Protein 8Z6P (pdb70)

Foldseek 3Di:
DDQKFFCVVVPQFDAAAALDQFQQLLVLLQRQVQSVCCLPPVDRFAFESQLCLAPQPQFDRSQGGHVQSVLVCLLVQATQGCVVHPDPSGHDHRDRDDHDDGFNHKDKDAFQCLVVVQVVLNRTKKKFFFQQPDPQNQQAAEDARDDDGHPDGRHIWMFNMWHDDPRFTWTKIAHRRALRGYNGRIHTYTGPDPDGCGGRNGRGIMMHTHD/DDQKFFCVVVPQFDAAAALAQQQQLLVLLQRQVQSVCCQPPVDGFAFESQLCLAPQPQADRSVGGHVQSVLVCQLVQATQGCVVHPDPNGHDHRDRDDHDDGFNHKDKDAQLCLVVVQVVLNPGKKKFFFQQPDPQNFQAAEDARDDDGHPDGDAIWMFRMWHDDPPFTWTKIAHRRALRGYPRRIHTYGRDVGHRNGRGIMMHTHD

Sequence (418 aa):
LPNSVDWREKDVVFPIRNQGQCGSWTFSAVASIETLIGIKEDRMMIALSEQELLDCERTSYGCKGGYYTDAFAYVAKKGLTSRREKYPYIFQQGQCYQKEKVVKISGYRRIPKNDEKKLQSVVAQQVVSVGVKSKSRDFQHYRSGVFSGACGPRVDHAVNIVGYGSEGGVNYWIVRNSWGTNWGENGYMRIPRNSNQSGGYCGIAVQAAYPVYLPNSVDWREKDVVFPIRNQGQCGSWTFSAVASIETLIGIKEDRMMIALSEQELLDCERTSYGCKGGYYTDAFAYVAKKGLTSRREKYPYIFQQGQCYQKEKVVKISGYRRIPKNDEKKLQSVVAQQVVSVGVKSKSRDFQHYRSGVFSGACGPRVDHAVNIVGYGSEGGVNYWIVRNSWGTNWGENGYMRIPRNGGYCGIAVQAAYPVY

Nearest PDB structures (foldseek):
  8jcs-assembly1_A  TM=9.970E-01  e=2.851E-49  Calotropis
  8jcs-assembly2_B  TM=9.990E-01  e=6.222E-47  Calotropis
  4yyq-assembly2_B  TM=9.792E-01  e=7.198E-34  Ficus carica
  1iwd-assembly1_A  TM=9.812E-01  e=8.176E-33  Tabernaemontana divaricata
  1cqd-assembly1_A  TM=9.831E-01  e=7.626E-32  Zingiber officinale

Solvent-accessible surface area: 18177 Å² total

Structure (mmCIF, N/CA/C/O backbone):
data_8Z6P
#
_entry.id   8Z6P
#
_cell.length_a   31.386
_cell.length_b   91.361
_cell.length_c   64.484
_cell.angle_alpha   90.000
_cell.angle_beta   89.984
_cell.angle_gamma   90.000
#
_symmetry.space_group_name_H-M   'P 1 21 1'
#
loop_
_entity.id
_entity.type
_entity.pdbx_description
1 polymer 'Procerain B'
2 water water
#
loop_
_atom_site.group_PDB
_atom_site.id
_atom_site.type_symbol
_atom_site.label_atom_id
_atom_site.label_alt_id
_atom_site.label_comp_id
_atom_site.label_asym_id
_atom_site.label_entity_id
_atom_site.label_seq_id
_atom_site.pdbx_PDB_ins_code
_atom_site.Cartn_x
_atom_site.Cartn_y
_atom_site.Cartn_z
_atom_site.occupancy
_atom_site.B_iso_or_equiv
_atom_site.auth_seq_id
_atom_site.auth_comp_id
_atom_site.auth_asym_id
_atom_site.auth_atom_id
_atom_site.pdbx_PDB_model_num
ATOM 1 N N . LEU A 1 128 ? -15.55925 -25.04804 -18.07946 1.000 26.53907 128 LEU A N 1
ATOM 2 C CA . LEU A 1 128 ? -15.59791 -23.93306 -19.01947 1.000 22.52059 128 LEU A CA 1
ATOM 3 C C . LEU A 1 128 ? -16.90806 -23.95449 -19.80259 1.000 22.39228 128 LEU A C 1
ATOM 4 O O . LEU A 1 128 ? -17.46265 -25.02404 -20.04219 1.000 24.64786 128 LEU A O 1
ATOM 9 N N . PRO A 1 129 ? -17.41311 -22.77758 -20.17554 1.000 20.55544 129 PRO A N 1
ATOM 10 C CA . PRO A 1 129 ? -18.63899 -22.72547 -20.97495 1.000 17.66400 129 PRO A CA 1
ATOM 11 C C . PRO A 1 129 ? -18.45623 -23.44732 -22.29527 1.000 23.27506 129 PRO A C 1
ATOM 12 O O . PRO A 1 129 ? -17.36234 -23.48482 -22.85949 1.000 23.07448 129 PRO A O 1
ATOM 16 N N . ASN A 1 130 ? -19.55274 -24.01526 -22.79546 1.000 21.66835 130 ASN A N 1
ATOM 17 C CA . ASN A 1 130 ? -19.51623 -24.59761 -24.12597 1.000 22.94748 130 ASN A CA 1
ATOM 18 C C . ASN A 1 130 ? -19.26379 -23.52691 -25.16296 1.000 19.91066 130 ASN A C 1
ATOM 19 O O . ASN A 1 130 ? -18.64448 -23.79759 -26.19582 1.000 18.75220 130 ASN A O 1
ATOM 24 N N . SER A 1 131 ? -19.73137 -22.30590 -24.89968 1.000 20.52709 131 SER A N 1
ATOM 25 C CA . SER A 1 131 ? -19.70798 -21.22993 -25.87401 1.000 17.79013 131 SER A CA 1
ATOM 26 C C . SER A 1 131 ? -19.40674 -19.92940 -25.15238 1.000 16.19443 131 SER A C 1
ATOM 27 O O . SER A 1 131 ? -19.83294 -19.72651 -24.01148 1.000 20.43810 131 SER A O 1
ATOM 30 N N . VAL A 1 132 ? -18.66319 -19.05677 -25.82242 1.000 13.12389 132 VAL A N 1
ATOM 31 C CA . VAL A 1 132 ? -18.29972 -17.74471 -25.30242 1.000 13.50644 132 VAL A CA 1
ATOM 32 C C . VAL A 1 132 ? -18.33172 -16.77762 -26.47731 1.000 13.58676 132 VAL A C 1
ATOM 33 O O . VAL A 1 132 ? -17.74945 -17.05628 -27.52930 1.000 12.06696 132 VAL A O 1
ATOM 37 N N . ASP A 1 133 ? -19.01932 -15.64832 -26.31269 1.000 13.29391 133 ASP A N 1
ATOM 38 C CA . ASP A 1 133 ? -19.01546 -14.61180 -27.34765 1.000 13.15003 133 ASP A CA 1
ATOM 39 C C . ASP A 1 133 ? -19.06724 -13.25906 -26.64440 1.000 16.24954 133 ASP A C 1
ATOM 40 O O . ASP A 1 133 ? -20.14947 -12.76420 -26.30697 1.000 14.13969 133 ASP A O 1
ATOM 45 N N . TRP A 1 134 ? -17.88795 -12.66475 -26.44483 1.000 14.45684 134 TRP A N 1
ATOM 46 C CA . TRP A 1 134 ? -17.81996 -11.38414 -25.76130 1.000 13.26994 134 TRP A CA 1
ATOM 47 C C . TRP A 1 134 ? -18.51770 -10.27500 -26.53154 1.000 12.06341 134 TRP A C 1
ATOM 48 O O . TRP A 1 134 ? -18.88846 -9.26386 -25.92265 1.000 14.79106 134 TRP A O 1
ATOM 59 N N . ARG A 1 135 ? -18.71849 -10.44094 -27.84513 1.000 10.89778 135 ARG A N 1
ATOM 60 C CA . ARG A 1 135 ? -19.45342 -9.42878 -28.60014 1.000 13.52925 135 ARG A CA 1
ATOM 61 C C . ARG A 1 135 ? -20.86444 -9.24737 -28.06081 1.000 13.68266 135 ARG A C 1
ATOM 62 O O . ARG A 1 135 ? -21.41725 -8.14830 -28.13924 1.000 15.93603 135 ARG A O 1
ATOM 70 N N . GLU A 1 136 ? -21.45825 -10.30631 -27.51396 1.000 11.99977 136 GLU A N 1
ATOM 71 C CA . GLU A 1 136 ? -22.80566 -10.27800 -26.96212 1.000 12.24354 136 GLU A CA 1
ATOM 72 C C . GLU A 1 136 ? -22.82309 -9.88764 -25.49585 1.000 14.49819 136 GLU A C 1
ATOM 73 O O . GLU A 1 136 ? -23.86421 -10.01692 -24.84535 1.000 17.69867 136 GLU A O 1
ATOM 79 N N . LYS A 1 137 ? -21.68989 -9.42640 -24.96518 1.000 17.79072 137 LYS A N 1
ATOM 80 C CA . LYS A 1 137 ? -21.55863 -9.07646 -23.55564 1.000 17.52485 137 LYS A CA 1
ATOM 81 C C . LYS A 1 137 ? -21.24405 -7.60030 -23.35681 1.000 15.05266 137 LYS A C 1
ATOM 82 O O . LYS A 1 137 ? -20.82882 -7.20436 -22.26374 1.000 15.68554 137 LYS A O 1
ATOM 88 N N . ASP A 1 138 ? -21.43576 -6.78251 -24.39524 1.000 12.10824 138 ASP A N 1
ATOM 89 C CA . ASP A 1 138 ? -21.36574 -5.33288 -24.27828 1.000 11.80405 138 ASP A CA 1
ATOM 90 C C . ASP A 1 138 ? -19.95941 -4.84815 -23.94472 1.000 13.11726 138 ASP A C 1
ATOM 91 O O . ASP A 1 138 ? -19.79126 -3.83532 -23.26258 1.000 15.65195 138 ASP A O 1
ATOM 96 N N . VAL A 1 139 ? -18.93565 -5.56355 -24.41443 1.000 11.50197 139 VAL A N 1
ATOM 97 C CA . VAL A 1 139 ? -17.56243 -5.18789 -24.09058 1.000 12.95599 139 VAL A CA 1
ATOM 98 C C . VAL A 1 139 ? -16.65347 -5.18832 -25.31425 1.000 11.89115 139 VAL A C 1
ATOM 99 O O . VAL A 1 139 ? -15.43263 -5.08701 -25.17542 1.000 13.49831 139 VAL A O 1
ATOM 103 N N . VAL A 1 140 ? -17.21855 -5.25593 -26.51824 1.000 13.04019 140 VAL A N 1
ATOM 104 C CA . VAL A 1 140 ? -16.41807 -5.25304 -27.74389 1.000 10.03488 140 VAL A CA 1
ATOM 105 C C . VAL A 1 140 ? -16.93271 -4.15934 -28.67227 1.000 11.51277 140 VAL A C 1
ATOM 106 O O . VAL A 1 140 ? -18.11378 -4.15491 -29.03679 1.000 13.85260 140 VAL A O 1
ATOM 110 N N . PHE A 1 141 ? -16.03991 -3.25520 -29.07497 1.000 9.89814 141 PHE A N 1
ATOM 111 C CA . PHE A 1 141 ? -16.39459 -2.16850 -29.96949 1.000 14.22483 141 PHE A CA 1
ATOM 112 C C . PHE A 1 141 ? -16.52019 -2.66769 -31.40968 1.000 12.12015 141 PHE A C 1
ATOM 113 O O . PHE A 1 141 ? -16.06196 -3.76463 -31.73952 1.000 12.13958 141 PHE A O 1
ATOM 121 N N . PRO A 1 142 ? -17.14240 -1.87655 -32.28779 1.000 10.10179 142 PRO A N 1
ATOM 122 C CA . PRO A 1 142 ? -17.29247 -2.30003 -33.68269 1.000 10.85738 142 PRO A CA 1
ATOM 123 C C . PRO A 1 142 ? -15.95460 -2.55500 -34.35955 1.000 10.65421 142 PRO A C 1
ATOM 124 O O . PRO A 1 142 ? -14.93380 -1.96578 -34.00522 1.000 12.76730 142 PRO A O 1
ATOM 128 N N . ILE A 1 143 ? -15.98443 -3.44559 -35.35927 1.000 12.80349 143 ILE A N 1
ATOM 129 C CA . ILE A 1 143 ? -14.81934 -3.72505 -36.19063 1.000 10.63541 143 ILE A CA 1
ATOM 130 C C . ILE A 1 143 ? -14.23926 -2.42949 -36.75227 1.000 11.08657 143 ILE A C 1
ATOM 131 O O . ILE A 1 143 ? -14.97168 -1.52689 -37.17210 1.000 13.27762 143 ILE A O 1
ATOM 136 N N . ARG A 1 144 ? -12.91008 -2.34837 -36.77360 1.000 11.60304 144 ARG A N 1
ATOM 137 C CA . ARG A 1 144 ? -12.17376 -1.21087 -37.31201 1.000 13.26509 144 ARG A CA 1
ATOM 138 C C . ARG A 1 144 ? -11.37532 -1.63598 -38.54373 1.000 12.75554 144 ARG A C 1
ATOM 139 O O . ARG A 1 144 ? -11.29306 -2.81658 -38.88047 1.000 11.54718 144 ARG A O 1
ATOM 147 N N . ASN A 1 145 ? -10.77422 -0.65784 -39.21730 1.000 12.13251 145 ASN A N 1
ATOM 148 C CA . ASN A 1 145 ? -10.01694 -0.91649 -40.43538 1.000 13.11143 145 ASN A CA 1
ATOM 149 C C . ASN A 1 145 ? -8.64573 -0.26896 -40.31136 1.000 10.56610 145 ASN A C 1
ATOM 150 O O . ASN A 1 145 ? -8.54757 0.94349 -40.09819 1.000 14.08574 145 ASN A O 1
ATOM 155 N N . GLN A 1 146 ? -7.59208 -1.07918 -40.42200 1.000 10.32183 146 GLN A N 1
ATOM 156 C CA . GLN A 1 146 ? -6.23425 -0.55240 -40.36207 1.000 10.59376 146 GLN A CA 1
ATOM 157 C C . GLN A 1 146 ? -5.79142 0.07883 -41.67368 1.000 11.57870 146 GLN A C 1
ATOM 158 O O . GLN A 1 146 ? -4.83701 0.86266 -41.67665 1.000 13.59445 146 GLN A O 1
ATOM 164 N N . GLY A 1 147 ? -6.47227 -0.20974 -42.77414 1.000 11.11859 147 GLY A N 1
ATOM 165 C CA . GLY A 1 147 ? -6.03420 0.31189 -44.04613 1.000 10.79253 147 GLY A CA 1
ATOM 166 C C . GLY A 1 147 ? -4.84636 -0.46865 -44.56219 1.000 14.62556 147 GLY A C 1
ATOM 167 O O . GLY A 1 147 ? -4.83876 -1.70273 -44.49861 1.000 15.44922 147 GLY A O 1
ATOM 168 N N . GLN A 1 148 ? -3.84244 0.23001 -45.09292 1.000 13.61214 148 GLN A N 1
ATOM 169 C CA . GLN A 1 148 ? -2.63257 -0.41285 -45.60158 1.000 13.70553 148 GLN A CA 1
ATOM 170 C C . GLN A 1 148 ? -1.55108 -0.53311 -44.53730 1.000 14.08339 148 GLN A C 1
ATOM 171 O O . GLN A 1 148 ? -0.79555 -1.51370 -44.51646 1.000 16.62184 148 GLN A O 1
ATOM 177 N N . CYS A 1 149 ? -1.46234 0.46658 -43.66837 1.000 12.75705 149 CYS A N 1
ATOM 178 C CA . CYS A 1 149 ? -0.47589 0.48360 -42.60486 1.000 11.81024 149 CYS A CA 1
ATOM 179 C C . CYS A 1 149 ? -0.48758 -0.83156 -41.83363 1.000 11.70973 149 CYS A C 1
ATOM 180 O O . CYS A 1 149 ? -1.54924 -1.34712 -41.47594 1.000 11.04983 149 CYS A O 1
ATOM 183 N N . GLY A 1 150 ? 0.70634 -1.37332 -41.58847 1.000 10.71337 150 GLY A N 1
ATOM 184 C CA . GLY A 1 150 ? 0.87258 -2.59857 -40.82777 1.000 10.49366 150 GLY A CA 1
ATOM 185 C C . GLY A 1 150 ? 0.77647 -2.35395 -39.33728 1.000 11.64680 150 GLY A C 1
ATOM 186 O O . GLY A 1 150 ? 1.69893 -2.65653 -38.57389 1.000 12.40989 150 GLY A O 1
ATOM 187 N N . SER A 1 151 ? -0.35000 -1.78952 -38.92339 1.000 11.09100 151 SER A N 1
ATOM 188 C CA . SER A 1 151 ? -0.59680 -1.43226 -37.53759 1.000 10.15695 151 SER A CA 1
ATOM 189 C C . SER A 1 151 ? -1.50859 -2.43753 -36.82467 1.000 12.33650 151 SER A C 1
ATOM 190 O O . SER A 1 151 ? -2.01692 -2.14504 -35.73662 1.000 12.60583 151 SER A O 1
ATOM 202 N N . TRP A 1 153 ? -0.94544 -4.85343 -35.04425 1.000 9.47551 153 TRP A N 1
ATOM 203 C CA . TRP A 1 153 ? -0.49872 -5.07021 -33.66529 1.000 10.59305 153 TRP A CA 1
ATOM 204 C C . TRP A 1 153 ? -1.08339 -4.04291 -32.68923 1.000 9.47176 153 TRP A C 1
ATOM 205 O O . TRP A 1 153 ? -1.38637 -4.37910 -31.54338 1.000 12.15552 153 TRP A O 1
ATOM 216 N N . THR A 1 154 ? -1.22102 -2.79018 -33.13547 1.000 11.67739 154 THR A N 1
ATOM 217 C CA . THR A 1 154 ? -1.86351 -1.78299 -32.29588 1.000 11.20778 154 THR A CA 1
ATOM 218 C C . THR A 1 154 ? -3.35336 -2.06267 -32.16556 1.000 9.72848 154 THR A C 1
ATOM 219 O O . THR A 1 154 ? -3.93133 -1.87879 -31.09133 1.000 10.90028 154 THR A O 1
ATOM 223 N N . PHE A 1 155 ? -3.99420 -2.48982 -33.25573 1.000 9.20696 155 PHE A N 1
ATOM 224 C CA . PHE A 1 155 ? -5.41349 -2.82757 -33.18833 1.000 10.97146 155 PHE A CA 1
ATOM 225 C C . PHE A 1 155 ? -5.65280 -4.00641 -32.25939 1.000 9.62022 155 PHE A C 1
ATOM 226 O O . PHE A 1 155 ? -6.59420 -3.99725 -31.46038 1.000 11.19762 155 PHE A O 1
ATOM 234 N N . SER A 1 156 ? -4.79627 -5.01812 -32.33813 1.000 10.48946 156 SER A N 1
ATOM 235 C CA . SER A 1 156 ? -4.94234 -6.19303 -31.49158 1.000 10.34695 156 SER A CA 1
ATOM 236 C C . SER A 1 156 ? -4.73696 -5.84294 -30.02061 1.000 10.12594 156 SER A C 1
ATOM 237 O O . SER A 1 156 ? -5.53336 -6.24231 -29.16001 1.000 10.78282 156 SER A O 1
ATOM 240 N N . ALA A 1 157 ? -3.68020 -5.08739 -29.71036 1.000 9.23563 157 ALA A N 1
ATOM 241 C CA . ALA A 1 157 ? -3.46096 -4.67711 -28.32639 1.000 11.11825 157 ALA A CA 1
ATOM 242 C C . ALA A 1 157 ? -4.61751 -3.82324 -27.81196 1.000 10.22065 157 ALA A C 1
ATOM 243 O O . ALA A 1 157 ? -5.11759 -4.04181 -26.70349 1.000 13.30152 157 ALA A O 1
ATOM 245 N N . VAL A 1 158 ? -5.07115 -2.84993 -28.60618 1.000 10.23927 158 VAL A N 1
ATOM 246 C CA . VAL A 1 158 ? -6.17819 -2.00008 -28.16505 1.000 10.71402 158 VAL A CA 1
ATOM 247 C C . VAL A 1 158 ? -7.42954 -2.83064 -27.92043 1.000 9.70245 158 VAL A C 1
ATOM 248 O O . VAL A 1 158 ? -8.09819 -2.68407 -26.89017 1.000 14.29544 158 VAL A O 1
ATOM 252 N N . ALA A 1 159 ? -7.74840 -3.74263 -28.84539 1.000 10.83605 159 ALA A N 1
ATOM 253 C CA . ALA A 1 159 ? -8.96306 -4.54147 -28.69318 1.000 12.04744 159 ALA A CA 1
ATOM 254 C C . ALA A 1 159 ? -8.93605 -5.36331 -27.40870 1.000 11.32838 159 ALA A C 1
ATOM 255 O O . ALA A 1 159 ? -9.95749 -5.49963 -26.72857 1.000 12.17737 159 ALA A O 1
ATOM 257 N N . SER A 1 160 ? -7.78154 -5.93057 -27.06364 1.000 11.64100 160 SER A N 1
ATOM 258 C CA . SER A 1 160 ? -7.71569 -6.73270 -25.85148 1.000 10.26925 160 SER A CA 1
ATOM 259 C C . SER A 1 160 ? -7.87356 -5.86654 -24.61064 1.000 12.52574 160 SER A C 1
ATOM 260 O O . SER A 1 160 ? -8.54159 -6.26988 -23.64978 1.000 11.06569 160 SER A O 1
ATOM 263 N N . ILE A 1 161 ? -7.30204 -4.65747 -24.62593 1.000 9.94374 161 ILE A N 1
ATOM 264 C CA . ILE A 1 161 ? -7.40417 -3.77906 -23.46010 1.000 10.85398 161 ILE A CA 1
ATOM 265 C C . ILE A 1 161 ? -8.82046 -3.23309 -23.30911 1.000 10.34733 161 ILE A C 1
ATOM 266 O O . ILE A 1 161 ? -9.36481 -3.19738 -22.19861 1.000 14.76895 161 ILE A O 1
ATOM 271 N N . GLU A 1 162 ? -9.43565 -2.79232 -24.41240 1.000 12.32942 162 GLU A N 1
ATOM 272 C CA . GLU A 1 162 ? -10.79151 -2.24623 -24.34136 1.000 11.28642 162 GLU A CA 1
ATOM 273 C C . GLU A 1 162 ? -11.73587 -3.23275 -23.67260 1.000 12.25924 162 GLU A C 1
ATOM 274 O O . GLU A 1 162 ? -12.51204 -2.87476 -22.77870 1.000 11.97325 162 GLU A O 1
ATOM 280 N N . THR A 1 163 ? -11.67412 -4.49355 -24.09161 1.000 11.99591 163 THR A N 1
ATOM 281 C CA . THR A 1 163 ? -12.57001 -5.48580 -23.51820 1.000 14.65273 163 THR A CA 1
ATOM 282 C C . THR A 1 163 ? -12.21787 -5.77907 -22.07027 1.000 12.30933 163 THR A C 1
ATOM 283 O O . THR A 1 163 ? -13.11163 -5.96278 -21.23874 1.000 14.07176 163 THR A O 1
ATOM 287 N N . LEU A 1 164 ? -10.92526 -5.83207 -21.74813 1.000 10.50844 164 LEU A N 1
ATOM 288 C CA . LEU A 1 164 ? -10.52597 -6.04004 -20.36033 1.000 11.19700 164 LEU A CA 1
ATOM 289 C C . LEU A 1 164 ? -11.08636 -4.94513 -19.45408 1.000 12.48229 164 LEU A C 1
ATOM 290 O O . LEU A 1 164 ? -11.59010 -5.22935 -18.36188 1.000 14.50629 164 LEU A O 1
ATOM 295 N N . ILE A 1 165 ? -11.01591 -3.68726 -19.89459 1.000 14.53158 165 ILE A N 1
ATOM 296 C CA . ILE A 1 165 ? -11.56403 -2.59447 -19.09761 1.000 12.80805 165 ILE A CA 1
ATOM 297 C C . ILE A 1 165 ? -13.07833 -2.73070 -18.99450 1.000 12.76285 165 ILE A C 1
ATOM 298 O O . ILE A 1 165 ? -13.67086 -2.45228 -17.94641 1.000 16.18260 165 ILE A O 1
ATOM 303 N N . GLY A 1 166 ? -13.72600 -3.17050 -20.07883 1.000 15.51576 166 GLY A N 1
ATOM 304 C CA . GLY A 1 166 ? -15.15936 -3.41891 -20.03107 1.000 15.30628 166 GLY A CA 1
ATOM 305 C C . GLY A 1 166 ? -15.53868 -4.51045 -19.04669 1.000 15.23094 166 GLY A C 1
ATOM 306 O O . GLY A 1 166 ? -16.51630 -4.37933 -18.30734 1.000 17.95272 166 GLY A O 1
ATOM 307 N N . ILE A 1 167 ? -14.77409 -5.60187 -19.02662 1.000 13.83112 167 ILE A N 1
ATOM 308 C CA . ILE A 1 167 ? -15.06491 -6.70387 -18.11524 1.000 15.70641 167 ILE A CA 1
ATOM 309 C C . ILE A 1 167 ? -14.85372 -6.28577 -16.66526 1.000 15.05783 167 ILE A C 1
ATOM 310 O O . ILE A 1 167 ? -15.66658 -6.59920 -15.79161 1.000 18.96452 167 ILE A O 1
ATOM 315 N N . LYS A 1 168 ? -13.75421 -5.58562 -16.38363 1.000 18.00121 168 LYS A N 1
ATOM 316 C CA . LYS A 1 168 ? -13.36646 -5.31091 -15.00488 1.000 16.06417 168 LYS A CA 1
ATOM 317 C C . LYS A 1 168 ? -14.08450 -4.10476 -14.40722 1.000 15.05667 168 LYS A C 1
ATOM 318 O O . LYS A 1 168 ? -14.35285 -4.08802 -13.20127 1.000 17.22374 168 LYS A O 1
ATOM 324 N N . GLU A 1 169 ? -14.39494 -3.09371 -15.21311 1.000 16.00326 169 GLU A N 1
ATOM 325 C CA . GLU A 1 169 ? -14.96888 -1.85891 -14.70756 1.000 15.89717 169 GLU A CA 1
ATOM 326 C C . GLU A 1 169 ? -16.35819 -1.56908 -15.24584 1.000 20.97616 169 GLU A C 1
ATOM 327 O O . GLU A 1 169 ? -16.95821 -0.56095 -14.85499 1.000 19.46068 169 GLU A O 1
ATOM 333 N N . ASP A 1 170 ? -16.88321 -2.41482 -16.12412 1.000 21.45899 170 ASP A N 1
ATOM 334 C CA . ASP A 1 170 ? -18.15063 -2.14411 -16.78190 1.000 22.95909 170 ASP A CA 1
ATOM 335 C C . ASP A 1 170 ? -18.13671 -0.75505 -17.40989 1.000 24.18443 170 ASP A C 1
ATOM 336 O O . ASP A 1 170 ? -19.11051 -0.00479 -17.34892 1.000 24.58612 170 ASP A O 1
ATOM 341 N N . ARG A 1 171 ? -16.99656 -0.41070 -18.00546 1.000 22.75850 171 ARG A N 1
ATOM 342 C CA . ARG A 1 171 ? -16.78396 0.86301 -18.67639 1.000 21.15165 171 ARG A CA 1
ATOM 343 C C . ARG A 1 171 ? -16.28403 0.56690 -20.07979 1.000 20.10731 171 ARG A C 1
ATOM 344 O O . ARG A 1 171 ? -15.25387 -0.09706 -20.23966 1.000 22.98408 171 ARG A O 1
ATOM 352 N N A MET A 1 172 ? -17.02690 1.04431 -21.08508 0.492 19.40241 172 MET A N 1
ATOM 353 N N B MET A 1 172 ? -16.98580 1.05923 -21.09544 0.508 19.40327 172 MET A N 1
ATOM 354 C CA A MET A 1 172 ? -16.62567 0.96672 -22.48831 0.492 17.01773 172 MET A CA 1
ATOM 355 C CA B MET A 1 172 ? -16.54684 0.88263 -22.47718 0.508 17.01373 172 MET A CA 1
ATOM 356 C C A MET A 1 172 ? -15.94044 2.27782 -22.86137 0.492 19.51434 172 MET A C 1
ATOM 357 C C B MET A 1 172 ? -15.96836 2.19195 -23.00635 0.508 19.45865 172 MET A C 1
ATOM 358 O O A MET A 1 172 ? -16.57696 3.33763 -22.87383 0.492 18.83904 172 MET A O 1
ATOM 359 O O B MET A 1 172 ? -16.69989 3.15982 -23.24458 0.508 19.20938 172 MET A O 1
ATOM 368 N N . ILE A 1 173 ? -14.64989 2.21614 -23.18063 1.000 16.18296 173 ILE A N 1
ATOM 369 C CA . ILE A 1 173 ? -13.92550 3.40378 -23.60518 1.000 15.30505 173 ILE A CA 1
ATOM 370 C C . ILE A 1 173 ? -13.01152 3.03547 -24.77037 1.000 16.28386 173 ILE A C 1
ATOM 371 O O . ILE A 1 173 ? -12.15211 2.15867 -24.63679 1.000 15.78414 173 ILE A O 1
ATOM 376 N N . ALA A 1 174 ? -13.22699 3.68013 -25.91974 1.000 15.25232 174 ALA A N 1
ATOM 377 C CA . ALA A 1 174 ? -12.44378 3.41244 -27.12035 1.000 13.07518 174 ALA A CA 1
ATOM 378 C C . ALA A 1 174 ? -11.05008 4.00557 -26.98044 1.000 12.45968 174 ALA A C 1
ATOM 379 O O . ALA A 1 174 ? -10.90446 5.19622 -26.69228 1.000 14.15571 174 ALA A O 1
ATOM 381 N N . LEU A 1 175 ? -10.02862 3.17780 -27.19564 1.000 12.25727 175 LEU A N 1
ATOM 382 C CA . LEU A 1 175 ? -8.62976 3.53745 -26.97900 1.000 12.70807 175 LEU A CA 1
ATOM 383 C C . LEU A 1 175 ? -7.88337 3.77647 -28.29266 1.000 11.88158 175 LEU A C 1
ATOM 384 O O . LEU A 1 175 ? -8.32834 3.40788 -29.38663 1.000 13.73728 175 LEU A O 1
ATOM 389 N N . SER A 1 176 ? -6.70742 4.38503 -28.16796 1.000 11.94435 176 SER A N 1
ATOM 390 C CA . SER A 1 176 ? -5.99700 4.94260 -29.31473 1.000 11.84575 176 SER A CA 1
ATOM 391 C C . SER A 1 176 ? -5.00287 3.92971 -29.87974 1.000 11.16634 176 SER A C 1
ATOM 392 O O . SER A 1 176 ? -3.98784 3.63821 -29.24928 1.000 11.86130 176 SER A O 1
ATOM 395 N N . GLU A 1 177 ? -5.28965 3.39555 -31.07129 1.000 10.29064 177 GLU A N 1
ATOM 396 C CA . GLU A 1 177 ? -4.25723 2.67852 -31.81494 1.000 11.73531 177 GLU A CA 1
ATOM 397 C C . GLU A 1 177 ? -3.11478 3.61396 -32.18760 1.000 12.51593 177 GLU A C 1
ATOM 398 O O . GLU A 1 177 ? -1.94170 3.21477 -32.18264 1.000 12.99836 177 GLU A O 1
ATOM 404 N N . GLN A 1 178 ? -3.44345 4.86630 -32.51449 1.000 11.51394 178 GLN A N 1
ATOM 405 C CA . GLN A 1 178 ? -2.44465 5.78615 -33.04927 1.000 12.81455 178 GLN A CA 1
ATOM 406 C C . GLN A 1 178 ? -1.32369 6.04308 -32.04999 1.000 11.00858 178 GLN A C 1
ATOM 407 O O . GLN A 1 178 ? -0.15399 6.14826 -32.43675 1.000 14.00024 178 GLN A O 1
ATOM 413 N N . GLU A 1 179 ? -1.65356 6.15807 -30.76035 1.000 11.27564 179 GLU A N 1
ATOM 414 C CA . GLU A 1 179 ? -0.60461 6.35427 -29.76150 1.000 12.42911 179 GLU A CA 1
ATOM 415 C C . GLU A 1 179 ? 0.40870 5.21636 -29.79414 1.000 11.65220 179 GLU A C 1
ATOM 416 O O . GLU A 1 179 ? 1.62098 5.45515 -29.77782 1.000 13.28771 179 GLU A O 1
ATOM 422 N N . LEU A 1 180 ? -0.07192 3.96763 -29.82299 1.000 10.06921 180 LEU A N 1
ATOM 423 C CA . LEU A 1 180 ? 0.83259 2.82763 -29.90426 1.000 10.34318 180 LEU A CA 1
ATOM 424 C C . LEU A 1 180 ? 1.68174 2.90235 -31.15936 1.000 11.49546 180 LEU A C 1
ATOM 425 O O . LEU A 1 180 ? 2.90412 2.74204 -31.10354 1.000 12.85980 180 LEU A O 1
ATOM 430 N N . LEU A 1 181 ? 1.04398 3.15485 -32.30319 1.000 12.36567 181 LEU A N 1
ATOM 431 C CA . LEU A 1 181 ? 1.75945 3.19682 -33.57283 1.000 11.07747 181 LEU A CA 1
ATOM 432 C C . LEU A 1 181 ? 2.88562 4.21436 -33.53977 1.000 10.53300 181 LEU A C 1
ATOM 433 O O . LEU A 1 181 ? 3.98877 3.95022 -34.03359 1.000 12.49657 181 LEU A O 1
ATOM 438 N N . ASP A 1 182 ? 2.62009 5.38245 -32.95891 1.000 14.50612 182 ASP A N 1
ATOM 439 C CA . ASP A 1 182 ? 3.56279 6.49197 -32.97042 1.000 14.54694 182 ASP A CA 1
ATOM 440 C C . ASP A 1 182 ? 4.59030 6.40207 -31.85078 1.000 14.63599 182 ASP A C 1
ATOM 441 O O . ASP A 1 182 ? 5.71853 6.87982 -32.02800 1.000 14.45338 182 ASP A O 1
ATOM 446 N N . CYS A 1 183 ? 4.22560 5.79705 -30.70378 1.000 14.37824 183 CYS A N 1
ATOM 447 C CA . CYS A 1 183 ? 4.98841 5.93311 -29.46579 1.000 14.76570 183 CYS A CA 1
ATOM 448 C C . CYS A 1 183 ? 5.57253 4.64259 -28.91080 1.000 14.75986 183 CYS A C 1
ATOM 449 O O . CYS A 1 183 ? 6.41448 4.71076 -28.00826 1.000 18.75266 183 CYS A O 1
ATOM 452 N N . GLU A 1 184 ? 5.11726 3.48049 -29.35521 1.000 14.25219 184 GLU A N 1
ATOM 453 C CA . GLU A 1 184 ? 5.67851 2.22972 -28.86944 1.000 13.82157 184 GLU A CA 1
ATOM 454 C C . GLU A 1 184 ? 7.00404 1.97458 -29.58990 1.000 15.88068 184 GLU A C 1
ATOM 455 O O . GLU A 1 184 ? 7.03780 1.88584 -30.82073 1.000 18.25840 184 GLU A O 1
ATOM 461 N N . ARG A 1 185 ? 8.10214 1.91471 -28.82968 1.000 14.07632 185 ARG A N 1
ATOM 462 C CA . ARG A 1 185 ? 9.43980 2.01869 -29.40281 1.000 12.96295 185 ARG A CA 1
ATOM 463 C C . ARG A 1 185 ? 10.09109 0.69462 -29.80198 1.000 14.88977 185 ARG A C 1
ATOM 464 O O . ARG A 1 185 ? 11.18083 0.72871 -30.38914 1.000 16.69697 185 ARG A O 1
ATOM 472 N N . THR A 1 186 ? 9.49257 -0.46042 -29.49897 1.000 13.61107 186 THR A N 1
ATOM 473 C CA . THR A 1 186 ? 10.06922 -1.70868 -29.98869 1.000 12.51868 186 THR A CA 1
ATOM 474 C C . THR A 1 186 ? 9.54796 -2.10428 -31.36489 1.000 15.04667 186 THR A C 1
ATOM 475 O O . THR A 1 186 ? 10.15755 -2.95536 -32.02470 1.000 13.06609 186 THR A O 1
ATOM 479 N N . SER A 1 187 ? 8.47232 -1.47762 -31.83443 1.000 12.27907 187 SER A N 1
ATOM 480 C CA . SER A 1 187 ? 7.80256 -1.91355 -33.04637 1.000 12.08239 187 SER A CA 1
ATOM 481 C C . SER A 1 187 ? 8.30907 -1.13488 -34.26149 1.000 12.80169 187 SER A C 1
ATOM 482 O O . SER A 1 187 ? 9.18329 -0.26801 -34.16637 1.000 15.00218 187 SER A O 1
ATOM 485 N N . TYR A 1 188 ? 7.73186 -1.43947 -35.42577 1.000 11.85139 188 TYR A N 1
ATOM 486 C CA . TYR A 1 188 ? 8.20284 -0.90282 -36.69654 1.000 14.25527 188 TYR A CA 1
ATOM 487 C C . TYR A 1 188 ? 7.15236 -0.02538 -37.36337 1.000 14.17166 188 TYR A C 1
ATOM 488 O O . TYR A 1 188 ? 7.10331 0.06939 -38.59308 1.000 16.17479 188 TYR A O 1
ATOM 497 N N . GLY A 1 189 ? 6.31425 0.62341 -36.55877 1.000 12.73404 189 GLY A N 1
ATOM 498 C CA . GLY A 1 189 ? 5.32024 1.52170 -37.11991 1.000 12.99305 189 GLY A CA 1
ATOM 499 C C . GLY A 1 189 ? 4.41192 0.78902 -38.07974 1.000 11.55904 189 GLY A C 1
ATOM 500 O O . GLY A 1 189 ? 3.82771 -0.24850 -37.74717 1.000 13.18948 189 GLY A O 1
ATOM 501 N N . CYS A 1 190 ? 4.29086 1.31944 -39.29751 1.000 12.19066 190 CYS A N 1
ATOM 502 C CA . CYS A 1 190 ? 3.44675 0.69478 -40.30883 1.000 12.69992 190 CYS A CA 1
ATOM 503 C C . CYS A 1 190 ? 4.06834 -0.53329 -40.94682 1.000 12.70028 190 CYS A C 1
ATOM 504 O O . CYS A 1 190 ? 3.51005 -1.05580 -41.90961 1.000 14.75832 190 CYS A O 1
ATOM 507 N N . LYS A 1 191 ? 5.20132 -1.00575 -40.45110 1.000 12.93969 191 LYS A N 1
ATOM 508 C CA . LYS A 1 191 ? 5.79575 -2.22578 -40.97193 1.000 15.85236 191 LYS A CA 1
ATOM 509 C C . LYS A 1 191 ? 5.83595 -3.32760 -39.91911 1.000 15.22867 191 LYS A C 1
ATOM 510 O O . LYS A 1 191 ? 6.74300 -4.16258 -39.91229 1.000 21.51064 191 LYS A O 1
ATOM 516 N N . GLY A 1 192 ? 4.86535 -3.32973 -39.01959 1.000 13.77580 192 GLY A N 1
ATOM 517 C CA . GLY A 1 192 ? 4.67731 -4.41076 -38.07502 1.000 13.49001 192 GLY A CA 1
ATOM 518 C C . GLY A 1 192 ? 5.12501 -4.03478 -36.67246 1.000 11.52749 192 GLY A C 1
ATOM 519 O O . GLY A 1 192 ? 5.73337 -2.99142 -36.43191 1.000 13.12062 192 GLY A O 1
ATOM 520 N N . GLY A 1 193 ? 4.80513 -4.92216 -35.73984 1.000 12.08308 193 GLY A N 1
ATOM 521 C CA . GLY A 1 193 ? 5.11228 -4.65527 -34.35332 1.000 10.91958 193 GLY A CA 1
ATOM 522 C C . GLY A 1 193 ? 4.62501 -5.74036 -33.41928 1.000 11.09967 193 GLY A C 1
ATOM 523 O O . GLY A 1 193 ? 4.29269 -6.84826 -33.84037 1.000 12.04354 193 GLY A O 1
ATOM 524 N N . TYR A 1 194 ? 4.58244 -5.39797 -32.13221 1.000 11.81379 194 TYR A N 1
ATOM 525 C CA . TYR A 1 194 ? 4.45127 -6.37704 -31.05725 1.000 12.79004 194 TYR A CA 1
ATOM 526 C C . TYR A 1 194 ? 3.31560 -5.94860 -30.13664 1.000 13.73285 194 TYR A C 1
ATOM 527 O O . TYR A 1 194 ? 3.42615 -4.93061 -29.44504 1.000 12.35097 194 TYR A O 1
ATOM 536 N N . TYR A 1 195 ? 2.23196 -6.73013 -30.09478 1.000 12.53048 195 TYR A N 1
ATOM 537 C CA . TYR A 1 195 ? 1.18963 -6.41479 -29.12587 1.000 11.17907 195 TYR A CA 1
ATOM 538 C C . TYR A 1 195 ? 1.65321 -6.69099 -27.70240 1.000 11.10835 195 TYR A C 1
ATOM 539 O O . TYR A 1 195 ? 1.18156 -6.03798 -26.76751 1.000 12.01944 195 TYR A O 1
ATOM 548 N N . THR A 1 196 ? 2.57333 -7.64670 -27.51490 1.000 11.48770 196 THR A N 1
ATOM 549 C CA . THR A 1 196 ? 3.10642 -7.89146 -26.17594 1.000 11.80945 196 THR A CA 1
ATOM 550 C C . THR A 1 196 ? 3.79816 -6.64713 -25.64338 1.000 12.93593 196 THR A C 1
ATOM 551 O O . THR A 1 196 ? 3.51455 -6.18743 -24.53183 1.000 12.07586 196 THR A O 1
ATOM 555 N N . ASP A 1 197 ? 4.68579 -6.06361 -26.44763 1.000 14.43455 197 ASP A N 1
ATOM 556 C CA . ASP A 1 197 ? 5.38268 -4.85791 -26.02145 1.000 11.25566 197 ASP A CA 1
ATOM 557 C C . ASP A 1 197 ? 4.43310 -3.67226 -25.92902 1.000 13.25610 197 ASP A C 1
ATOM 558 O O . ASP A 1 197 ? 4.66246 -2.75509 -25.13461 1.000 12.34917 197 ASP A O 1
ATOM 563 N N . ALA A 1 198 ? 3.36513 -3.67445 -26.72762 1.000 10.33020 198 ALA A N 1
ATOM 564 C CA . ALA A 1 198 ? 2.32325 -2.66565 -26.56895 1.000 12.95292 198 ALA A CA 1
ATOM 565 C C . ALA A 1 198 ? 1.66223 -2.75933 -25.19116 1.000 11.10101 198 ALA A C 1
ATOM 566 O O . ALA A 1 198 ? 1.37090 -1.73350 -24.56253 1.000 10.27628 198 ALA A O 1
ATOM 568 N N . PHE A 1 199 ? 1.41890 -3.98160 -24.70349 1.000 10.36396 199 PHE A N 1
ATOM 569 C CA . PHE A 1 199 ? 0.89366 -4.13778 -23.34760 1.000 11.89526 199 PHE A CA 1
ATOM 570 C C . PHE A 1 199 ? 1.86340 -3.57528 -22.32101 1.000 11.64212 199 PHE A C 1
ATOM 571 O O . PHE A 1 199 ? 1.45661 -2.88044 -21.38321 1.000 11.40683 199 PHE A O 1
ATOM 579 N N . ALA A 1 200 ? 3.15403 -3.87134 -22.48170 1.000 13.02826 200 ALA A N 1
ATOM 580 C CA . ALA A 1 200 ? 4.16176 -3.34276 -21.56975 1.000 16.04606 200 ALA A CA 1
ATOM 581 C C . ALA A 1 200 ? 4.16547 -1.82141 -21.59329 1.000 14.72638 200 ALA A C 1
ATOM 582 O O . ALA A 1 200 ? 4.26441 -1.17439 -20.54217 1.000 16.69960 200 ALA A O 1
ATOM 584 N N . TYR A 1 201 ? 4.01217 -1.23542 -22.78262 1.000 12.52324 201 TYR A N 1
ATOM 585 C CA . TYR A 1 201 ? 3.94310 0.21655 -22.90775 1.000 12.52368 201 TYR A CA 1
ATOM 586 C C . TYR A 1 201 ? 2.75799 0.78309 -22.12787 1.000 11.53949 201 TYR A C 1
ATOM 587 O O . TYR A 1 201 ? 2.90090 1.76798 -21.39747 1.000 14.39088 201 TYR A O 1
ATOM 596 N N . VAL A 1 202 ? 1.57017 0.18879 -22.28895 1.000 12.89586 202 VAL A N 1
ATOM 597 C CA . VAL A 1 202 ? 0.38199 0.68328 -21.58945 1.000 11.03798 202 VAL A CA 1
ATOM 598 C C . VAL A 1 202 ? 0.53164 0.52314 -20.08060 1.000 13.07529 202 VAL A C 1
ATOM 599 O O . VAL A 1 202 ? 0.07557 1.37024 -19.30343 1.000 11.36162 202 VAL A O 1
ATOM 603 N N . ALA A 1 203 ? 1.17259 -0.56592 -19.64271 1.000 14.31493 203 ALA A N 1
ATOM 604 C CA . ALA A 1 203 ? 1.38576 -0.77645 -18.21575 1.000 11.92253 203 ALA A CA 1
ATOM 605 C C . ALA A 1 203 ? 2.30640 0.28113 -17.62699 1.000 12.98601 203 ALA A C 1
ATOM 606 O O . ALA A 1 203 ? 2.13200 0.67798 -16.46764 1.000 15.90583 203 ALA A O 1
ATOM 608 N N . LYS A 1 204 ? 3.28182 0.75100 -18.40719 1.000 14.72565 204 LYS A N 1
ATOM 609 C CA . LYS A 1 204 ? 4.26876 1.71661 -17.93301 1.000 13.17519 204 LYS A CA 1
ATOM 610 C C . LYS A 1 204 ? 3.81969 3.15984 -18.12078 1.000 13.30032 204 LYS A C 1
ATOM 611 O O . LYS A 1 204 ? 4.12198 4.01377 -17.27536 1.000 16.84717 204 LYS A O 1
ATOM 617 N N . LYS A 1 205 ? 3.10332 3.44855 -19.21452 1.000 14.81551 205 LYS A N 1
ATOM 618 C CA . LYS A 1 205 ? 2.81732 4.81739 -19.62272 1.000 14.14590 205 LYS A CA 1
ATOM 619 C C . LYS A 1 205 ? 1.34202 5.17600 -19.71551 1.000 16.38194 205 LYS A C 1
ATOM 620 O O . LYS A 1 205 ? 1.03175 6.36294 -19.87359 1.000 15.10818 205 LYS A O 1
ATOM 626 N N . GLY A 1 206 ? 0.43053 4.20713 -19.65156 1.000 14.72509 206 GLY A N 1
ATOM 627 C CA . GLY A 1 206 ? -0.96735 4.50169 -19.88918 1.000 13.28425 206 GLY A CA 1
ATOM 628 C C . GLY A 1 206 ? -1.26737 4.73773 -21.35759 1.000 12.59710 206 GLY A C 1
ATOM 629 O O . GLY A 1 206 ? -0.34841 4.82571 -22.18114 1.000 12.83786 206 GLY A O 1
ATOM 630 N N . LEU A 1 207 ? -2.55432 4.84549 -21.69343 1.000 12.18924 207 LEU A N 1
ATOM 631 C CA . LEU A 1 207 ? -2.99585 4.97520 -23.07301 1.000 11.63381 207 LEU A CA 1
ATOM 632 C C . LEU A 1 207 ? -4.13981 5.97696 -23.13877 1.000 10.97754 207 LEU A C 1
ATOM 633 O O . LEU A 1 207 ? -5.01477 5.98235 -22.27170 1.000 11.88949 207 LEU A O 1
ATOM 638 N N . THR A 1 208 ? -4.12976 6.83143 -24.15905 1.000 11.11179 208 THR A N 1
ATOM 639 C CA . THR A 1 208 ? -5.20251 7.80433 -24.31192 1.000 12.93540 208 THR A CA 1
ATOM 640 C C . THR A 1 208 ? 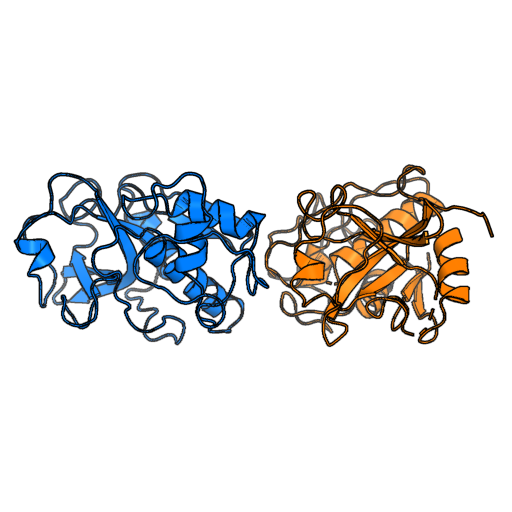-6.37467 7.24031 -25.13042 1.000 12.63756 208 THR A C 1
ATOM 641 O O . THR A 1 208 ? -6.35213 6.11088 -25.62563 1.000 13.77495 208 THR A O 1
ATOM 645 N N . SER A 1 209 ? -7.40718 8.05668 -25.29180 1.000 12.46932 209 SER A N 1
ATOM 646 C CA . SER A 1 209 ? -8.63164 7.63691 -25.94640 1.000 13.57027 209 SER A CA 1
ATOM 647 C C . SER A 1 209 ? -8.52147 7.80599 -27.45602 1.000 14.80930 209 SER A C 1
ATOM 648 O O . SER A 1 209 ? -7.73376 8.60593 -27.96231 1.000 12.29162 209 SER A O 1
ATOM 651 N N A ARG A 1 210 ? -9.34846 7.04193 -28.17675 0.555 14.73413 210 ARG A N 1
ATOM 652 N N B ARG A 1 210 ? -9.33481 7.03150 -28.17999 0.445 14.72664 210 ARG A N 1
ATOM 653 C CA A ARG A 1 210 ? -9.41604 7.19272 -29.62557 0.555 13.80796 210 ARG A CA 1
ATOM 654 C CA B ARG A 1 210 ? -9.41254 7.20782 -29.62588 0.445 13.73976 210 ARG A CA 1
ATOM 655 C C A ARG A 1 210 ? -9.91949 8.58069 -30.01148 0.555 14.53724 210 ARG A C 1
ATOM 656 C C B ARG A 1 210 ? -9.87211 8.61635 -29.97706 0.445 14.45748 210 ARG A C 1
ATOM 657 O O A ARG A 1 210 ? -9.47657 9.14621 -31.01783 0.555 14.33216 210 ARG A O 1
ATOM 658 O O B ARG A 1 210 ? -9.36665 9.22644 -30.92691 0.445 14.28602 210 ARG A O 1
ATOM 673 N N . GLU A 1 211 ? -10.82962 9.15204 -29.21696 1.000 16.22405 211 GLU A N 1
ATOM 674 C CA . GLU A 1 211 ? -11.32694 10.49426 -29.49929 1.000 16.21043 211 GLU A CA 1
ATOM 675 C C . GLU A 1 211 ? -10.20557 11.52428 -29.38558 1.000 12.97114 211 GLU A C 1
ATOM 676 O O . GLU A 1 211 ? -10.10764 12.44005 -30.20766 1.000 14.59937 211 GLU A O 1
ATOM 682 N N . LYS A 1 212 ? -9.33116 11.37493 -28.38518 1.000 16.89366 212 LYS A N 1
ATOM 683 C CA . LYS A 1 212 ? -8.25019 12.33562 -28.19115 1.000 14.32713 212 LYS A CA 1
ATOM 684 C C . LYS A 1 212 ? -7.13961 12.17208 -29.21822 1.000 12.68611 212 LYS A C 1
ATOM 685 O O . LYS A 1 212 ? -6.42248 13.13651 -29.49488 1.000 14.36018 212 LYS A O 1
ATOM 691 N N . TYR A 1 213 ? -6.98631 10.98049 -29.79083 1.000 13.92145 213 TYR A N 1
ATOM 692 C CA . TYR A 1 213 ? -5.82030 10.64873 -30.61184 1.000 11.89428 213 TYR A CA 1
ATOM 693 C C . TYR A 1 213 ? -6.26634 9.65499 -31.68887 1.000 13.24147 213 TYR A C 1
ATOM 694 O O . TYR A 1 213 ? -6.03400 8.44315 -31.58879 1.000 15.03461 213 TYR A O 1
ATOM 703 N N . PRO A 1 214 ? -6.95089 10.13714 -32.72024 1.000 14.07118 214 PRO A N 1
ATOM 704 C CA . PRO A 1 214 ? -7.57309 9.22926 -33.69123 1.000 15.38205 214 PRO A CA 1
ATOM 705 C C . PRO A 1 214 ? -6.55348 8.60703 -34.63474 1.000 15.28550 214 PRO A C 1
ATOM 706 O O . PRO A 1 214 ? -5.42850 9.08687 -34.79240 1.000 16.12613 214 PRO A O 1
ATOM 710 N N . TYR A 1 215 ? -6.97445 7.51438 -35.27445 1.000 14.46618 215 TYR A N 1
ATOM 711 C CA . TYR A 1 215 ? -6.12462 6.79742 -36.21763 1.000 15.00167 215 TYR A CA 1
ATOM 712 C C . TYR A 1 215 ? -6.08465 7.54043 -37.55016 1.000 13.91915 215 TYR A C 1
ATOM 713 O O . TYR A 1 215 ? -7.13382 7.85859 -38.12535 1.000 14.69965 215 TYR A O 1
ATOM 722 N N . ILE A 1 216 ? -4.87288 7.82719 -38.03228 1.000 13.06728 216 ILE A N 1
ATOM 723 C CA . ILE A 1 216 ? -4.66190 8.57320 -39.27352 1.000 12.04997 216 ILE A CA 1
ATOM 724 C C . ILE A 1 216 ? -4.05210 7.71633 -40.37640 1.000 15.89898 216 ILE A C 1
ATOM 725 O O . ILE A 1 216 ? -3.58950 8.25497 -41.38726 1.000 16.55054 216 ILE A O 1
ATOM 730 N N . PHE A 1 217 ? -4.02831 6.39473 -40.20674 1.000 15.53837 217 PHE A N 1
ATOM 731 C CA . PHE A 1 217 ? -3.66892 5.43763 -41.25090 1.000 15.13466 217 PHE A CA 1
ATOM 732 C C . PHE A 1 217 ? -2.19158 5.44145 -41.61427 1.000 14.63924 217 PHE A C 1
ATOM 733 O O . PHE A 1 217 ? -1.79427 4.80801 -42.60377 1.000 15.37744 217 PHE A O 1
ATOM 741 N N . GLN A 1 218 ? -1.36669 6.10760 -40.81813 1.000 15.70309 218 GLN A N 1
ATOM 742 C CA . GLN A 1 218 ? 0.07089 6.14885 -41.01409 1.000 12.85404 218 GLN A CA 1
ATOM 743 C C . GLN A 1 218 ? 0.70140 6.57250 -39.69891 1.000 15.42094 218 GLN A C 1
ATOM 744 O O . GLN A 1 218 ? 0.02861 7.11169 -38.81804 1.000 14.12524 218 GLN A O 1
ATOM 750 N N . GLN A 1 219 ? 1.99616 6.31500 -39.57035 1.000 15.52613 219 GLN A N 1
ATOM 751 C CA . GLN A 1 219 ? 2.71213 6.72691 -38.37396 1.000 15.43077 219 GLN A CA 1
ATOM 752 C C . GLN A 1 219 ? 2.94340 8.23010 -38.41146 1.000 13.82368 219 GLN A C 1
ATOM 753 O O . GLN A 1 219 ? 3.28441 8.79304 -39.45327 1.000 16.43494 219 GLN A O 1
ATOM 759 N N . GLY A 1 220 ? 2.76201 8.87473 -37.26674 1.000 15.00746 220 GLY A N 1
ATOM 760 C CA . GLY A 1 220 ? 3.02558 10.29265 -37.14999 1.000 15.92315 220 GLY A CA 1
ATOM 761 C C . GLY A 1 220 ? 3.87689 10.65266 -35.95155 1.000 16.38012 220 GLY A C 1
ATOM 762 O O . GLY A 1 220 ? 4.49364 9.78546 -35.32721 1.000 15.55703 220 GLY A O 1
ATOM 763 N N . GLN A 1 221 ? 3.90681 11.94153 -35.62304 1.000 19.20689 221 GLN A N 1
ATOM 764 C CA . GLN A 1 221 ? 4.59215 12.41081 -34.42794 1.000 16.64687 221 GLN A CA 1
ATOM 765 C C . GLN A 1 221 ? 3.98386 11.76249 -33.1880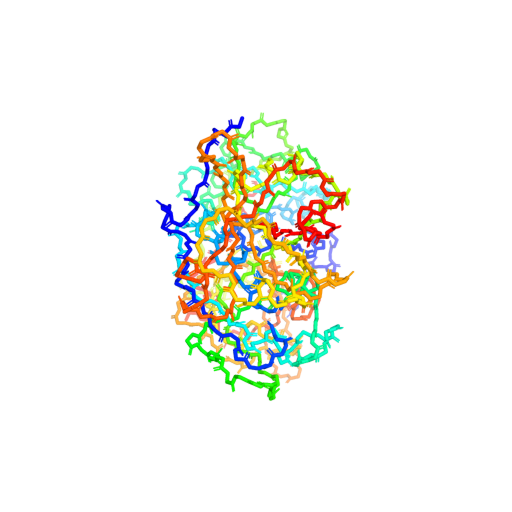7 1.000 16.02070 221 GLN A C 1
ATOM 766 O O . GLN A 1 221 ? 2.76166 11.69965 -33.04713 1.000 15.20835 221 GLN A O 1
ATOM 772 N N . CYS A 1 222 ? 4.84274 11.27189 -32.28882 1.000 16.37810 222 CYS A N 1
ATOM 773 C CA . CYS A 1 222 ? 4.36928 10.67022 -31.04670 1.000 12.56696 222 CYS A CA 1
ATOM 774 C C . CYS A 1 222 ? 3.91020 11.75949 -30.09416 1.000 11.92171 222 CYS A C 1
ATOM 775 O O . CYS A 1 222 ? 4.69538 12.63372 -29.70581 1.000 15.05375 222 CYS A O 1
ATOM 778 N N . TYR A 1 223 ? 2.64641 11.69101 -29.70273 1.000 13.63859 223 TYR A N 1
ATOM 779 C CA . TYR A 1 223 ? 2.04954 12.61398 -28.75468 1.000 13.67442 223 TYR A CA 1
ATOM 780 C C . TYR A 1 223 ? 1.71713 11.86079 -27.47723 1.000 14.31368 223 TYR A C 1
ATOM 781 O O . TYR A 1 223 ? 1.20292 10.73495 -27.52109 1.000 13.71608 223 TYR A O 1
ATOM 790 N N . GLN A 1 224 ? 2.02162 12.47895 -26.34754 1.000 13.19908 224 GLN A N 1
ATOM 791 C CA . GLN A 1 224 ? 1.66147 11.95364 -25.03801 1.000 13.65511 224 GLN A CA 1
ATOM 792 C C . GLN A 1 224 ? 0.54725 12.86321 -24.53449 1.000 12.99587 224 GLN A C 1
ATOM 793 O O . GLN A 1 224 ? 0.80228 13.94563 -24.00387 1.000 16.13818 224 GLN A O 1
ATOM 799 N N . LYS A 1 225 ? -0.68682 12.44303 -24.74202 1.000 14.44215 225 LYS A N 1
ATOM 800 C CA . LYS A 1 225 ? -1.83600 13.22448 -24.32641 1.000 16.25316 225 LYS A CA 1
ATOM 801 C C . LYS A 1 225 ? -2.32379 12.69620 -22.98532 1.000 14.44526 225 LYS A C 1
ATOM 802 O O . LYS A 1 225 ? -1.74028 11.77863 -22.40555 1.000 15.48806 225 LYS A O 1
ATOM 808 N N . GLU A 1 226 ? -3.40272 13.28299 -22.48209 1.000 14.98810 226 GLU A N 1
ATOM 809 C CA . GLU A 1 226 ? -3.99647 12.78465 -21.24951 1.000 15.84946 226 GLU A CA 1
ATOM 810 C C . GLU A 1 226 ? -4.38375 11.31930 -21.41247 1.000 15.23864 226 GLU A C 1
ATOM 811 O O . GLU A 1 226 ? -5.09348 10.95177 -22.35501 1.000 16.34729 226 GLU A O 1
ATOM 817 N N . LYS A 1 227 ? -3.89617 10.47783 -20.50356 1.000 14.23388 227 LYS A N 1
ATOM 818 C CA . LYS A 1 227 ? -4.15687 9.04685 -20.55864 1.000 13.52119 227 LYS A CA 1
ATOM 819 C C . LYS A 1 227 ? -5.48196 8.73236 -19.87277 1.000 14.35277 227 LYS A C 1
ATOM 820 O O . LYS A 1 227 ? -5.85644 9.37293 -18.88600 1.000 14.60750 227 LYS A O 1
ATOM 826 N N . VAL A 1 228 ? -6.20317 7.75974 -20.41813 1.000 14.13385 228 VAL A N 1
ATOM 827 C CA . VAL A 1 228 ? -7.49926 7.38177 -19.87447 1.000 13.97378 228 VAL A CA 1
ATOM 828 C C . VAL A 1 228 ? -7.49724 6.01461 -19.19829 1.000 14.58306 228 VAL A C 1
ATOM 829 O O . VAL A 1 228 ? -8.38113 5.75748 -18.36455 1.000 16.62219 228 VAL A O 1
ATOM 833 N N . VAL A 1 229 ? -6.52957 5.14396 -19.49991 1.000 16.05335 229 VAL A N 1
ATOM 834 C CA . VAL A 1 229 ? -6.45872 3.81830 -18.89374 1.000 16.14692 229 VAL A CA 1
ATOM 835 C C . VAL A 1 229 ? -5.00520 3.38925 -18.76036 1.000 15.24923 229 VAL A C 1
ATOM 836 O O . VAL A 1 229 ? -4.12357 3.83280 -19.50312 1.000 15.60573 229 VAL A O 1
ATOM 840 N N . LYS A 1 230 ? -4.77585 2.50397 -17.79997 1.000 14.13874 230 LYS A N 1
ATOM 841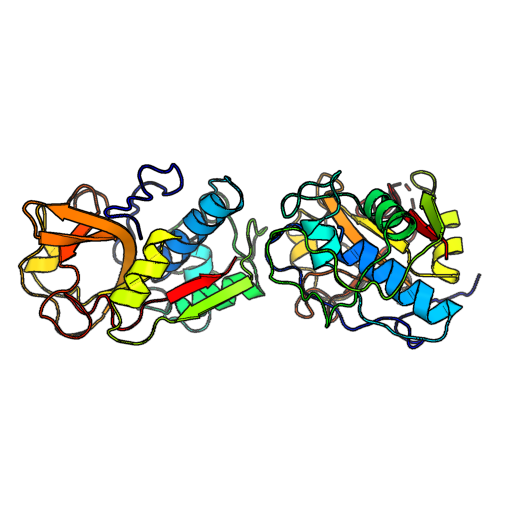 C CA . LYS A 1 230 ? -3.57650 1.70471 -17.62112 1.000 16.26858 230 LYS A CA 1
ATOM 842 C C . LYS A 1 230 ? -3.97864 0.23783 -17.66837 1.000 13.98239 230 LYS A C 1
ATOM 843 O O . LYS A 1 230 ? -5.15945 -0.10844 -17.76465 1.000 13.72088 230 LYS A O 1
ATOM 849 N N . ILE A 1 231 ? -2.96620 -0.61868 -17.61513 1.000 11.86713 231 ILE A N 1
ATOM 850 C CA . ILE A 1 231 ? -3.09209 -2.01067 -17.21282 1.000 11.98305 231 ILE A CA 1
ATOM 851 C C . ILE A 1 231 ? -1.91809 -2.27820 -16.28081 1.000 14.33430 231 ILE A C 1
ATOM 852 O O . ILE A 1 231 ? -1.02414 -1.44832 -16.13237 1.000 16.99814 231 ILE A O 1
ATOM 857 N N . SER A 1 232 ? -1.90632 -3.45252 -15.65588 1.000 13.53069 232 SER A N 1
ATOM 858 C CA . SER A 1 232 ? -0.78241 -3.77117 -14.77679 1.000 15.85105 232 SER A CA 1
ATOM 859 C C . SER A 1 232 ? 0.29487 -4.62599 -15.43975 1.000 16.27857 232 SER A C 1
ATOM 860 O O . SER A 1 232 ? 1.44992 -4.58385 -15.00495 1.000 16.65647 232 SER A O 1
ATOM 863 N N . GLY A 1 233 ? -0.04250 -5.38163 -16.47549 1.000 15.04180 233 GLY A N 1
ATOM 864 C CA . GLY A 1 233 ? 0.95355 -6.19683 -17.13596 1.000 15.33384 233 GLY A CA 1
ATOM 865 C C . GLY A 1 233 ? 0.34078 -7.03051 -18.23463 1.000 17.27461 233 GLY A C 1
ATOM 866 O O . GLY A 1 233 ? -0.70007 -6.68107 -18.79408 1.000 16.25401 233 GLY A O 1
ATOM 867 N N . TYR A 1 234 ? 1.00738 -8.14025 -18.54303 1.000 15.46740 234 TYR A N 1
ATOM 868 C CA . TYR A 1 234 ? 0.51772 -9.04977 -19.56546 1.000 14.98752 234 TYR A CA 1
ATOM 869 C C . TYR A 1 234 ? 1.09265 -10.43688 -19.33266 1.000 13.87512 234 TYR A C 1
ATOM 870 O O . TYR A 1 234 ? 2.04614 -10.62046 -18.57581 1.000 17.48571 234 TYR A O 1
ATOM 879 N N . ARG A 1 235 ? 0.51084 -11.40939 -20.03012 1.000 18.24713 235 ARG A N 1
ATOM 880 C CA . ARG A 1 235 ? 0.93599 -12.79362 -19.94795 1.000 18.16010 235 ARG A CA 1
ATOM 881 C C . ARG A 1 235 ? 0.98328 -13.36205 -21.35592 1.000 16.76783 235 ARG A C 1
ATOM 882 O O . ARG A 1 235 ? 0.23524 -12.93515 -22.23839 1.000 16.19970 235 ARG A O 1
ATOM 890 N N . ARG A 1 236 ? 1.90913 -14.29432 -21.56490 1.000 18.52169 236 ARG A N 1
ATOM 891 C CA . ARG A 1 236 ? 2.07642 -15.00094 -22.82906 1.000 20.02286 236 ARG A CA 1
ATOM 892 C C . ARG A 1 236 ? 1.63450 -16.44569 -22.63073 1.000 20.30767 236 ARG A C 1
ATOM 893 O O . ARG A 1 236 ? 2.02409 -17.08659 -21.65004 1.000 23.07619 236 ARG A O 1
ATOM 901 N N . ILE A 1 237 ? 0.80743 -16.94637 -23.54313 1.000 19.02130 237 ILE A N 1
ATOM 902 C CA . ILE A 1 237 ? 0.32227 -18.32602 -23.48919 1.000 20.07106 237 ILE A CA 1
ATOM 903 C C . ILE A 1 237 ? 1.34234 -19.26434 -24.13185 1.000 21.97125 237 ILE A C 1
ATOM 904 O O . ILE A 1 237 ? 1.91580 -18.92557 -25.17818 1.000 19.71327 237 ILE A O 1
ATOM 909 N N . PRO A 1 238 ? 1.63013 -20.42409 -23.53191 1.000 24.84464 238 PRO A N 1
ATOM 910 C CA . PRO A 1 238 ? 2.60152 -21.34478 -24.13212 1.000 21.50245 238 PRO A CA 1
ATOM 911 C C . PRO A 1 238 ? 2.24056 -21.68952 -25.57081 1.000 22.23913 238 PRO A C 1
ATOM 912 O O . PRO A 1 238 ? 1.06570 -21.80412 -25.92627 1.000 20.31655 238 PRO A O 1
ATOM 916 N N . LYS A 1 239 ? 3.27649 -21.86527 -26.39401 1.000 23.00444 239 LYS A N 1
ATOM 917 C CA . LYS A 1 239 ? 3.08975 -22.18311 -27.80345 1.000 21.90732 239 LYS A CA 1
ATOM 918 C C . LYS A 1 239 ? 2.26314 -23.45059 -27.96033 1.000 18.44999 239 LYS A C 1
ATOM 919 O O . LYS A 1 239 ? 2.51221 -24.45407 -27.28867 1.000 19.98213 239 LYS A O 1
ATOM 925 N N . ASN A 1 240 ? 1.27446 -23.39460 -28.84898 1.000 17.03881 240 ASN A N 1
ATOM 926 C CA . ASN A 1 240 ? 0.48839 -24.54150 -29.30137 1.000 17.93358 240 ASN A CA 1
ATOM 927 C C . ASN A 1 240 ? -0.53786 -25.04409 -28.28596 1.000 17.60262 240 ASN A C 1
ATOM 928 O O . ASN A 1 240 ? -1.11303 -26.11508 -28.49045 1.000 25.13168 240 ASN A O 1
ATOM 933 N N . ASP A 1 241 ? -0.78496 -24.32162 -27.19638 1.000 15.93835 241 ASP A N 1
ATOM 934 C CA . ASP A 1 241 ? -1.66954 -24.80608 -26.13048 1.000 18.37755 241 ASP A CA 1
ATOM 935 C C . ASP A 1 241 ? -3.06118 -24.18864 -26.30179 1.000 14.73242 241 ASP A C 1
ATOM 936 O O . ASP A 1 241 ? -3.40774 -23.18966 -25.67975 1.000 15.62028 241 ASP A O 1
ATOM 941 N N . GLU A 1 242 ? -3.87990 -24.81514 -27.15399 1.000 19.39919 242 GLU A N 1
ATOM 942 C CA . GLU A 1 242 ? -5.23768 -24.32063 -27.38709 1.000 15.74261 242 GLU A CA 1
ATOM 943 C C . GLU A 1 242 ? -6.14087 -24.52216 -26.18055 1.000 16.64463 242 GLU A C 1
ATOM 944 O O . GLU A 1 242 ? -7.15499 -23.82843 -26.04469 1.000 15.73618 242 GLU A O 1
ATOM 950 N N . LYS A 1 243 ? -5.78035 -25.44592 -25.29562 1.000 20.49514 243 LYS A N 1
ATOM 951 C CA . LYS A 1 243 ? -6.56508 -25.68949 -24.09468 1.000 20.53433 243 LYS A CA 1
ATOM 952 C C . LYS A 1 243 ? -6.39455 -24.55017 -23.09617 1.000 17.33070 243 LYS A C 1
ATOM 953 O O . LYS A 1 243 ? -7.38102 -24.01315 -22.57407 1.000 17.15058 243 LYS A O 1
ATOM 959 N N . LYS A 1 244 ? -5.14920 -24.14251 -22.84481 1.000 16.33502 244 LYS A N 1
ATOM 960 C CA . LYS A 1 244 ? -4.92559 -22.95635 -22.02878 1.000 17.49934 244 LYS A CA 1
ATOM 961 C C . LYS A 1 244 ? -5.50860 -21.72276 -22.70223 1.000 15.53498 244 LYS A C 1
ATOM 962 O O . LYS A 1 244 ? -6.08127 -20.85655 -22.03258 1.000 18.27480 244 LYS A O 1
ATOM 968 N N . LEU A 1 245 ? -5.41819 -21.65184 -24.03204 1.000 13.13584 245 LEU A N 1
ATOM 969 C CA . LEU A 1 245 ? -6.02389 -20.53997 -24.76266 1.000 12.46775 245 LEU A CA 1
ATOM 970 C C . LEU A 1 245 ? -7.51809 -20.45364 -24.49249 1.000 13.80446 245 LEU A C 1
ATOM 971 O O . LEU A 1 245 ? -8.05341 -19.35971 -24.26629 1.000 14.69777 245 LEU A O 1
ATOM 976 N N . GLN A 1 246 ? -8.20650 -21.59735 -24.51611 1.000 12.21415 246 GLN A N 1
ATOM 977 C CA . GLN A 1 246 ? -9.64806 -21.60237 -24.27590 1.000 14.17542 246 GLN A CA 1
ATOM 978 C C . GLN A 1 246 ? -9.98136 -21.14111 -22.86398 1.000 14.87500 246 GLN A C 1
ATOM 979 O O . GLN A 1 246 ? -10.95855 -20.41118 -22.65350 1.000 14.46201 246 GLN A O 1
ATOM 985 N N . SER A 1 247 ? -9.17999 -21.55523 -21.88377 1.000 15.38586 247 SER A N 1
ATOM 986 C CA . SER A 1 247 ? -9.38915 -21.09543 -20.51860 1.000 15.24101 247 SER A CA 1
ATOM 987 C C . SER A 1 247 ? -9.34386 -19.57671 -20.43521 1.000 15.30408 247 SER A C 1
ATOM 988 O O . SER A 1 247 ? -10.16430 -18.95960 -19.74745 1.000 16.78552 247 SER A O 1
ATOM 991 N N . VAL A 1 248 ? -8.39050 -18.95654 -21.12885 1.000 13.63186 248 VAL A N 1
ATOM 992 C CA . VAL A 1 248 ? -8.25050 -17.50814 -21.04246 1.000 13.39524 248 VAL A CA 1
ATOM 993 C C . VAL A 1 248 ? -9.35540 -16.81153 -21.82964 1.000 13.60532 248 VAL A C 1
ATOM 994 O O . VAL A 1 248 ? -9.91286 -15.80454 -21.37826 1.000 12.45619 248 VAL A O 1
ATOM 998 N N . VAL A 1 249 ? -9.71368 -17.34773 -23.00080 1.000 11.47735 249 VAL A N 1
ATOM 999 C CA . VAL A 1 249 ? -10.76294 -16.72622 -23.81223 1.000 11.16718 249 VAL A CA 1
ATOM 1000 C C . VAL A 1 249 ? -12.10033 -16.71923 -23.07348 1.000 13.45707 249 VAL A C 1
ATOM 1001 O O . VAL A 1 249 ? -12.90605 -15.79393 -23.22957 1.000 13.36844 249 VAL A O 1
ATOM 1005 N N . ALA A 1 250 ? -12.35367 -17.73318 -22.24921 1.000 13.03462 250 ALA A N 1
ATOM 1006 C CA . ALA A 1 250 ? -13.56230 -17.74003 -21.43884 1.000 13.78173 250 ALA A CA 1
ATOM 1007 C C . ALA A 1 250 ? -13.59131 -16.61655 -20.41105 1.000 13.54314 250 ALA A C 1
ATOM 1008 O O . ALA A 1 250 ? -14.64585 -16.37239 -19.82036 1.000 18.16420 250 ALA A O 1
ATOM 1010 N N . GLN A 1 251 ? -12.46707 -15.94021 -20.16690 1.000 14.91762 251 GLN A N 1
ATOM 1011 C CA . GLN A 1 251 ? -12.43829 -14.82899 -19.22516 1.000 15.23908 251 GLN A CA 1
ATOM 1012 C C . GLN A 1 251 ? -12.22977 -13.46299 -19.86578 1.000 14.08848 251 GLN A C 1
ATOM 1013 O O . GLN A 1 251 ? -12.59138 -12.45749 -19.24771 1.000 14.32185 251 GLN A O 1
ATOM 1019 N N . GLN A 1 252 ? -11.67289 -13.39050 -21.07417 1.000 14.03236 252 GLN A N 1
ATOM 1020 C CA . GLN A 1 252 ? -11.37857 -12.09603 -21.69103 1.000 15.26698 252 GLN A CA 1
ATOM 1021 C C . GLN A 1 252 ? -11.01962 -12.30486 -23.15888 1.000 12.49862 252 GLN A C 1
ATOM 1022 O O . GLN A 1 252 ? -11.03676 -13.42458 -23.67487 1.000 13.60378 252 GLN A O 1
ATOM 1028 N N . VAL A 1 253 ? -10.69885 -11.20085 -23.83067 1.000 12.80158 253 VAL A N 1
ATOM 1029 C CA . VAL A 1 253 ? -10.25089 -11.19896 -25.22092 1.000 11.01168 253 VAL A CA 1
ATOM 1030 C C . VAL A 1 253 ? -8.73262 -11.38565 -25.25292 1.000 14.49826 253 VAL A C 1
ATOM 1031 O O . VAL A 1 253 ? -8.00458 -10.87703 -24.38979 1.000 12.32387 253 VAL A O 1
ATOM 1035 N N . VAL A 1 254 ? -8.25041 -12.14205 -26.23475 1.000 12.55526 254 VAL A N 1
ATOM 1036 C CA . VAL A 1 254 ? -6.84513 -12.50860 -26.31991 1.000 10.57379 254 VAL A CA 1
ATOM 1037 C C . VAL A 1 254 ? -6.28336 -12.00627 -27.64071 1.000 13.76946 254 VAL A C 1
ATOM 1038 O O . VAL A 1 254 ? -6.96785 -12.04865 -28.66974 1.000 11.39349 254 VAL A O 1
ATOM 1042 N N . SER A 1 255 ? -5.03644 -11.52142 -27.60843 1.000 11.40152 255 SER A N 1
ATOM 1043 C CA . SER A 1 255 ? -4.31306 -11.13518 -28.81720 1.000 11.31428 255 SER A CA 1
ATOM 1044 C C . SER A 1 255 ? -3.55116 -12.33048 -29.37561 1.000 13.20095 255 SER A C 1
ATOM 1045 O O . SER A 1 255 ? -2.87153 -13.04199 -28.62960 1.000 13.68058 255 SER A O 1
ATOM 1048 N N . VAL A 1 256 ? -3.66472 -12.54811 -30.69235 1.000 12.12868 256 VAL A N 1
ATOM 1049 C CA . VAL A 1 256 ? -3.02128 -13.67876 -31.35016 1.000 10.10247 256 VAL A CA 1
ATOM 1050 C C . VAL A 1 256 ? -2.47061 -13.24676 -32.70418 1.000 12.34950 256 VAL A C 1
ATOM 1051 O O . VAL A 1 256 ? -2.84081 -12.21000 -33.25785 1.000 12.57373 256 VAL A O 1
ATOM 1055 N N . GLY A 1 257 ? -1.57279 -14.06344 -33.23689 1.000 11.57729 257 GLY A N 1
ATOM 1056 C CA . GLY A 1 257 ? -1.03420 -13.87211 -34.57528 1.000 12.08315 257 GLY A CA 1
ATOM 1057 C C . GLY A 1 257 ? -1.47318 -15.01984 -35.46458 1.000 14.99881 257 GLY A C 1
ATOM 1058 O O . GLY A 1 257 ? -1.59574 -16.15968 -35.00231 1.000 17.88492 257 GLY A O 1
ATOM 1059 N N . VAL A 1 258 ? -1.73208 -14.71241 -36.73742 1.000 12.52058 258 VAL A N 1
ATOM 1060 C CA . VAL A 1 258 ? -2.15711 -15.71648 -37.70091 1.000 11.71064 258 VAL A CA 1
ATOM 1061 C C . VAL A 1 258 ? -1.35879 -15.58316 -38.99259 1.000 12.32599 258 VAL A C 1
ATOM 1062 O O . VAL A 1 258 ? -0.74663 -14.55011 -39.27439 1.000 12.67051 258 VAL A O 1
ATOM 1066 N N . LYS A 1 259 ? -1.37113 -16.66573 -39.77187 1.000 11.53452 259 LYS A N 1
ATOM 1067 C CA . LYS A 1 259 ? -0.69810 -16.74346 -41.06449 1.000 12.73531 259 LYS A CA 1
ATOM 1068 C C . LYS A 1 259 ? -1.69443 -16.24779 -42.10485 1.000 13.06676 259 LYS A C 1
ATOM 1069 O O . LYS A 1 259 ? -2.48372 -17.01693 -42.65083 1.000 14.15782 259 LYS A O 1
ATOM 1075 N N . SER A 1 260 ? -1.63015 -14.95390 -42.42427 1.000 13.76831 260 SER A N 1
ATOM 1076 C CA . SER A 1 260 ? -2.68361 -14.29404 -43.18767 1.000 13.85951 260 SER A CA 1
ATOM 1077 C C . SER A 1 260 ? -2.42453 -14.22781 -44.68504 1.000 13.89086 260 SER A C 1
ATOM 1078 O O . SER A 1 260 ? -3.35537 -13.93331 -45.43796 1.000 17.71033 260 SER A O 1
ATOM 1081 N N . LYS A 1 261 ? -1.20090 -14.47819 -45.13950 1.000 12.95175 261 LYS A N 1
ATOM 1082 C CA . LYS A 1 261 ? -0.81778 -14.12615 -46.50705 1.000 17.19012 261 LYS A CA 1
ATOM 1083 C C . LYS A 1 261 ? -1.16565 -15.26335 -47.46886 1.000 14.72061 261 LYS A C 1
ATOM 1084 O O . LYS A 1 261 ? -0.31349 -16.00469 -47.95788 1.000 18.08192 261 LYS A O 1
ATOM 1090 N N . SER A 1 262 ? -2.46414 -15.39193 -47.73320 1.000 12.94148 262 SER A N 1
ATOM 1091 C CA . SER A 1 262 ? -2.94567 -16.35500 -48.71257 1.000 15.04707 262 SER A CA 1
ATOM 1092 C C . SER A 1 262 ? -4.23633 -15.82142 -49.30580 1.000 15.24822 262 SER A C 1
ATOM 1093 O O . SER A 1 262 ? -4.96645 -15.07093 -48.65312 1.000 15.12303 262 SER A O 1
ATOM 1096 N N . ARG A 1 263 ? -4.49795 -16.20679 -50.55915 1.000 15.89595 263 ARG A N 1
ATOM 1097 C CA . ARG A 1 263 ? -5.73854 -15.81642 -51.22165 1.000 13.18877 263 ARG A CA 1
ATOM 1098 C C . ARG A 1 263 ? -6.95318 -16.30660 -50.44529 1.000 14.69470 263 ARG A C 1
ATOM 1099 O O . ARG A 1 263 ? -7.93204 -15.57061 -50.28622 1.000 16.02317 263 ARG A O 1
ATOM 1107 N N . ASP A 1 264 ? -6.89205 -17.53299 -49.91507 1.000 14.70539 264 ASP A N 1
ATOM 1108 C CA . ASP A 1 264 ? -8.02309 -18.07603 -49.16820 1.000 14.16552 264 ASP A CA 1
ATOM 1109 C C . ASP A 1 264 ? -8.34689 -17.21829 -47.95166 1.000 14.64593 264 ASP A C 1
ATOM 1110 O O . ASP A 1 264 ? -9.51650 -16.94502 -47.66996 1.000 15.23075 264 ASP A O 1
ATOM 1115 N N . PHE A 1 265 ? -7.32656 -16.79327 -47.21058 1.000 12.92637 265 PHE A N 1
ATOM 1116 C CA . PHE A 1 265 ? -7.57854 -16.03476 -45.99007 1.000 14.03837 265 PHE A CA 1
ATOM 1117 C C . PHE A 1 265 ? -8.09646 -14.63367 -46.30152 1.000 13.07189 265 PHE A C 1
ATOM 1118 O O . PHE A 1 265 ? -8.99794 -14.13196 -45.61482 1.000 15.12426 265 PHE A O 1
ATOM 1126 N N . GLN A 1 266 ? -7.51929 -13.97533 -47.31414 1.000 11.74641 266 GLN A N 1
ATOM 1127 C CA . GLN A 1 266 ? -7.93704 -12.61806 -47.65903 1.000 15.47194 266 GLN A CA 1
ATOM 1128 C C . GLN A 1 266 ? -9.34124 -12.58664 -48.23926 1.000 16.93350 266 GLN A C 1
ATOM 1129 O O . GLN A 1 266 ? -10.06227 -11.59732 -48.05853 1.000 15.64826 266 GLN A O 1
ATOM 1135 N N . HIS A 1 267 ? -9.73397 -13.64227 -48.95280 1.000 15.56247 267 HIS A N 1
ATOM 1136 C CA . HIS A 1 267 ? -11.00449 -13.69642 -49.66166 1.000 17.76537 267 HIS A CA 1
ATOM 1137 C C . HIS A 1 267 ? -12.11285 -14.37225 -48.85699 1.000 18.77276 267 HIS A C 1
ATOM 1138 O O . HIS A 1 267 ? -13.24029 -14.49406 -49.35496 1.000 20.59031 267 HIS A O 1
ATOM 1145 N N . TYR A 1 268 ? -11.81641 -14.80250 -47.63019 1.000 17.28987 268 TYR A N 1
ATOM 1146 C CA . TYR A 1 268 ? -12.80680 -15.43720 -46.76723 1.000 16.90675 268 TYR A CA 1
ATOM 1147 C C . TYR A 1 268 ? -14.04283 -14.55469 -46.58152 1.000 20.00889 268 TYR A C 1
ATOM 1148 O O . TYR A 1 268 ? -13.94290 -13.33329 -46.40085 1.000 14.99002 268 TYR A O 1
ATOM 1157 N N . ARG A 1 269 ? -15.22438 -15.19011 -46.62845 1.000 18.53418 269 ARG A N 1
ATOM 1158 C CA . ARG A 1 269 ? -16.48476 -14.47663 -46.44930 1.000 17.10392 269 ARG A CA 1
ATOM 1159 C C . ARG A 1 269 ? -17.35787 -15.05471 -45.34930 1.000 18.86127 269 ARG A C 1
ATOM 1160 O O . ARG A 1 269 ? -17.91531 -14.29305 -44.55821 1.000 15.84109 269 ARG A O 1
ATOM 1168 N N . SER A 1 270 ? -17.51462 -16.37541 -45.28961 1.000 16.62673 270 SER A N 1
ATOM 1169 C CA . SER A 1 270 ? -18.44747 -16.95517 -44.33240 1.000 19.29265 270 SER A CA 1
ATOM 1170 C C . SER A 1 270 ? -18.06616 -18.40099 -44.05799 1.000 17.80241 270 SER A C 1
ATOM 1171 O O . SER A 1 270 ? -17.35185 -19.03671 -44.83983 1.000 20.21728 270 SER A O 1
ATOM 1174 N N . GLY A 1 271 ? -18.57348 -18.90978 -42.93622 1.000 16.31613 271 GLY A N 1
ATOM 1175 C CA . GLY A 1 271 ? -18.39771 -20.29502 -42.55092 1.000 16.67775 271 GLY A CA 1
ATOM 1176 C C . GLY A 1 271 ? -17.21332 -20.48466 -41.63504 1.000 18.30339 271 GLY A C 1
ATOM 1177 O O . GLY A 1 271 ? -16.46910 -19.55408 -41.32063 1.000 15.82869 271 GLY A O 1
ATOM 1178 N N . VAL A 1 272 ? -17.03692 -21.72485 -41.18624 1.000 16.65725 272 VAL A N 1
ATOM 1179 C CA . VAL A 1 272 ? -15.82616 -22.09167 -40.45987 1.000 19.40649 272 VAL A CA 1
ATOM 1180 C C . VAL A 1 272 ? -14.70985 -22.28635 -41.47571 1.000 14.85537 272 VAL A C 1
ATOM 1181 O O . VAL A 1 272 ? -14.78491 -23.16996 -42.33408 1.000 16.64096 272 VAL A O 1
ATOM 1185 N N . PHE A 1 273 ? -13.67547 -21.45739 -41.37605 1.000 14.52909 273 PHE A N 1
ATOM 1186 C CA . PHE A 1 273 ? -12.63909 -21.40359 -42.39872 1.000 15.48166 273 PHE A CA 1
ATOM 1187 C C . PHE A 1 273 ? -12.01348 -22.77703 -42.59972 1.000 15.45731 273 PHE A C 1
ATOM 1188 O O . PHE A 1 273 ? -11.65610 -23.45781 -41.63717 1.000 18.29535 273 PHE A O 1
ATOM 1196 N N . SER A 1 274 ? -11.92026 -23.20130 -43.85900 1.000 15.23720 274 SER A N 1
ATOM 1197 C CA . SER A 1 274 ? -11.28502 -24.46697 -44.19154 1.000 17.73327 274 SER A CA 1
ATOM 1198 C C . SER A 1 274 ? -10.22577 -24.30054 -45.27156 1.000 16.84091 274 SER A C 1
ATOM 1199 O O . SER A 1 274 ? -9.76509 -25.30070 -45.82973 1.000 18.18354 274 SER A O 1
ATOM 1202 N N . GLY A 1 275 ? -9.81630 -23.06944 -45.56621 1.000 17.47515 275 GLY A N 1
ATOM 1203 C CA . GLY A 1 275 ? -8.88671 -22.80636 -46.64170 1.000 16.59773 275 GLY A CA 1
ATOM 1204 C C . GLY A 1 275 ? -7.44236 -22.78780 -46.18798 1.000 16.56110 275 GLY A C 1
ATOM 1205 O O . GLY A 1 275 ? -7.10621 -23.08004 -45.03978 1.000 16.67106 275 GLY A O 1
ATOM 1206 N N . ALA A 1 276 ? -6.57590 -22.42918 -47.12706 1.000 15.94018 276 ALA A N 1
ATOM 1207 C CA . ALA A 1 276 ? -5.14234 -22.41253 -46.88805 1.000 16.90308 276 ALA A CA 1
ATOM 1208 C C . ALA A 1 276 ? -4.71227 -21.14350 -46.16135 1.000 14.01620 276 ALA A C 1
ATOM 1209 O O . ALA A 1 276 ? -5.26173 -20.05914 -46.37887 1.000 16.66270 276 ALA A O 1
ATOM 1211 N N . CYS A 1 277 ? -3.73010 -21.29036 -45.28149 1.000 15.67253 277 CYS A N 1
ATOM 1212 C CA . CYS A 1 277 ? -3.15961 -20.17480 -44.54548 1.000 16.89156 277 CYS A CA 1
ATOM 1213 C C . CYS A 1 277 ? -1.92437 -19.64388 -45.26705 1.000 15.00844 277 CYS A C 1
ATOM 1214 O O . CYS A 1 277 ? -1.43198 -20.23222 -46.23011 1.000 17.93976 277 CYS A O 1
ATOM 1217 N N . GLY A 1 278 ? -1.41991 -18.51702 -44.78238 1.000 14.05328 278 GLY A N 1
ATOM 1218 C CA . GLY A 1 278 ? -0.14310 -18.01469 -45.22534 1.000 16.16738 278 GLY A CA 1
ATOM 1219 C C . GLY A 1 278 ? 1.01193 -18.88725 -44.76613 1.000 17.08325 278 GLY A C 1
ATOM 1220 O O . GLY A 1 278 ? 0.84432 -19.81918 -43.97389 1.000 17.64746 278 GLY A O 1
ATOM 1221 N N . PRO A 1 279 ? 2.21874 -18.59540 -45.25807 1.000 17.79363 279 PRO A N 1
ATOM 1222 C CA . PRO A 1 279 ? 3.37580 -19.42774 -44.88597 1.000 20.65384 279 PRO A CA 1
ATOM 1223 C C . PRO A 1 279 ? 3.87637 -19.19168 -43.47822 1.000 20.24151 279 PRO A C 1
ATOM 1224 O O . PRO A 1 279 ? 4.42894 -20.11508 -42.87050 1.000 24.48959 279 PRO A O 1
ATOM 1228 N N . ARG A 1 280 ? 3.69157 -17.99566 -42.93199 1.000 20.00331 280 ARG A N 1
ATOM 1229 C CA . ARG A 1 280 ? 4.24411 -17.65508 -41.63057 1.000 18.45914 280 ARG A CA 1
ATOM 1230 C C . ARG A 1 280 ? 3.27323 -16.75398 -40.88514 1.000 17.48102 280 ARG A C 1
ATOM 1231 O O . ARG A 1 280 ? 2.46948 -16.04073 -41.49195 1.000 17.48537 280 ARG A O 1
ATOM 1239 N N . VAL A 1 281 ? 3.36344 -16.79368 -39.55832 1.000 15.95257 281 VAL A N 1
ATOM 1240 C CA . VAL A 1 281 ? 2.56417 -15.90786 -38.72052 1.000 14.68860 281 VAL A CA 1
ATOM 1241 C C . VAL A 1 281 ? 2.98434 -14.47336 -39.00834 1.000 15.35496 281 VAL A C 1
ATOM 1242 O O . VAL A 1 281 ? 4.14998 -14.10811 -38.82279 1.000 17.57299 281 VAL A O 1
ATOM 1246 N N . ASP A 1 282 ? 2.04350 -13.65394 -39.49525 1.000 14.18986 282 ASP A N 1
ATOM 1247 C CA . ASP A 1 282 ? 2.41032 -12.31170 -39.92601 1.000 15.61534 282 ASP A CA 1
ATOM 1248 C C . ASP A 1 282 ? 1.35063 -11.25653 -39.64826 1.000 14.04744 282 ASP A C 1
ATOM 1249 O O . ASP A 1 282 ? 1.53758 -10.10329 -40.05137 1.000 14.93859 282 ASP A O 1
ATOM 1254 N N . HIS A 1 283 ? 0.27683 -11.58854 -38.94091 1.000 13.31329 283 HIS A N 1
ATOM 1255 C CA . HIS A 1 283 ? -0.85506 -10.67694 -38.83883 1.000 11.34343 283 HIS A CA 1
ATOM 1256 C C . HIS A 1 283 ? -1.47256 -10.79113 -37.45269 1.000 12.33781 283 HIS A C 1
ATOM 1257 O O . HIS A 1 283 ? -1.89822 -11.87804 -37.04996 1.000 14.10481 283 HIS A O 1
ATOM 1264 N N . ALA A 1 284 ? -1.51630 -9.67746 -36.72688 1.000 9.80781 284 ALA A N 1
ATOM 1265 C CA . ALA A 1 284 ? -2.03245 -9.65440 -35.36491 1.000 11.86815 284 ALA A CA 1
ATOM 1266 C C . ALA A 1 284 ? -3.54142 -9.43670 -35.37401 1.000 11.91262 284 ALA A C 1
ATOM 1267 O O . ALA A 1 284 ? -4.03695 -8.49609 -36.00594 1.000 12.82593 284 ALA A O 1
ATOM 1269 N N . VAL A 1 285 ? -4.26175 -10.29962 -34.65899 1.000 12.04047 285 VAL A N 1
ATOM 1270 C CA . VAL A 1 285 ? -5.71729 -10.23548 -34.57155 1.000 8.97769 285 VAL A CA 1
ATOM 1271 C C . VAL A 1 285 ? -6.11747 -10.53399 -33.13311 1.000 10.80997 285 VAL A C 1
ATOM 1272 O O . VAL A 1 285 ? -5.27296 -10.50675 -32.23706 1.000 11.34977 285 VAL A O 1
ATOM 1276 N N . ASN A 1 286 ? -7.40013 -10.81566 -32.89147 1.000 11.64184 286 ASN A N 1
ATOM 1277 C CA . ASN A 1 286 ? -7.86740 -11.14344 -31.55237 1.000 11.11340 286 ASN A CA 1
ATOM 1278 C C . ASN A 1 286 ? -8.80981 -12.33325 -31.61305 1.000 11.97729 286 ASN A C 1
ATOM 1279 O O . ASN A 1 286 ? -9.44928 -12.57937 -32.63104 1.000 11.84399 286 ASN A O 1
ATOM 1284 N N . ILE A 1 287 ? -8.90371 -13.05987 -30.50550 1.000 10.39855 287 ILE A N 1
ATOM 1285 C CA . ILE A 1 287 ? -9.95790 -14.05085 -30.29719 1.000 13.28136 287 ILE A CA 1
ATOM 1286 C C . ILE A 1 287 ? -10.93621 -13.47859 -29.28311 1.000 12.21143 287 ILE A C 1
ATOM 1287 O O . ILE A 1 287 ? -10.55021 -13.17499 -28.14437 1.000 13.50321 287 ILE A O 1
ATOM 1292 N N . VAL A 1 288 ? -12.20490 -13.35777 -29.68823 1.000 11.80161 288 VAL A N 1
ATOM 1293 C CA . VAL A 1 288 ? -13.26652 -12.78560 -28.86135 1.000 12.56343 288 VAL A CA 1
ATOM 1294 C C . VAL A 1 288 ? -14.27257 -13.82343 -28.38461 1.000 14.38721 288 VAL A C 1
ATOM 1295 O O . VAL A 1 288 ? -15.27599 -13.45500 -27.75140 1.000 12.43649 288 VAL A O 1
ATOM 1299 N N . GLY A 1 289 ? -14.05579 -15.10020 -28.67473 1.000 11.77896 289 GLY A N 1
ATOM 1300 C CA . GLY A 1 289 ? -14.95465 -16.12284 -28.18822 1.000 11.72211 289 GLY A CA 1
ATOM 1301 C C . GLY A 1 289 ? -14.68244 -17.44442 -28.87635 1.000 13.37194 289 GLY A C 1
ATOM 1302 O O . GLY A 1 289 ? -13.69912 -17.59958 -29.60948 1.000 11.66266 289 GLY A O 1
ATOM 1303 N N . TYR A 1 290 ? -15.58348 -18.39139 -28.62609 1.000 11.66535 290 TYR A N 1
ATOM 1304 C CA . TYR A 1 290 ? -15.48161 -19.70585 -29.24151 1.000 12.18672 290 TYR A CA 1
ATOM 1305 C C . TYR A 1 290 ? -16.85897 -20.34861 -29.24867 1.000 13.08754 290 TYR A C 1
ATOM 1306 O O . TYR A 1 290 ? -17.74228 -19.97950 -28.47135 1.000 14.46301 290 TYR A O 1
ATOM 1315 N N . GLY A 1 291 ? -17.03596 -21.29360 -30.15521 1.000 16.00412 291 GLY A N 1
ATOM 1316 C CA . GLY A 1 291 ? -18.30146 -21.98097 -30.25990 1.000 15.86294 291 GLY A CA 1
ATOM 1317 C C . GLY A 1 291 ? -18.18960 -23.17143 -31.17854 1.000 14.17689 291 GLY A C 1
ATOM 1318 O O . GLY A 1 291 ? -17.09269 -23.62422 -31.50226 1.000 14.26247 291 GLY A O 1
ATOM 1319 N N . SER A 1 292 ? -19.34388 -23.67281 -31.60051 1.000 15.97397 292 SER A N 1
ATOM 1320 C CA . SER A 1 292 ? -19.39549 -24.87412 -32.41711 1.000 18.35944 292 SER A CA 1
ATOM 1321 C C . SER A 1 292 ? -20.55976 -24.75905 -33.38357 1.000 18.32246 292 SER A C 1
ATOM 1322 O O . SER A 1 292 ? -21.61805 -24.24244 -33.02304 1.000 20.61356 292 SER A O 1
ATOM 1325 N N . GLU A 1 293 ? -20.35924 -25.21944 -34.61472 1.000 19.43535 293 GLU A N 1
ATOM 1326 C CA . GLU A 1 293 ? -21.44806 -25.32296 -35.57631 1.000 19.07101 293 GLU A CA 1
ATOM 1327 C C . GLU A 1 293 ? -21.35644 -26.69015 -36.22575 1.000 19.63877 293 GLU A C 1
ATOM 1328 O O . GLU A 1 293 ? -20.33232 -27.02768 -36.83084 1.000 21.45441 293 GLU A O 1
ATOM 1334 N N . GLY A 1 294 ? -22.43415 -27.45789 -36.11376 1.000 23.95283 294 GLY A N 1
ATOM 1335 C CA . GLY A 1 294 ? -22.45753 -28.80476 -36.65058 1.000 24.08307 294 GLY A CA 1
ATOM 1336 C C . GLY A 1 294 ? -21.33688 -29.63993 -36.08018 1.000 18.37865 294 GLY A C 1
ATOM 1337 O O . GLY A 1 294 ? -20.75414 -30.46855 -36.78796 1.000 19.64660 294 GLY A O 1
ATOM 1338 N N . GLY A 1 295 ? -21.02410 -29.43667 -34.80446 1.000 17.70575 295 GLY A N 1
ATOM 1339 C CA . GLY A 1 295 ? -19.95583 -30.16797 -34.15741 1.000 22.20283 295 GLY A CA 1
ATOM 1340 C C . GLY A 1 295 ? -18.55465 -29.80699 -34.60606 1.000 22.05339 295 GLY A C 1
ATOM 1341 O O . GLY A 1 295 ? -17.61292 -30.53967 -34.29870 1.000 22.41482 295 GLY A O 1
ATOM 1342 N N . VAL A 1 296 ? -18.36769 -28.65713 -35.24511 1.000 19.57689 296 VAL A N 1
ATOM 1343 C CA . VAL A 1 296 ? -17.04352 -28.20118 -35.63194 1.000 14.94324 296 VAL A CA 1
ATOM 1344 C C . VAL A 1 296 ? -16.73953 -27.04847 -34.70271 1.000 15.39100 296 VAL A C 1
ATOM 1345 O O . VAL A 1 296 ? -17.40450 -26.00776 -34.74487 1.000 18.34575 296 VAL A O 1
ATOM 1349 N N . ASN A 1 297 ? -15.73022 -27.23278 -33.86383 1.000 16.61683 297 ASN A N 1
ATOM 1350 C CA . ASN A 1 297 ? -15.34533 -26.20150 -32.92425 1.000 15.85285 297 ASN A CA 1
ATOM 1351 C C . ASN A 1 297 ? -14.57441 -25.11761 -33.65019 1.000 15.25864 297 ASN A C 1
ATOM 1352 O O . ASN A 1 297 ? -13.83267 -25.38080 -34.60117 1.000 12.92509 297 ASN A O 1
ATOM 1357 N N . TYR A 1 298 ? -14.77637 -23.88306 -33.20069 1.000 16.72476 298 TYR A N 1
ATOM 1358 C CA . TYR A 1 298 ? -14.13320 -22.74293 -33.82515 1.000 14.08257 298 TYR A CA 1
ATOM 1359 C C . TYR A 1 298 ? -13.80316 -21.70501 -32.76769 1.000 12.99893 298 TYR A C 1
ATOM 1360 O O . TYR A 1 298 ? -14.37422 -21.69322 -31.67097 1.000 13.61778 298 TYR A O 1
ATOM 1369 N N . TRP A 1 299 ? -12.84773 -20.84949 -33.11474 1.000 11.25270 299 TRP A N 1
ATOM 1370 C CA . TRP A 1 299 ? -12.57802 -19.60583 -32.41826 1.000 9.99594 299 TRP A CA 1
ATOM 1371 C C . TRP A 1 299 ? -13.23154 -18.48128 -33.20607 1.000 11.38536 299 TRP A C 1
ATOM 1372 O O . TRP A 1 299 ? -13.29879 -18.53171 -34.43541 1.000 10.56526 299 TRP A O 1
ATOM 1383 N N . ILE A 1 300 ? -13.68138 -17.44800 -32.50320 1.000 12.50247 300 ILE A N 1
ATOM 1384 C CA . ILE A 1 300 ? -14.18910 -16.24291 -33.15329 1.000 10.34181 300 ILE A CA 1
ATOM 1385 C C . ILE A 1 300 ? -13.06214 -15.21907 -33.17697 1.000 11.75206 300 ILE A C 1
ATOM 1386 O O . ILE A 1 300 ? -12.61430 -14.74853 -32.12581 1.000 10.51831 300 ILE A O 1
ATOM 1391 N N . VAL A 1 301 ? -12.62940 -14.84854 -34.37745 1.000 10.51763 301 VAL A N 1
ATOM 1392 C CA . VAL A 1 301 ? -11.44191 -14.03149 -34.58189 1.000 10.34230 301 VAL A CA 1
ATOM 1393 C C . VAL A 1 301 ? -11.87471 -12.64846 -35.04950 1.000 11.27546 301 VAL A C 1
ATOM 1394 O O . VAL A 1 301 ? -12.63339 -12.52431 -36.01922 1.000 13.18560 301 VAL A O 1
ATOM 1398 N N . ARG A 1 302 ? -11.40446 -11.61660 -34.35048 1.000 9.74439 302 ARG A N 1
ATOM 1399 C CA . ARG A 1 302 ? -11.61140 -10.22916 -34.73186 1.000 10.77262 302 ARG A CA 1
ATOM 1400 C C . ARG A 1 302 ? -10.42209 -9.77035 -35.56049 1.000 10.83918 302 ARG A C 1
ATOM 1401 O O . ARG A 1 302 ? -9.27758 -9.89294 -35.12620 1.000 10.66063 302 ARG A O 1
ATOM 1409 N N . ASN A 1 303 ? -10.69218 -9.25520 -36.75361 1.000 12.52317 303 ASN A N 1
ATOM 1410 C CA . ASN A 1 303 ? -9.67197 -8.69057 -37.62155 1.000 10.18051 303 ASN A CA 1
ATOM 1411 C C . ASN A 1 303 ? -9.87432 -7.18220 -37.69730 1.000 12.20578 303 ASN A C 1
ATOM 1412 O O . ASN A 1 303 ? -10.86767 -6.63794 -37.20135 1.000 14.18784 303 ASN A O 1
ATOM 1417 N N . SER A 1 304 ? -8.90928 -6.50303 -38.31054 1.000 13.03654 304 SER A N 1
ATOM 1418 C CA . SER A 1 304 ? -8.94331 -5.05518 -38.51586 1.000 12.78354 304 SER A CA 1
ATOM 1419 C C . SER A 1 304 ? -8.88934 -4.69606 -39.99781 1.000 10.60768 304 SER A C 1
ATOM 1420 O O . SER A 1 304 ? -8.16272 -3.79337 -40.41055 1.000 10.86035 304 SER A O 1
ATOM 1423 N N . TRP A 1 305 ? -9.65182 -5.42563 -40.81379 1.000 10.76294 305 TRP A N 1
ATOM 1424 C CA . TRP A 1 305 ? -9.76131 -5.19008 -42.24956 1.000 10.05933 305 TRP A CA 1
ATOM 1425 C C . TRP A 1 305 ? -11.13151 -4.63229 -42.63794 1.000 13.84166 305 TRP A C 1
ATOM 1426 O O . TRP A 1 305 ? -11.51582 -4.68729 -43.81096 1.000 13.64342 305 TRP A O 1
ATOM 1437 N N . GLY A 1 306 ? -11.87152 -4.09053 -41.67155 1.000 12.43463 306 GLY A N 1
ATOM 1438 C CA . GLY A 1 306 ? -13.18709 -3.55588 -41.93948 1.000 12.17256 306 GLY A CA 1
ATOM 1439 C C . GLY A 1 306 ? -14.21809 -4.66465 -42.02490 1.000 13.63296 306 GLY A C 1
ATOM 1440 O O . GLY A 1 306 ? -13.91609 -5.85884 -41.96794 1.000 11.52535 306 GLY A O 1
ATOM 1441 N N . THR A 1 307 ? -15.47166 -4.24652 -42.18939 1.000 16.53009 307 THR A N 1
ATOM 1442 C CA . THR A 1 307 ? -16.59634 -5.16801 -42.11580 1.000 13.36487 307 THR A CA 1
ATOM 1443 C C . THR A 1 307 ? -16.87114 -5.89799 -43.42035 1.000 14.10094 307 THR A C 1
ATOM 1444 O O . THR A 1 307 ? -17.69808 -6.81631 -43.42144 1.000 16.42902 307 THR A O 1
ATOM 1448 N N . ASN A 1 308 ? -16.22720 -5.51756 -44.52421 1.000 13.42526 308 ASN A N 1
ATOM 1449 C CA . ASN A 1 308 ? -16.44883 -6.23286 -45.77566 1.000 17.11080 308 ASN A CA 1
ATOM 1450 C C . ASN A 1 308 ? -15.63618 -7.51344 -45.88150 1.000 18.34821 308 ASN A C 1
ATOM 1451 O O . ASN A 1 308 ? -15.79520 -8.25267 -46.86093 1.000 20.88211 308 ASN A O 1
ATOM 1456 N N . TRP A 1 309 ? -14.78516 -7.79692 -44.90569 1.000 15.52491 309 TRP A N 1
ATOM 1457 C CA . TRP A 1 309 ? -14.02010 -9.03198 -44.87177 1.000 15.89609 309 TRP A CA 1
ATOM 1458 C C . TRP A 1 309 ? -14.71703 -10.01161 -43.94712 1.000 14.46550 309 TRP A C 1
ATOM 1459 O O . TRP A 1 309 ? -15.14722 -9.64094 -42.85561 1.000 14.36717 309 TRP A O 1
ATOM 1470 N N . GLY A 1 310 ? -14.83770 -11.25548 -44.39766 1.000 13.68479 310 GLY A N 1
ATOM 1471 C CA . GLY A 1 310 ? -15.36504 -12.28706 -43.54238 1.000 13.74379 310 GLY A CA 1
ATOM 1472 C C . GLY A 1 310 ? -16.79339 -12.02202 -43.11363 1.000 12.28437 310 GLY A C 1
ATOM 1473 O O . GLY A 1 310 ? -17.61102 -11.45860 -43.85109 1.000 15.46886 310 GLY A O 1
ATOM 1474 N N . GLU A 1 311 ? -17.09406 -12.43636 -41.87977 1.000 11.72436 311 GLU A N 1
ATOM 1475 C CA . GLU A 1 311 ? -18.43804 -12.32525 -41.31598 1.000 11.99589 311 GLU A CA 1
ATOM 1476 C C . GLU A 1 311 ? -18.52780 -11.00621 -40.55005 1.000 12.77697 311 GLU A C 1
ATOM 1477 O O . GLU A 1 311 ? -18.32387 -10.92358 -39.33448 1.000 14.50283 311 GLU A O 1
ATOM 1483 N N . ASN A 1 312 ? -18.82672 -9.94741 -41.30533 1.000 11.45850 312 ASN A N 1
ATOM 1484 C CA . ASN A 1 312 ? -18.86871 -8.57833 -40.78984 1.000 12.90041 312 ASN A CA 1
ATOM 1485 C C . ASN A 1 312 ? -17.56656 -8.18930 -40.09592 1.000 12.20087 312 ASN A C 1
ATOM 1486 O O . ASN A 1 312 ? -17.56682 -7.51159 -39.06680 1.000 14.36946 312 ASN A O 1
ATOM 1491 N N . GLY A 1 313 ? -16.4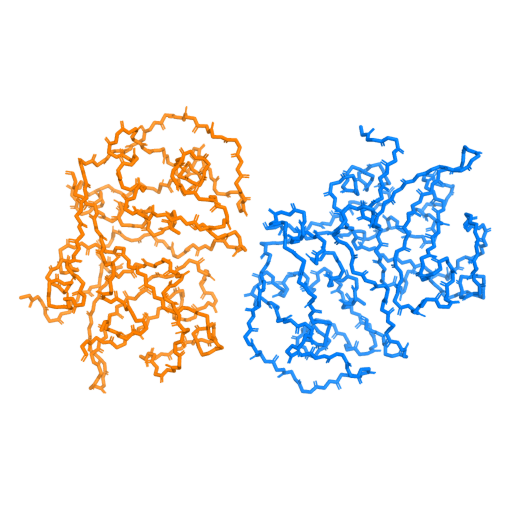4019 -8.63594 -40.65477 1.000 13.40783 313 GLY A N 1
ATOM 1492 C CA . GLY A 1 313 ? -15.13198 -8.30669 -40.12469 1.000 11.10572 313 GLY A CA 1
ATOM 1493 C C . GLY A 1 313 ? -14.48071 -9.38987 -39.28871 1.000 12.19879 313 GLY A C 1
ATOM 1494 O O . GLY A 1 313 ? -13.29347 -9.25950 -38.95105 1.000 11.59059 313 GLY A O 1
ATOM 1495 N N . TYR A 1 314 ? -15.21335 -10.45268 -38.95859 1.000 13.84150 314 TYR A N 1
ATOM 1496 C CA . TYR A 1 314 ? -14.73220 -11.53736 -38.12025 1.000 11.46941 314 TYR A CA 1
ATOM 1497 C C . TYR A 1 314 ? -14.57106 -12.81750 -38.93801 1.000 11.95861 314 TYR A C 1
ATOM 1498 O O . TYR A 1 314 ? -15.13993 -12.96439 -40.02158 1.000 12.76405 314 TYR A O 1
ATOM 1507 N N . MET A 1 315 ? -13.81569 -13.76940 -38.38296 1.000 11.78603 315 MET A N 1
ATOM 1508 C CA . MET A 1 315 ? -13.65132 -15.09101 -38.98011 1.000 10.60202 315 MET A CA 1
ATOM 1509 C C . MET A 1 315 ? -13.86202 -16.16609 -37.92670 1.000 12.28516 315 MET A C 1
ATOM 1510 O O . MET A 1 315 ? -13.39401 -16.04011 -36.78887 1.000 13.01063 315 MET A O 1
ATOM 1515 N N . ARG A 1 316 ? -14.59689 -17.21043 -38.29661 1.000 11.51730 316 ARG A N 1
ATOM 1516 C CA . ARG A 1 316 ? -14.64463 -18.41955 -37.49177 1.000 10.41165 316 ARG A CA 1
ATOM 1517 C C . ARG A 1 316 ? -13.58350 -19.37888 -38.02101 1.000 14.68540 316 ARG A C 1
ATOM 1518 O O . ARG A 1 316 ? -13.65511 -19.83009 -39.17199 1.000 14.51356 316 ARG A O 1
ATOM 1526 N N . ILE A 1 317 ? -12.59410 -19.66397 -37.18291 1.000 13.41415 317 ILE A N 1
ATOM 1527 C CA . ILE A 1 317 ? -11.42526 -20.46085 -37.54555 1.000 13.07843 317 ILE A CA 1
ATOM 1528 C C . ILE A 1 317 ? -11.42899 -21.73554 -36.70139 1.000 12.64312 317 ILE A C 1
ATOM 1529 O O . ILE A 1 317 ? -11.76179 -21.68139 -35.51181 1.000 11.39212 317 ILE A O 1
ATOM 1534 N N . PRO A 1 318 ? -11.10223 -22.89528 -37.26825 1.000 10.97484 318 PRO A N 1
ATOM 1535 C CA . PRO A 1 318 ? -11.18580 -24.14600 -36.50582 1.000 14.07796 318 PRO A CA 1
ATOM 1536 C C . PRO A 1 318 ? -10.44329 -24.10086 -35.17897 1.000 12.58541 318 PRO A C 1
ATOM 1537 O O . PRO A 1 318 ? -9.35664 -23.52868 -35.06667 1.000 12.98302 318 PRO A O 1
ATOM 1541 N N . ARG A 1 319 ? -11.05156 -24.72855 -34.17373 1.000 12.67167 319 ARG A N 1
ATOM 1542 C CA . ARG A 1 319 ? -10.52126 -24.81724 -32.82217 1.000 12.74401 319 ARG A CA 1
ATOM 1543 C C . ARG A 1 319 ? -10.17836 -26.27092 -32.53811 1.000 14.54610 319 ARG A C 1
ATOM 1544 O O . ARG A 1 319 ? -10.87400 -27.17752 -33.00771 1.000 18.30053 319 ARG A O 1
ATOM 1552 N N . ASN A 1 320 ? -9.07182 -26.49139 -31.81693 1.000 13.83271 320 ASN A N 1
ATOM 1553 C CA . ASN A 1 320 ? -8.54016 -27.83727 -31.57236 1.000 18.66489 320 ASN A CA 1
ATOM 1554 C C . ASN A 1 320 ? -8.26756 -28.56331 -32.88466 1.000 19.00736 320 ASN A C 1
ATOM 1555 O O . ASN A 1 320 ? -8.53932 -29.75580 -33.01439 1.000 23.97584 320 ASN A O 1
ATOM 1560 N N . SER A 1 321 ? -7.74788 -27.83884 -33.86870 1.000 16.11378 321 SER A N 1
ATOM 1561 C CA . SER A 1 321 ? -7.68630 -28.34630 -35.22740 1.000 16.01523 321 SER A CA 1
ATOM 1562 C C . SER A 1 321 ? -6.48150 -29.26715 -35.39219 1.000 17.79407 321 SER A C 1
ATOM 1563 O O . SER A 1 321 ? -5.71214 -29.51039 -34.45969 1.000 19.47879 321 SER A O 1
ATOM 1566 N N . ASN A 1 322 ? -6.30792 -29.78597 -36.60086 1.000 16.65637 322 ASN A N 1
ATOM 1567 C CA . ASN A 1 322 ? -5.18671 -30.67025 -36.88462 1.000 15.34158 322 ASN A CA 1
ATOM 1568 C C . ASN A 1 322 ? -3.93764 -29.92666 -37.35054 1.000 14.47661 322 ASN A C 1
ATOM 1569 O O . ASN A 1 322 ? -2.97715 -30.56543 -37.79018 1.000 16.42273 322 ASN A O 1
ATOM 1574 N N . GLN A 1 323 ? -3.91602 -28.60331 -37.25399 1.000 17.09586 323 GLN A N 1
ATOM 1575 C CA . GLN A 1 323 ? -2.72771 -27.83553 -37.58333 1.000 15.56183 323 GLN A CA 1
ATOM 1576 C C . GLN A 1 323 ? -1.96677 -27.55161 -36.29827 1.000 15.16064 323 GLN A C 1
ATOM 1577 O O . GLN A 1 323 ? -2.54115 -27.02824 -35.33987 1.000 16.43855 323 GLN A O 1
ATOM 1583 N N . SER A 1 324 ? -0.68535 -27.90232 -36.26992 1.000 15.85218 324 SER A N 1
ATOM 1584 C CA . SER A 1 324 ? 0.09775 -27.62447 -35.07232 1.000 20.46015 324 SER A CA 1
ATOM 1585 C C . SER A 1 324 ? 0.36623 -26.13111 -34.96558 1.000 14.83621 324 SER A C 1
ATOM 1586 O O . SER A 1 324 ? 0.68210 -25.47060 -35.95660 1.000 24.20885 324 SER A O 1
ATOM 1589 N N . GLY A 1 325 ? 0.24785 -25.60590 -33.75254 1.000 19.50533 325 GLY A N 1
ATOM 1590 C CA . GLY A 1 325 ? 0.15608 -24.17580 -33.53780 1.000 16.55497 325 GLY A CA 1
ATOM 1591 C C . GLY A 1 325 ? -1.23811 -23.60820 -33.69166 1.000 14.84840 325 GLY A C 1
ATOM 1592 O O . GLY A 1 325 ? -1.41567 -22.38621 -33.61453 1.000 16.41265 325 GLY A O 1
ATOM 1593 N N . GLY A 1 326 ? -2.23628 -24.45404 -33.88327 1.000 15.74001 326 GLY A N 1
ATOM 1594 C CA . GLY A 1 326 ? -3.57135 -23.98628 -34.17205 1.000 16.04583 326 GLY A CA 1
ATOM 1595 C C . GLY A 1 326 ? -3.74081 -23.68907 -35.65179 1.000 17.62524 326 GLY A C 1
ATOM 1596 O O . GLY A 1 326 ? -2.77940 -23.52664 -36.40108 1.000 14.83629 326 GLY A O 1
ATOM 1597 N N . TYR A 1 327 ? -4.99688 -23.60634 -36.07518 1.000 16.78493 327 TYR A N 1
ATOM 1598 C CA . TYR A 1 327 ? -5.27626 -23.28955 -37.46746 1.000 16.10090 327 TYR A CA 1
ATOM 1599 C C . TYR A 1 327 ? -4.70423 -21.91376 -37.79791 1.000 15.40507 327 TYR A C 1
ATOM 1600 O O . TYR A 1 327 ? -4.90165 -20.94603 -37.05307 1.000 15.67213 327 TYR A O 1
ATOM 1609 N N . CYS A 1 328 ? -3.95699 -21.84275 -38.90412 1.000 14.19335 328 CYS A N 1
ATOM 1610 C CA . CYS A 1 328 ? -3.23649 -20.62560 -39.30200 1.000 16.18464 328 CYS A CA 1
ATOM 1611 C C . CYS A 1 328 ? -2.33136 -20.09643 -38.18499 1.000 14.60213 328 CYS A C 1
ATOM 1612 O O . CYS A 1 328 ? -2.10346 -18.89020 -38.06977 1.000 14.04046 328 CYS A O 1
ATOM 1615 N N . GLY A 1 329 ? -1.81728 -20.99529 -37.34691 1.000 12.81376 329 GLY A N 1
ATOM 1616 C CA . GLY A 1 329 ? -0.88046 -20.60139 -36.30933 1.000 13.87074 329 GLY A CA 1
ATOM 1617 C C . GLY A 1 329 ? -1.47954 -19.82396 -35.16353 1.000 15.55154 329 GLY A C 1
ATOM 1618 O O . GLY A 1 329 ? -0.75189 -19.14851 -34.43961 1.000 14.71319 329 GLY A O 1
ATOM 1619 N N . ILE A 1 330 ? -2.79445 -19.91512 -34.95927 1.000 14.76508 330 ILE A N 1
ATOM 1620 C CA . ILE A 1 330 ? -3.46008 -19.00486 -34.03471 1.000 13.19214 330 ILE A CA 1
ATOM 1621 C C . ILE A 1 330 ? -3.00238 -19.20521 -32.59023 1.000 13.24104 330 ILE A C 1
ATOM 1622 O O . ILE A 1 330 ? -3.11650 -18.28231 -31.77719 1.000 12.44850 330 ILE A O 1
ATOM 1627 N N . ALA A 1 331 ? -2.49074 -20.38468 -32.23941 1.000 12.03452 331 ALA A N 1
ATOM 1628 C CA . ALA A 1 331 ? -2.05388 -20.65589 -30.87521 1.000 12.07293 331 ALA A CA 1
ATOM 1629 C C . ALA A 1 331 ? -0.54323 -20.54174 -30.69430 1.000 12.26107 331 ALA A C 1
ATOM 1630 O O . ALA A 1 331 ? -0.02304 -20.97070 -29.66116 1.000 13.76787 331 ALA A O 1
ATOM 1632 N N . VAL A 1 332 ? 0.17033 -19.97751 -31.67589 1.000 13.16463 332 VAL A N 1
ATOM 1633 C CA . VAL A 1 332 ? 1.63249 -19.94016 -31.62110 1.000 13.18724 332 VAL A CA 1
ATOM 1634 C C . VAL A 1 332 ? 2.13502 -18.90643 -30.61710 1.000 13.93690 332 VAL A C 1
ATOM 1635 O O . VAL A 1 332 ? 3.10582 -19.15201 -29.89388 1.000 16.19712 332 VAL A O 1
ATOM 1639 N N . GLN A 1 333 ? 1.50057 -17.73809 -30.55884 1.000 17.07605 333 GLN A N 1
ATOM 1640 C CA . GLN A 1 333 ? 2.06516 -16.62250 -29.80775 1.000 13.97889 333 GLN A CA 1
ATOM 1641 C C . GLN A 1 333 ? 0.96071 -15.77762 -29.17720 1.000 15.57008 333 GLN A C 1
ATOM 1642 O O . GLN A 1 333 ? 0.94431 -14.54924 -29.29042 1.000 15.32536 333 GLN A O 1
ATOM 1648 N N . ALA A 1 334 ? 0.03582 -16.42740 -28.47413 1.000 14.41509 334 ALA A N 1
ATOM 1649 C CA . ALA A 1 334 ? -1.08254 -15.72483 -27.85958 1.000 15.90727 334 ALA A CA 1
ATOM 1650 C C . ALA A 1 334 ? -0.63156 -14.97404 -26.61018 1.000 14.65915 334 ALA A C 1
ATOM 1651 O O . ALA A 1 334 ? 0.20427 -15.46257 -25.84258 1.000 17.42885 334 ALA A O 1
ATOM 1653 N N . ALA A 1 335 ? -1.19650 -13.78142 -26.40248 1.000 11.70551 335 ALA A N 1
ATOM 1654 C CA . ALA A 1 335 ? -0.89829 -12.99836 -25.21027 1.000 11.24713 335 ALA A CA 1
ATOM 1655 C C . ALA A 1 335 ? -2.11967 -12.17278 -24.82119 1.000 12.16912 335 ALA A C 1
ATOM 1656 O O . ALA A 1 335 ? -2.99053 -11.88802 -25.64637 1.000 11.80736 335 ALA A O 1
ATOM 1658 N N . TYR A 1 336 ? -2.18263 -11.78631 -23.54859 1.000 13.18658 336 TYR A N 1
ATOM 1659 C CA . TYR A 1 336 ? -3.35701 -11.05722 -23.08982 1.000 13.07509 336 TYR A CA 1
ATOM 1660 C C . TYR A 1 336 ? -2.97828 -10.11620 -21.95952 1.000 12.90418 336 TYR A C 1
ATOM 1661 O O . TYR A 1 336 ? -2.07158 -10.42230 -21.17590 1.000 15.76115 336 TYR A O 1
ATOM 1670 N N . PRO A 1 337 ? -3.65192 -8.97229 -21.84619 1.000 14.03754 337 PRO A N 1
ATOM 1671 C CA . PRO A 1 337 ? -3.33385 -8.01962 -20.77908 1.000 14.07775 337 PRO A CA 1
ATOM 1672 C C . PRO A 1 337 ? -3.85452 -8.46657 -19.42313 1.000 16.41359 337 PRO A C 1
ATOM 1673 O O . PRO A 1 337 ? -4.86863 -9.16070 -19.31108 1.000 15.25856 337 PRO A O 1
ATOM 1677 N N . VAL A 1 338 ? -3.12435 -8.06134 -18.38440 1.000 14.42129 338 VAL A N 1
ATOM 1678 C CA . VAL A 1 338 ? -3.51907 -8.24908 -16.98988 1.000 14.63668 338 VAL A CA 1
ATOM 1679 C C . VAL A 1 338 ? -3.95228 -6.90007 -16.43347 1.000 14.41721 338 VAL A C 1
ATOM 1680 O O . VAL A 1 338 ? -3.21739 -5.91359 -16.53803 1.000 13.81281 338 VAL A O 1
ATOM 1684 N N . TYR A 1 339 ? -5.14746 -6.85516 -15.86285 1.000 15.03999 339 TYR A N 1
ATOM 1685 C CA . TYR A 1 339 ? -5.72126 -5.61563 -15.36960 1.000 15.74208 339 TYR A CA 1
ATOM 1686 C C . TYR A 1 339 ? -4.84499 -5.00944 -14.27982 1.000 18.18257 339 TYR A C 1
ATOM 1687 O O . TYR A 1 339 ? -4.40355 -5.72493 -13.37148 1.000 16.65853 339 TYR A O 1
ATOM 1697 N N . LEU B 1 128 ? 7.85039 25.11988 14.02141 1.000 33.62913 128 LEU B N 1
ATOM 1698 C CA . LEU B 1 128 ? 7.96708 23.99120 13.10263 1.000 37.75426 128 LEU B CA 1
ATOM 1699 C C . LEU B 1 128 ? 9.32394 24.01709 12.40950 1.000 34.88172 128 LEU B C 1
ATOM 1700 O O . LEU B 1 128 ? 9.86454 25.09163 12.16166 1.000 36.38019 128 LEU B O 1
ATOM 1705 N N . PRO B 1 129 ? 9.87085 22.83900 12.09970 1.000 31.66225 129 PRO B N 1
ATOM 1706 C CA . PRO B 1 129 ? 11.14779 22.79215 11.38326 1.000 25.20848 129 PRO B CA 1
ATOM 1707 C C . PRO B 1 129 ? 11.01411 23.50934 10.05301 1.000 25.85198 129 PRO B C 1
ATOM 1708 O O . PRO B 1 129 ? 9.92947 23.58971 9.47699 1.000 31.18267 129 PRO B O 1
ATOM 1712 N N . ASN B 1 130 ? 12.12548 24.06719 9.57552 1.000 26.56099 130 ASN B N 1
ATOM 1713 C CA . ASN B 1 130 ? 12.09041 24.68399 8.25486 1.000 28.78905 130 ASN B CA 1
ATOM 1714 C C . ASN B 1 130 ? 11.80917 23.65644 7.16942 1.000 27.86555 130 ASN B C 1
ATOM 1715 O O . ASN B 1 130 ? 11.20382 23.98658 6.14111 1.000 26.45361 130 ASN B O 1
ATOM 1720 N N . SER B 1 131 ? 12.24236 22.41504 7.37724 1.000 21.34970 131 SER B N 1
ATOM 1721 C CA . SER B 1 131 ? 12.15090 21.36809 6.37052 1.000 22.93270 131 SER B CA 1
ATOM 1722 C C . SER B 1 131 ? 11.82033 20.05108 7.05085 1.000 22.38921 131 SER B C 1
ATOM 1723 O O . SER B 1 131 ? 12.24040 19.79607 8.18270 1.000 21.99144 131 SER B O 1
ATOM 1726 N N . VAL B 1 132 ? 11.04891 19.22383 6.34560 1.000 19.62903 132 VAL B N 1
ATOM 1727 C CA . VAL B 1 132 ? 10.62929 17.90691 6.81378 1.000 21.87182 132 VAL B CA 1
ATOM 1728 C C . VAL B 1 132 ? 10.65553 16.95250 5.62589 1.000 18.05384 132 VAL B C 1
ATOM 1729 O O . VAL B 1 132 ? 10.11723 17.26511 4.55706 1.000 16.54701 132 VAL B O 1
ATOM 1733 N N . ASP B 1 133 ? 11.31298 15.80570 5.79538 1.000 16.74420 133 ASP B N 1
ATOM 1734 C CA . ASP B 1 133 ? 11.28404 14.75982 4.77216 1.000 16.64497 133 ASP B CA 1
ATOM 1735 C C . ASP B 1 133 ? 11.35826 13.41944 5.49884 1.000 16.98391 133 ASP B C 1
ATOM 1736 O O . ASP B 1 133 ? 12.45305 12.94361 5.81818 1.000 17.68454 133 ASP B O 1
ATOM 1741 N N . TRP B 1 134 ? 10.19135 12.81524 5.73978 1.000 16.33275 134 TRP B N 1
ATOM 1742 C CA . TRP B 1 134 ? 10.14058 11.54754 6.45776 1.000 15.21147 134 TRP B CA 1
ATOM 1743 C C . TRP B 1 134 ? 10.83529 10.42507 5.70150 1.000 17.30390 134 TRP B C 1
ATOM 1744 O O . TRP B 1 134 ? 11.21754 9.42504 6.32076 1.000 16.22345 134 TRP B O 1
ATOM 1755 N N . ARG B 1 135 ? 11.02463 10.57562 4.38370 1.000 18.66870 135 ARG B N 1
ATOM 1756 C CA . ARG B 1 135 ? 11.74510 9.56380 3.61473 1.000 16.70107 135 ARG B CA 1
ATOM 1757 C C . ARG B 1 135 ? 13.17214 9.38380 4.11423 1.000 18.18076 135 ARG B C 1
ATOM 1758 O O . ARG B 1 135 ? 13.73869 8.29211 3.99042 1.000 19.34686 135 ARG B O 1
ATOM 1766 N N . GLU B 1 136 ? 13.77259 10.44591 4.64929 1.000 19.15056 136 GLU B N 1
ATOM 1767 C CA . GLU B 1 136 ? 15.12961 10.43609 5.17776 1.000 19.52011 136 GLU B CA 1
ATOM 1768 C C . GLU B 1 136 ? 15.16911 10.05589 6.65426 1.000 19.78786 136 GLU B C 1
ATOM 1769 O O . GLU B 1 136 ? 16.21844 10.18388 7.28758 1.000 21.50438 136 GLU B O 1
ATOM 1775 N N . LYS B 1 137 ? 14.04362 9.58976 7.20695 1.000 15.67912 137 LYS B N 1
ATOM 1776 C CA . LYS B 1 137 ? 13.90057 9.27219 8.62423 1.000 18.56274 137 LYS B CA 1
ATOM 1777 C C . LYS B 1 137 ? 13.58846 7.79615 8.84915 1.000 17.92476 137 LYS B C 1
ATOM 1778 O O . LYS B 1 137 ? 13.12175 7.42635 9.93136 1.000 15.36167 137 LYS B O 1
ATOM 1784 N N . ASP B 1 138 ? 13.77927 6.95611 7.82958 1.000 17.07292 138 ASP B N 1
ATOM 1785 C CA . ASP B 1 138 ? 13.70663 5.50213 7.97056 1.000 16.87239 138 ASP B CA 1
ATOM 1786 C C . ASP B 1 138 ? 12.29546 5.01937 8.31992 1.000 20.80662 138 ASP B C 1
ATOM 1787 O O . ASP B 1 138 ? 12.12762 4.01099 9.01751 1.000 19.72279 138 ASP B O 1
ATOM 1792 N N . VAL B 1 139 ? 11.27085 5.73574 7.84818 1.000 16.58259 139 VAL B N 1
ATOM 1793 C CA . VAL B 1 139 ? 9.88640 5.40728 8.17988 1.000 14.92915 139 VAL B CA 1
ATOM 1794 C C . VAL B 1 139 ? 8.97528 5.41731 6.96097 1.000 18.22003 139 VAL B C 1
ATOM 1795 O O . VAL B 1 139 ? 7.75174 5.46427 7.11052 1.000 16.14763 139 VAL B O 1
ATOM 1799 N N . VAL B 1 140 ? 9.53991 5.42164 5.75186 1.000 16.72916 140 VAL B N 1
ATOM 1800 C CA . VAL B 1 140 ? 8.74829 5.42515 4.51963 1.000 13.52520 140 VAL B CA 1
ATOM 1801 C C . VAL B 1 140 ? 9.27009 4.31463 3.62128 1.000 14.47928 140 VAL B C 1
ATOM 1802 O O . VAL B 1 140 ? 10.46839 4.27375 3.32727 1.000 15.29181 140 VAL B O 1
ATOM 1806 N N . PHE B 1 141 ? 8.37911 3.41540 3.19754 1.000 13.25588 141 PHE B N 1
ATOM 1807 C CA . PHE B 1 141 ? 8.74348 2.32363 2.30835 1.000 14.20664 141 PHE B CA 1
ATOM 1808 C C . PHE B 1 141 ? 8.86606 2.81961 0.86703 1.000 13.86248 141 PHE B C 1
ATOM 1809 O O . PHE B 1 141 ? 8.38065 3.90402 0.52914 1.000 14.39777 141 PHE B O 1
ATOM 1817 N N . PRO B 1 142 ? 9.50550 2.03662 -0.00739 1.000 15.59185 142 PRO B N 1
ATOM 1818 C CA . PRO B 1 142 ? 9.64699 2.46092 -1.40345 1.000 15.56915 142 PRO B CA 1
ATOM 1819 C C . PRO B 1 142 ? 8.29974 2.68685 -2.07368 1.000 14.89313 142 PRO B C 1
ATOM 1820 O O . PRO B 1 142 ? 7.28883 2.07655 -1.71388 1.000 15.45456 142 PRO B O 1
ATOM 1824 N N . ILE B 1 143 ? 8.31271 3.57472 -3.07387 1.000 14.97181 143 ILE B N 1
ATOM 1825 C CA . ILE B 1 143 ? 7.14346 3.83466 -3.90551 1.000 15.07471 143 ILE B CA 1
ATOM 1826 C C . ILE B 1 143 ? 6.56416 2.53251 -4.45795 1.000 14.26009 143 ILE B C 1
ATOM 1827 O O . ILE B 1 143 ? 7.29741 1.61373 -4.84498 1.000 15.84549 143 ILE B O 1
ATOM 1832 N N . ARG B 1 144 ? 5.23386 2.45939 -4.49453 1.000 12.31953 144 ARG B N 1
ATOM 1833 C CA . ARG B 1 144 ? 4.47564 1.33409 -5.03215 1.000 13.92573 144 ARG B CA 1
ATOM 1834 C C . ARG B 1 144 ? 3.69208 1.75272 -6.27632 1.000 15.29775 144 ARG B C 1
ATOM 1835 O O . ARG B 1 144 ? 3.64596 2.92707 -6.65120 1.000 15.58625 144 ARG B O 1
ATOM 1843 N N . ASN B 1 145 ? 3.08004 0.77019 -6.93534 1.000 16.12840 145 ASN B N 1
ATOM 1844 C CA . ASN B 1 145 ? 2.31345 1.01343 -8.15128 1.000 15.08904 145 ASN B CA 1
ATOM 1845 C C . ASN B 1 145 ? 0.94499 0.35850 -8.02267 1.000 15.44939 145 ASN B C 1
ATOM 1846 O O . ASN B 1 145 ? 0.84927 -0.86636 -7.89092 1.000 15.08235 145 ASN B O 1
ATOM 1851 N N . GLN B 1 146 ? -0.11214 1.16777 -8.10358 1.000 14.75893 146 GLN B N 1
ATOM 1852 C CA . GLN B 1 146 ? -1.47853 0.65685 -8.04686 1.000 15.70289 146 GLN B CA 1
ATOM 1853 C C . GLN B 1 146 ? -1.93205 0.00878 -9.34766 1.000 15.71603 146 GLN B C 1
ATOM 1854 O O . GLN B 1 146 ? -2.96470 -0.67104 -9.35375 1.000 14.97975 146 GLN B O 1
ATOM 1860 N N . GLY B 1 147 ? -1.21362 0.22386 -10.44483 1.000 17.16915 147 GLY B N 1
ATOM 1861 C CA . GLY B 1 147 ? -1.66397 -0.30993 -11.71643 1.000 16.30484 147 GLY B CA 1
ATOM 1862 C C . GLY B 1 147 ? -2.82560 0.50416 -12.24680 1.000 17.28240 147 GLY B C 1
ATOM 1863 O O . GLY B 1 147 ? -2.85373 1.73317 -12.14315 1.000 17.45349 147 GLY B O 1
ATOM 1864 N N . GLN B 1 148 ? -3.81560 -0.19098 -12.79760 1.000 16.03128 148 GLN B N 1
ATOM 1865 C CA . GLN B 1 148 ? -5.01063 0.46235 -13.31716 1.000 15.17776 148 GLN B CA 1
ATOM 1866 C C . GLN B 1 148 ? -6.08774 0.59821 -12.24814 1.000 18.63173 148 GLN B C 1
ATOM 1867 O O . GLN B 1 148 ? -6.80834 1.60655 -12.20912 1.000 15.68629 148 GLN B O 1
ATOM 1873 N N . CYS B 1 149 ? -6.18770 -0.40337 -11.37645 1.000 16.58758 149 CYS B N 1
ATOM 1874 C CA . CYS B 1 149 ? -7.17334 -0.40898 -10.30913 1.000 17.07721 149 CYS B CA 1
ATOM 1875 C C . CYS B 1 149 ? -7.15538 0.91345 -9.55204 1.000 16.24677 149 CYS B C 1
ATOM 1876 O O . CYS B 1 149 ? -6.08921 1.42394 -9.19442 1.000 15.75497 149 CYS B O 1
ATOM 1879 N N . GLY B 1 150 ? -8.34576 1.47420 -9.32701 1.000 13.84675 150 GLY B N 1
ATOM 1880 C CA . GLY B 1 150 ? -8.48616 2.72032 -8.59459 1.000 15.31111 150 GLY B CA 1
ATOM 1881 C C . GLY B 1 150 ? -8.41165 2.53571 -7.09374 1.000 15.18612 150 GLY B C 1
ATOM 1882 O O . GLY B 1 150 ? -9.31080 2.94636 -6.35330 1.000 17.27296 150 GLY B O 1
ATOM 1883 N N . SER B 1 151 ? -7.31954 1.93815 -6.63625 1.000 15.31037 151 SER B N 1
ATOM 1884 C CA . SER B 1 151 ? -7.12091 1.61885 -5.22585 1.000 16.81697 151 SER B CA 1
ATOM 1885 C C . SER B 1 151 ? -6.18422 2.59635 -4.51094 1.000 14.38989 151 SER B C 1
ATOM 1886 O O . SER B 1 151 ? -5.67449 2.28286 -3.43218 1.000 14.91418 151 SER B O 1
ATOM 1898 N N . TRP B 1 153 ? -6.71739 5.05561 -2.75510 1.000 14.15530 153 TRP B N 1
ATOM 1899 C CA . TRP B 1 153 ? -7.17375 5.29177 -1.38715 1.000 14.55716 153 TRP B CA 1
ATOM 1900 C C . TRP B 1 153 ? -6.57417 4.28267 -0.39629 1.000 13.08655 153 TRP B C 1
ATOM 1901 O O . TRP B 1 153 ? -6.23238 4.64721 0.72120 1.000 14.64228 153 TRP B O 1
ATOM 1912 N N . THR B 1 154 ? -6.43286 3.02121 -0.82288 1.000 15.36409 154 THR B N 1
ATOM 1913 C CA . THR B 1 154 ? -5.77382 2.02051 0.01186 1.000 13.80135 154 THR B CA 1
ATOM 1914 C C . THR B 1 154 ? -4.27875 2.29413 0.13306 1.000 12.98883 154 THR B C 1
ATOM 1915 O O . THR B 1 154 ? -3.70391 2.14525 1.21554 1.000 13.81984 154 THR B O 1
ATOM 1919 N N . PHE B 1 155 ? -3.63154 2.69691 -0.96179 1.000 13.60898 155 PHE B N 1
ATOM 1920 C CA . PHE B 1 155 ? -2.20941 3.02087 -0.89604 1.000 12.78420 155 PHE B CA 1
ATOM 1921 C C . PHE B 1 155 ? -1.96466 4.21223 0.01200 1.000 14.68645 155 PHE B C 1
ATOM 1922 O O . PHE B 1 155 ? -1.01716 4.21238 0.80395 1.000 15.48145 155 PHE B O 1
ATOM 1930 N N . SER B 1 156 ? -2.82597 5.22826 -0.07736 1.000 16.13963 156 SER B N 1
ATOM 1931 C CA . SER B 1 156 ? -2.67890 6.41418 0.76058 1.000 15.90869 156 SER B CA 1
ATOM 1932 C C . SER B 1 156 ? -2.86861 6.06821 2.23211 1.000 15.81613 156 SER B C 1
ATOM 1933 O O . SER B 1 156 ? -2.06285 6.46430 3.08238 1.000 15.88939 156 SER B O 1
ATOM 1936 N N . ALA B 1 157 ? -3.93093 5.32048 2.55163 1.000 14.62928 157 ALA B N 1
ATOM 1937 C CA . ALA B 1 157 ? -4.15564 4.91279 3.93624 1.000 12.57378 157 ALA B CA 1
ATOM 1938 C C . ALA B 1 157 ? -3.01172 4.04051 4.44759 1.000 12.58256 157 ALA B C 1
ATOM 1939 O O . ALA B 1 157 ? -2.52913 4.23149 5.56990 1.000 14.14471 157 ALA B O 1
ATOM 1941 N N . VAL B 1 158 ? -2.55882 3.08189 3.63510 1.000 13.78893 158 VAL B N 1
ATOM 1942 C CA . VAL B 1 158 ? -1.46696 2.20063 4.05341 1.000 14.37069 158 VAL B CA 1
ATOM 1943 C C . VAL B 1 158 ? -0.19972 3.00354 4.33431 1.000 15.45223 158 VAL B C 1
ATOM 1944 O O . VAL B 1 158 ? 0.45686 2.81837 5.36728 1.000 13.91179 158 VAL B O 1
ATOM 1948 N N . ALA B 1 159 ? 0.14971 3.92597 3.43145 1.000 13.88646 159 ALA B N 1
ATOM 1949 C CA . ALA B 1 159 ? 1.36096 4.72641 3.61425 1.000 12.79908 159 ALA B CA 1
ATOM 1950 C C . ALA B 1 159 ? 1.30169 5.57709 4.88340 1.000 14.15908 159 ALA B C 1
ATOM 1951 O O . ALA B 1 159 ? 2.30909 5.71614 5.58761 1.000 14.76937 159 ALA B O 1
ATOM 1953 N N . SER B 1 160 ? 0.13688 6.16345 5.19356 1.000 12.30262 160 SER B N 1
ATOM 1954 C CA . SER B 1 160 ? 0.04909 7.01110 6.38064 1.000 13.34131 160 SER B CA 1
ATOM 1955 C C . SER B 1 160 ? 0.21579 6.19948 7.65740 1.000 14.16454 160 SER B C 1
ATOM 1956 O O . SER B 1 160 ? 0.84355 6.66575 8.61770 1.000 14.95342 160 SER B O 1
ATOM 1959 N N . ILE B 1 161 ? -0.33096 4.98155 7.67941 1.000 13.30191 161 ILE B N 1
ATOM 1960 C CA . ILE B 1 161 ? -0.22731 4.11901 8.85382 1.000 12.45893 161 ILE B CA 1
ATOM 1961 C C . ILE B 1 161 ? 1.18167 3.54135 8.99501 1.000 13.24664 161 ILE B C 1
ATOM 1962 O O . ILE B 1 161 ? 1.71286 3.44967 10.10588 1.000 13.33088 161 ILE B O 1
ATOM 1967 N N . GLU B 1 162 ? 1.79198 3.11116 7.88214 1.000 15.05657 162 GLU B N 1
ATOM 1968 C CA . GLU B 1 162 ? 3.14243 2.54910 7.92912 1.000 14.74085 162 GLU B CA 1
ATOM 1969 C C . GLU B 1 162 ? 4.11577 3.51023 8.60320 1.000 19.73388 162 GLU B C 1
ATOM 1970 O O . GLU B 1 162 ? 4.87860 3.12579 9.50106 1.000 19.45545 162 GLU B O 1
ATOM 1976 N N . THR B 1 163 ? 4.09123 4.77613 8.19038 1.000 18.41116 163 THR B N 1
ATOM 1977 C CA . THR B 1 163 ? 5.01723 5.74655 8.76164 1.000 14.41219 163 THR B CA 1
ATOM 1978 C C . THR B 1 163 ? 4.66347 6.05944 10.20899 1.000 16.06353 163 THR B C 1
ATOM 1979 O O . THR B 1 163 ? 5.55395 6.21749 11.04857 1.000 16.21773 163 THR B O 1
ATOM 1983 N N . LEU B 1 164 ? 3.37015 6.16088 10.51816 1.000 15.25648 164 LEU B N 1
ATOM 1984 C CA . LEU B 1 164 ? 2.96349 6.38603 11.90037 1.000 12.96596 164 LEU B CA 1
ATOM 1985 C C . LEU B 1 164 ? 3.48466 5.27888 12.81073 1.000 15.09945 164 LEU B C 1
ATOM 1986 O O . LEU B 1 164 ? 3.95435 5.55032 13.92095 1.000 13.51292 164 LEU B O 1
ATOM 1991 N N . ILE B 1 165 ? 3.39903 4.02205 12.35923 1.000 17.83710 165 ILE B N 1
ATOM 1992 C CA . ILE B 1 165 ? 3.92190 2.89965 13.14033 1.000 19.22981 165 ILE B CA 1
ATOM 1993 C C . ILE B 1 165 ? 5.44228 2.96403 13.22810 1.000 18.30930 165 ILE B C 1
ATOM 1994 O O . ILE B 1 165 ? 6.03425 2.63829 14.26473 1.000 17.80212 165 ILE B O 1
ATOM 1999 N N . GLY B 1 166 ? 6.09924 3.38352 12.14477 1.000 14.95452 166 GLY B N 1
ATOM 2000 C CA . GLY B 1 166 ? 7.54154 3.57049 12.20237 1.000 15.26344 166 GLY B CA 1
ATOM 2001 C C . GLY B 1 166 ? 7.95151 4.63894 13.19976 1.000 14.98281 166 GLY B C 1
ATOM 2002 O O . GLY B 1 166 ? 8.88842 4.44573 13.97748 1.000 16.77068 166 GLY B O 1
ATOM 2003 N N . ILE B 1 167 ? 7.23697 5.77080 13.20699 1.000 15.55890 167 ILE B N 1
ATOM 2004 C CA . ILE B 1 167 ? 7.55617 6.86408 14.12042 1.000 14.97458 167 ILE B CA 1
ATOM 2005 C C . ILE B 1 167 ? 7.29209 6.45037 15.56121 1.000 18.47686 167 ILE B C 1
ATOM 2006 O O . ILE B 1 167 ? 8.10747 6.69781 16.45603 1.000 17.24214 167 ILE B O 1
ATOM 2011 N N . LYS B 1 168 ? 6.14232 5.81707 15.80896 1.000 17.08069 168 LYS B N 1
ATOM 2012 C CA . LYS B 1 168 ? 5.71801 5.54622 17.17819 1.000 19.18204 168 LYS B CA 1
ATOM 2013 C C . LYS B 1 168 ? 6.37315 4.30443 17.76910 1.000 17.22146 168 LYS B C 1
ATOM 2014 O O . LYS B 1 168 ? 6.62099 4.26592 18.97935 1.000 23.43995 168 LYS B O 1
ATOM 2020 N N . GLU B 1 169 ? 6.66821 3.29136 16.95834 1.000 14.65639 169 GLU B N 1
ATOM 2021 C CA . GLU B 1 169 ? 7.19252 2.04382 17.49474 1.000 19.04208 169 GLU B CA 1
ATOM 2022 C C . GLU B 1 169 ? 8.58860 1.68957 17.01907 1.000 21.95364 169 GLU B C 1
ATOM 2023 O O . GLU B 1 169 ? 9.13977 0.67963 17.47542 1.000 24.88127 169 GLU B O 1
ATOM 2029 N N . ASP B 1 170 ? 9.18771 2.49262 16.14740 1.000 25.89811 170 ASP B N 1
ATOM 2030 C CA . ASP B 1 170 ? 10.46104 2.13682 15.53259 1.000 27.42691 170 ASP B CA 1
ATOM 2031 C C . ASP B 1 170 ? 10.40966 0.74543 14.90940 1.000 25.44008 170 ASP B C 1
ATOM 2032 O O . ASP B 1 170 ? 11.36350 -0.03265 14.98403 1.000 26.52783 170 ASP B O 1
ATOM 2037 N N . ARG B 1 171 ? 9.26545 0.41713 14.31624 1.000 23.77335 171 ARG B N 1
ATOM 2038 C CA . ARG B 1 171 ? 9.12229 -0.81724 13.56360 1.000 23.27317 171 ARG B CA 1
ATOM 2039 C C . ARG B 1 171 ? 8.54504 -0.47448 12.20060 1.000 23.53554 171 ARG B C 1
ATOM 2040 O O . ARG B 1 171 ? 7.57379 0.27872 12.10389 1.000 22.95704 171 ARG B O 1
ATOM 2048 N N A MET B 1 172 ? 9.18421 -0.98412 11.15236 0.443 21.76849 172 MET B N 1
ATOM 2049 N N B MET B 1 172 ? 9.14183 -1.01124 11.14969 0.557 21.75072 172 MET B N 1
ATOM 2050 C CA A MET B 1 172 ? 8.70664 -0.83698 9.78538 0.443 22.43588 172 MET B CA 1
ATOM 2051 C CA B MET B 1 172 ? 8.65911 -0.77836 9.79546 0.557 22.42908 172 MET B CA 1
ATOM 2052 C C A MET B 1 172 ? 8.05116 -2.14700 9.37423 0.443 24.87661 172 MET B C 1
ATOM 2053 C C B MET B 1 172 ? 8.07233 -2.08415 9.26937 0.557 24.89493 172 MET B C 1
ATOM 2054 O O A MET B 1 172 ? 8.71629 -3.18949 9.31647 0.443 22.60126 172 MET B O 1
ATOM 2055 O O B MET B 1 172 ? 8.79844 -3.06266 9.04987 0.557 22.75587 172 MET B O 1
ATOM 2064 N N . ILE B 1 173 ? 6.75417 -2.09509 9.09301 1.000 21.83412 173 ILE B N 1
ATOM 2065 C CA . ILE B 1 173 ? 5.99786 -3.27476 8.70951 1.000 20.12588 173 ILE B CA 1
ATOM 2066 C C . ILE B 1 173 ? 5.18549 -2.92104 7.47129 1.000 18.49059 173 ILE B C 1
ATOM 2067 O O . ILE B 1 173 ? 4.36102 -1.99846 7.50412 1.000 20.30784 173 ILE B O 1
ATOM 2072 N N . ALA B 1 174 ? 5.43758 -3.62917 6.37335 1.000 19.94989 174 ALA B N 1
ATOM 2073 C CA . ALA B 1 174 ? 4.72082 -3.36253 5.13301 1.000 17.16043 174 ALA B CA 1
ATOM 2074 C C . ALA B 1 174 ? 3.29946 -3.88072 5.27052 1.000 18.84689 174 ALA B C 1
ATOM 2075 O O . ALA B 1 174 ? 3.09676 -5.06155 5.56852 1.000 19.90031 174 ALA B O 1
ATOM 2077 N N . LEU B 1 175 ? 2.31952 -3.01260 5.03645 1.000 14.45858 175 LEU B N 1
ATOM 2078 C CA . LEU B 1 175 ? 0.91857 -3.34663 5.25278 1.000 16.96501 175 LEU B CA 1
ATOM 2079 C C . LEU B 1 175 ? 0.20046 -3.58028 3.92688 1.000 20.58017 175 LEU B C 1
ATOM 2080 O O . LEU B 1 175 ? 0.67059 -3.17987 2.85704 1.000 18.46357 175 LEU B O 1
ATOM 2085 N N . SER B 1 176 ? -0.97542 -4.20917 4.01898 1.000 15.11077 176 SER B N 1
ATOM 2086 C CA . SER B 1 176 ? -1.68205 -4.74557 2.85796 1.000 14.50174 176 SER B CA 1
ATOM 2087 C C . SER B 1 176 ? -2.71896 -3.74792 2.34716 1.000 15.40761 176 SER B C 1
ATOM 2088 O O . SER B 1 176 ? -3.76213 -3.54779 2.97687 1.000 14.11683 176 SER B O 1
ATOM 2091 N N . GLU B 1 177 ? -2.45569 -3.16045 1.17765 1.000 16.51241 177 GLU B N 1
ATOM 2092 C CA . GLU B 1 177 ? -3.50671 -2.43273 0.47595 1.000 12.04665 177 GLU B CA 1
ATOM 2093 C C . GLU B 1 177 ? -4.64683 -3.36754 0.11897 1.000 13.09861 177 GLU B C 1
ATOM 2094 O O . GLU B 1 177 ? -5.81881 -2.97182 0.15243 1.000 14.04155 177 GLU B O 1
ATOM 2100 N N . GLN B 1 178 ? -4.31636 -4.62163 -0.21664 1.000 13.75100 178 GLN B N 1
ATOM 2101 C CA . GLN B 1 178 ? -5.31485 -5.54867 -0.74354 1.000 16.74581 178 GLN B CA 1
ATOM 2102 C C . GLN B 1 178 ? -6.43667 -5.80487 0.25710 1.000 13.04984 178 GLN B C 1
ATOM 2103 O O . GLN B 1 178 ? -7.60906 -5.89273 -0.12891 1.000 12.25267 178 GLN B O 1
ATOM 2109 N N . GLU B 1 179 ? -6.10306 -5.92329 1.54562 1.000 13.22650 179 GLU B N 1
ATOM 2110 C CA . GLU B 1 179 ? -7.14611 -6.12703 2.55022 1.000 15.88893 179 GLU B CA 1
ATOM 2111 C C . GLU B 1 179 ? -8.14871 -4.98278 2.53240 1.000 14.92256 179 GLU B C 1
ATOM 2112 O O . GLU B 1 179 ? -9.36408 -5.20664 2.54965 1.000 15.11910 179 GLU B O 1
ATOM 2118 N N . LEU B 1 180 ? -7.65524 -3.74392 2.52087 1.000 14.38657 180 LEU B N 1
ATOM 2119 C CA . LEU B 1 180 ? -8.55041 -2.59729 2.42872 1.000 14.70536 180 LEU B CA 1
ATOM 2120 C C . LEU B 1 180 ? -9.37067 -2.66030 1.14944 1.000 14.45155 180 LEU B C 1
ATOM 2121 O O . LEU B 1 180 ? -10.59621 -2.47966 1.17233 1.000 14.16238 180 LEU B O 1
ATOM 2126 N N . LEU B 1 181 ? -8.70640 -2.93768 0.02302 1.000 12.00218 181 LEU B N 1
ATOM 2127 C CA . LEU B 1 181 ? -9.39664 -2.97455 -1.26215 1.000 14.85369 181 LEU B CA 1
ATOM 2128 C C . LEU B 1 181 ? -10.56022 -3.95435 -1.23468 1.000 16.28980 181 LEU B C 1
ATOM 2129 O O . LEU B 1 181 ? -11.65611 -3.64747 -1.72511 1.000 13.85138 181 LEU B O 1
ATOM 2134 N N . ASP B 1 182 ? -10.34314 -5.12837 -0.64403 1.000 14.10557 182 ASP B N 1
ATOM 2135 C CA . ASP B 1 182 ? -11.31421 -6.21441 -0.65027 1.000 14.69822 182 ASP B CA 1
ATOM 2136 C C . ASP B 1 182 ? -12.34480 -6.11746 0.46450 1.000 16.39442 182 ASP B C 1
ATOM 2137 O O . ASP B 1 182 ? -13.47625 -6.58343 0.28683 1.000 16.84621 182 ASP B O 1
ATOM 2142 N N . CYS B 1 183 ? -11.98596 -5.52758 1.60844 1.000 17.22097 183 CYS B N 1
ATOM 2143 C CA . CYS B 1 183 ? -12.75917 -5.67668 2.83396 1.000 16.61490 183 CYS B CA 1
ATOM 2144 C C . CYS B 1 183 ? -13.36316 -4.39780 3.38238 1.000 14.20381 183 CYS B C 1
ATOM 2145 O O . CYS B 1 183 ? -14.24117 -4.48439 4.24525 1.000 17.49855 183 CYS B O 1
ATOM 2148 N N . GLU B 1 184 ? -12.89760 -3.22548 2.96433 1.000 17.75016 184 GLU B N 1
ATOM 2149 C CA . GLU B 1 184 ? -13.46585 -1.98269 3.47195 1.000 16.62502 184 GLU B CA 1
ATOM 2150 C C . GLU B 1 184 ? -14.76640 -1.73259 2.71534 1.000 18.20715 184 GLU B C 1
ATOM 2151 O O . GLU B 1 184 ? -14.74987 -1.42487 1.51829 1.000 20.23561 184 GLU B O 1
ATOM 2157 N N . ARG B 1 185 ? -15.88872 -1.80622 3.42547 1.000 19.25694 185 ARG B N 1
ATOM 2158 C CA . ARG B 1 185 ? -17.19324 -1.94547 2.79448 1.000 18.34061 185 ARG B CA 1
ATOM 2159 C C . ARG B 1 185 ? -17.86498 -0.62671 2.42895 1.000 18.61147 185 ARG B C 1
ATOM 2160 O O . ARG B 1 185 ? -18.93905 -0.66189 1.82676 1.000 21.65284 185 ARG B O 1
ATOM 2168 N N . THR B 1 186 ? -17.30152 0.52452 2.79062 1.000 18.57383 186 THR B N 1
ATOM 2169 C CA . THR B 1 186 ? -17.87417 1.78530 2.33181 1.000 19.24620 186 THR B CA 1
ATOM 2170 C C . THR B 1 186 ? -17.30635 2.22914 0.99178 1.000 16.88336 186 THR B C 1
ATOM 2171 O O . THR B 1 186 ? -17.83479 3.16655 0.38317 1.000 15.49452 186 THR B O 1
ATOM 2175 N N . SER B 1 187 ? -16.24072 1.59408 0.52802 1.000 17.57201 187 SER B N 1
ATOM 2176 C CA . SER B 1 187 ? -15.55277 2.02428 -0.67295 1.000 15.74582 187 SER B CA 1
ATOM 2177 C C . SER B 1 187 ? -16.04860 1.22539 -1.87743 1.000 19.03249 187 SER B C 1
ATOM 2178 O O . SER B 1 187 ? -16.94738 0.38562 -1.78044 1.000 18.74185 187 SER B O 1
ATOM 2181 N N . TYR B 1 188 ? -15.46004 1.50878 -3.03735 1.000 14.88241 188 TYR B N 1
ATOM 2182 C CA . TYR B 1 188 ? -15.90742 0.94213 -4.30404 1.000 14.24033 188 TYR B CA 1
ATOM 2183 C C . TYR B 1 188 ? -14.81345 0.11393 -4.97986 1.000 17.06798 188 TYR B C 1
ATOM 2184 O O . TYR B 1 188 ? -14.77143 0.01289 -6.21084 1.000 17.78115 188 TYR B O 1
ATOM 2193 N N . GLY B 1 189 ? -13.92481 -0.47882 -4.18471 1.000 18.41065 189 GLY B N 1
ATOM 2194 C CA . GLY B 1 189 ? -12.87499 -1.31545 -4.74197 1.000 17.22864 189 GLY B CA 1
ATOM 2195 C C . GLY B 1 189 ? -11.99801 -0.54479 -5.70837 1.000 16.47573 189 GLY B C 1
ATOM 2196 O O . GLY B 1 189 ? -11.47352 0.52973 -5.39245 1.000 14.75573 189 GLY B O 1
ATOM 2197 N N . CYS B 1 190 ? -11.84406 -1.08965 -6.91655 1.000 18.26428 190 CYS B N 1
ATOM 2198 C CA . CYS B 1 190 ? -11.03435 -0.46736 -7.95929 1.000 19.13670 190 CYS B CA 1
ATOM 2199 C C . CYS B 1 190 ? -11.71397 0.71340 -8.61324 1.000 17.70878 190 CYS B C 1
ATOM 2200 O O . CYS B 1 190 ? -11.22006 1.21276 -9.62521 1.000 19.22512 190 CYS B O 1
ATOM 2203 N N . LYS B 1 191 ? -12.84165 1.15889 -8.08720 1.000 19.18360 191 LYS B N 1
ATOM 2204 C CA . LYS B 1 191 ? -13.51949 2.32276 -8.63277 1.000 20.70994 191 LYS B CA 1
ATOM 2205 C C . LYS B 1 191 ? -13.56395 3.45099 -7.60573 1.000 20.71008 191 LYS B C 1
ATOM 2206 O O . LYS B 1 191 ? -14.49157 4.26422 -7.59442 1.000 23.06381 191 LYS B O 1
ATOM 2212 N N . GLY B 1 192 ? -12.56262 3.49826 -6.73087 1.000 17.02344 192 GLY B N 1
ATOM 2213 C CA . GLY B 1 192 ? -12.37543 4.58702 -5.79327 1.000 14.31618 192 GLY B CA 1
ATOM 2214 C C . GLY B 1 192 ? -12.78120 4.21635 -4.37582 1.000 13.99149 192 GLY B C 1
ATOM 2215 O O . GLY B 1 192 ? -13.37988 3.17135 -4.11003 1.000 16.96209 192 GLY B O 1
ATOM 2216 N N . GLY B 1 193 ? -12.46037 5.10866 -3.44777 1.000 14.27252 193 GLY B N 1
ATOM 2217 C CA . GLY B 1 193 ? -12.76133 4.83685 -2.05807 1.000 12.96799 193 GLY B CA 1
ATOM 2218 C C . GLY B 1 193 ? -12.27086 5.92575 -1.13207 1.000 15.13926 193 GLY B C 1
ATOM 2219 O O . GLY B 1 193 ? -11.92473 7.02654 -1.56770 1.000 19.24793 193 GLY B O 1
ATOM 2220 N N . TYR B 1 194 ? -12.22693 5.59407 0.15959 1.000 12.96552 194 TYR B N 1
ATOM 2221 C CA . TYR B 1 194 ? -12.10145 6.57643 1.23256 1.000 14.77809 194 TYR B CA 1
ATOM 2222 C C . TYR B 1 194 ? -10.96163 6.17256 2.15845 1.000 17.04985 194 TYR B C 1
ATOM 2223 O O . TYR B 1 194 ? -11.04581 5.14308 2.83744 1.000 18.36860 194 TYR B O 1
ATOM 2232 N N . TYR B 1 195 ? -9.90337 6.98650 2.20997 1.000 17.89933 195 TYR B N 1
ATOM 2233 C CA . TYR B 1 195 ? -8.85577 6.70756 3.18480 1.000 15.04885 195 TYR B CA 1
ATOM 2234 C C . TYR B 1 195 ? -9.30556 6.98155 4.61803 1.000 15.89184 195 TYR B C 1
ATOM 2235 O O . TYR B 1 195 ? -8.83223 6.31410 5.53625 1.000 13.00569 195 TYR B O 1
ATOM 2244 N N . THR B 1 196 ? -10.22620 7.92999 4.83371 1.000 15.70516 196 THR B N 1
ATOM 2245 C CA . THR B 1 196 ? -10.72766 8.16304 6.18838 1.000 15.02040 196 THR B CA 1
ATOM 2246 C C . THR B 1 196 ? -11.42137 6.91919 6.72341 1.000 14.91733 196 THR B C 1
ATOM 2247 O O . THR B 1 196 ? -11.20509 6.51159 7.87049 1.000 15.68427 196 THR B O 1
ATOM 2251 N N . ASP B 1 197 ? -12.29635 6.32376 5.90861 1.000 16.04448 197 ASP B N 1
ATOM 2252 C CA . ASP B 1 197 ? -12.99227 5.11237 6.32669 1.000 12.70686 197 ASP B CA 1
ATOM 2253 C C . ASP B 1 197 ? -12.03754 3.92833 6.40808 1.000 16.35005 197 ASP B C 1
ATOM 2254 O O . ASP B 1 197 ? -12.24295 3.01619 7.22213 1.000 16.57934 197 ASP B O 1
ATOM 2259 N N . ALA B 1 198 ? -10.98279 3.93478 5.58957 1.000 14.22853 198 ALA B N 1
ATOM 2260 C CA . ALA B 1 198 ? -9.93347 2.93145 5.74071 1.000 14.88605 198 ALA B CA 1
ATOM 2261 C C . ALA B 1 198 ? -9.27855 3.04135 7.11089 1.000 15.14899 198 ALA B C 1
ATOM 2262 O O . ALA B 1 198 ? -9.02514 2.02601 7.76700 1.000 15.68186 198 ALA B O 1
ATOM 2264 N N . PHE B 1 199 ? -9.02794 4.27078 7.57488 1.000 13.50356 199 PHE B N 1
ATOM 2265 C CA . PHE B 1 199 ? -8.50111 4.45014 8.92537 1.000 15.49288 199 PHE B CA 1
ATOM 2266 C C . PHE B 1 199 ? -9.46520 3.89607 9.96331 1.000 16.94907 199 PHE B C 1
ATOM 2267 O O . PHE B 1 199 ? -9.04475 3.25789 10.93826 1.000 14.62015 199 PHE B O 1
ATOM 2275 N N . ALA B 1 200 ? -10.76168 4.16967 9.78669 1.000 12.93548 200 ALA B N 1
ATOM 2276 C CA . ALA B 1 200 ? -11.77020 3.65338 10.70222 1.000 14.49485 200 ALA B CA 1
ATOM 2277 C C . ALA B 1 200 ? -11.78617 2.13319 10.69715 1.000 15.04739 200 ALA B C 1
ATOM 2278 O O . ALA B 1 200 ? -11.92655 1.50334 11.75042 1.000 15.26116 200 ALA B O 1
ATOM 2280 N N . TYR B 1 201 ? -11.64542 1.53214 9.51406 1.000 14.68622 201 TYR B N 1
ATOM 2281 C CA . TYR B 1 201 ? -11.61319 0.07689 9.38891 1.000 16.04211 201 TYR B CA 1
ATOM 2282 C C . TYR B 1 201 ? -10.43698 -0.52058 10.15220 1.000 16.70934 201 TYR B C 1
ATOM 2283 O O . TYR B 1 201 ? -10.58807 -1.51602 10.86755 1.000 16.87171 201 TYR B O 1
ATOM 2292 N N . VAL B 1 202 ? -9.24479 0.05090 9.98453 1.000 16.69063 202 VAL B N 1
ATOM 2293 C CA . VAL B 1 202 ? -8.07810 -0.49014 10.67413 1.000 14.28184 202 VAL B CA 1
ATOM 2294 C C . VAL B 1 202 ? -8.23740 -0.36633 12.18340 1.000 12.65054 202 VAL B C 1
ATOM 2295 O O . VAL B 1 202 ? -7.83822 -1.26010 12.94010 1.000 15.99721 202 VAL B O 1
ATOM 2299 N N . ALA B 1 203 ? -8.83333 0.73658 12.64755 1.000 14.59137 203 ALA B N 1
ATOM 2300 C CA . ALA B 1 203 ? -9.01781 0.91729 14.07955 1.000 14.55086 203 ALA B CA 1
ATOM 2301 C C . ALA B 1 203 ? -9.97914 -0.11758 14.64005 1.000 16.53774 203 ALA B C 1
ATOM 2302 O O . ALA B 1 203 ? -9.81079 -0.57610 15.77662 1.000 18.08098 203 ALA B O 1
ATOM 2304 N N . LYS B 1 204 ? -10.96595 -0.52652 13.84180 1.000 17.13545 204 LYS B N 1
ATOM 2305 C CA . LYS B 1 204 ? -12.00133 -1.43917 14.30065 1.000 16.92306 204 LYS B CA 1
ATOM 2306 C C . LYS B 1 204 ? -11.60795 -2.88888 14.12411 1.000 16.49584 204 LYS B C 1
ATOM 2307 O O . LYS B 1 204 ? -11.98185 -3.73132 14.95661 1.000 17.73212 204 LYS B O 1
ATOM 2313 N N . LYS B 1 205 ? -10.86815 -3.19074 13.04931 1.000 17.10817 205 LYS B N 1
ATOM 2314 C CA . LYS B 1 205 ? -10.62016 -4.55719 12.62290 1.000 18.75714 205 LYS B CA 1
ATOM 2315 C C . LYS B 1 205 ? -9.15254 -4.94659 12.56193 1.000 16.06642 205 LYS B C 1
ATOM 2316 O O . LYS B 1 205 ? -8.86245 -6.13992 12.42978 1.000 17.30556 205 LYS B O 1
ATOM 2322 N N . GLY B 1 206 ? -8.22430 -3.99538 12.64854 1.000 16.39609 206 GLY B N 1
ATOM 2323 C CA . GLY B 1 206 ? -6.82396 -4.30017 12.42443 1.000 14.22051 206 GLY B CA 1
ATOM 2324 C C . GLY B 1 206 ? -6.51711 -4.52614 10.95505 1.000 15.60097 206 GLY B C 1
ATOM 2325 O O . GLY B 1 206 ? -7.43729 -4.58869 10.13056 1.000 16.13776 206 GLY B O 1
ATOM 2326 N N . LEU B 1 207 ? -5.23111 -4.63957 10.61019 1.000 13.97900 207 LEU B N 1
ATOM 2327 C CA . LEU B 1 207 ? -4.79496 -4.78497 9.22449 1.000 13.56570 207 LEU B CA 1
ATOM 2328 C C . LEU B 1 207 ? -3.65862 -5.79520 9.17109 1.000 14.04097 207 LEU B C 1
ATOM 2329 O O . LEU B 1 207 ? -2.80623 -5.81282 10.05896 1.000 15.09389 207 LEU B O 1
ATOM 2334 N N . THR B 1 208 ? -3.66281 -6.65649 8.15475 1.000 13.83782 208 THR B N 1
ATOM 2335 C CA . THR B 1 208 ? -2.57704 -7.61420 8.00342 1.000 13.66898 208 THR B CA 1
ATOM 2336 C C . THR B 1 208 ? -1.42250 -7.02919 7.19343 1.000 13.96606 208 THR B C 1
ATOM 2337 O O . THR B 1 208 ? -1.46978 -5.89722 6.71189 1.000 15.82576 208 THR B O 1
ATOM 2341 N N . SER B 1 209 ? -0.37252 -7.82264 7.03893 1.000 15.29248 209 SER B N 1
ATOM 2342 C CA . SER B 1 209 ? 0.85036 -7.37637 6.39363 1.000 17.99582 209 SER B CA 1
ATOM 2343 C C . SER B 1 209 ? 0.78748 -7.56995 4.88028 1.000 18.72467 209 SER B C 1
ATOM 2344 O O . SER B 1 209 ? 0.03998 -8.40594 4.36429 1.000 19.12331 209 SER B O 1
ATOM 2347 N N . ARG B 1 210 ? 1.60925 -6.78494 4.16898 1.000 17.89520 210 ARG B N 1
ATOM 2348 C CA A ARG B 1 210 ? 1.71788 -6.93843 2.72022 0.523 19.00142 210 ARG B CA 1
ATOM 2349 C CA B ARG B 1 210 ? 1.70049 -6.94367 2.72161 0.477 18.99714 210 ARG B CA 1
ATOM 2350 C C . ARG B 1 210 ? 2.15578 -8.35095 2.35167 1.000 20.90779 210 ARG B C 1
ATOM 2351 O O . ARG B 1 210 ? 1.64840 -8.94139 1.39053 1.000 20.68017 210 ARG B O 1
ATOM 2366 N N . GLU B 1 211 ? 3.10045 -8.91245 3.10902 1.000 19.95697 211 GLU B N 1
ATOM 2367 C CA . GLU B 1 211 ? 3.56841 -10.26057 2.81012 1.000 19.71636 211 GLU B CA 1
ATOM 2368 C C . GLU B 1 211 ? 2.43399 -11.28125 2.90395 1.000 21.45383 211 GLU B C 1
ATOM 2369 O O . GLU B 1 211 ? 2.31954 -12.16876 2.05240 1.000 22.36794 211 GLU B O 1
ATOM 2375 N N . LYS B 1 212 ? 1.56925 -11.15924 3.91712 1.000 19.29333 212 LYS B N 1
ATOM 2376 C CA . LYS B 1 212 ? 0.48442 -12.12575 4.10419 1.000 20.32377 212 LYS B CA 1
ATOM 2377 C C . LYS B 1 212 ? -0.65156 -11.96478 3.10197 1.000 21.00956 212 LYS B C 1
ATOM 2378 O O . LYS B 1 212 ? -1.38617 -12.92505 2.85901 1.000 20.79013 212 LYS B O 1
ATOM 2384 N N . TYR B 1 213 ? -0.82986 -10.77581 2.53461 1.000 18.42137 213 TYR B N 1
ATOM 2385 C CA . TYR B 1 213 ? -1.99741 -10.47084 1.71027 1.000 17.50767 213 TYR B CA 1
ATOM 2386 C C . TYR B 1 213 ? -1.55050 -9.47692 0.64311 1.000 17.71979 213 TYR B C 1
ATOM 2387 O O . TYR B 1 213 ? -1.86445 -8.28240 0.70083 1.000 16.62707 213 TYR B O 1
ATOM 2396 N N . PRO B 1 214 ? -0.79794 -9.94297 -0.34895 1.000 15.96540 214 PRO B N 1
ATOM 2397 C CA . PRO B 1 214 ? -0.18156 -9.01693 -1.30013 1.000 19.79830 214 PRO B CA 1
ATOM 2398 C C . PRO B 1 214 ? -1.19570 -8.45089 -2.28006 1.000 17.87395 214 PRO B C 1
ATOM 2399 O O . PRO B 1 214 ? -2.29022 -8.98290 -2.47149 1.000 19.53299 214 PRO B O 1
ATOM 2403 N N . TYR B 1 215 ? -0.79650 -7.34591 -2.90844 1.000 18.83271 215 TYR B N 1
ATOM 2404 C CA . TYR B 1 215 ? -1.64574 -6.63112 -3.84929 1.000 16.93744 215 TYR B CA 1
ATOM 2405 C C . TYR B 1 215 ? -1.68212 -7.38538 -5.17116 1.000 22.17042 215 TYR B C 1
ATOM 2406 O O . TYR B 1 215 ? -0.63206 -7.70495 -5.74177 1.000 21.41407 215 TYR B O 1
ATOM 2415 N N . ILE B 1 216 ? -2.89221 -7.66301 -5.66056 1.000 18.89551 216 ILE B N 1
ATOM 2416 C CA . ILE B 1 216 ? -3.08880 -8.43966 -6.88099 1.000 16.28690 216 ILE B CA 1
ATOM 2417 C C . ILE B 1 216 ? -3.65142 -7.60138 -8.02170 1.000 15.14947 216 ILE B C 1
ATOM 2418 O O . ILE B 1 216 ? -4.06802 -8.15517 -9.04268 1.000 17.88508 216 ILE B O 1
ATOM 2423 N N . PHE B 1 217 ? -3.66045 -6.27587 -7.88260 1.000 18.17832 217 PHE B N 1
ATOM 2424 C CA . PHE B 1 217 ? -3.99392 -5.31774 -8.93762 1.000 16.32012 217 PHE B CA 1
ATOM 2425 C C . PHE B 1 217 ? -5.47161 -5.26242 -9.30944 1.000 17.63099 217 PHE B C 1
ATOM 2426 O O . PHE B 1 217 ? -5.83469 -4.59296 -10.28925 1.000 15.29188 217 PHE B O 1
ATOM 2434 N N . GLN B 1 218 ? -6.33381 -5.91879 -8.54023 1.000 15.43036 218 GLN B N 1
ATOM 2435 C CA . GLN B 1 218 ? -7.77902 -5.85376 -8.70908 1.000 16.49661 218 GLN B CA 1
ATOM 2436 C C . GLN B 1 218 ? -8.42620 -6.33354 -7.42061 1.000 17.23707 218 GLN B C 1
ATOM 2437 O O . GLN B 1 218 ? -7.78979 -6.97790 -6.58511 1.000 17.62570 218 GLN B O 1
ATOM 2443 N N . GLN B 1 219 ? -9.69918 -6.01113 -7.26807 1.000 16.37595 219 GLN B N 1
ATOM 2444 C CA . GLN B 1 219 ? -10.39581 -6.40231 -6.05726 1.000 17.45435 219 GLN B CA 1
ATOM 2445 C C . GLN B 1 219 ? -10.68002 -7.89649 -6.10229 1.000 18.17394 219 GLN B C 1
ATOM 2446 O O . GLN B 1 219 ? -10.97356 -8.45500 -7.16313 1.000 19.99152 219 GLN B O 1
ATOM 2452 N N . GLY B 1 220 ? -10.54115 -8.55120 -4.95203 1.000 16.48718 220 GLY B N 1
ATOM 2453 C CA . GLY B 1 220 ? -10.90026 -9.95090 -4.83570 1.000 20.38531 220 GLY B CA 1
ATOM 2454 C C . GLY B 1 220 ? -11.78790 -10.22406 -3.63820 1.000 18.66229 220 GLY B C 1
ATOM 2455 O O . GLY B 1 220 ? -12.29765 -9.28564 -3.01502 1.000 22.53611 220 GLY B O 1
ATOM 2456 N N . GLN B 1 221 ? -11.98148 -11.49913 -3.30260 1.000 16.60204 221 GLN B N 1
ATOM 2457 C CA . GLN B 1 221 ? -12.74882 -11.84872 -2.11195 1.000 18.71534 221 GLN B CA 1
ATOM 2458 C C . GLN B 1 221 ? -12.05027 -11.32546 -0.85600 1.000 18.14572 221 GLN B C 1
ATOM 2459 O O . GLN B 1 221 ? -10.82010 -11.35757 -0.74834 1.000 21.08972 221 GLN B O 1
ATOM 2465 N N . CYS B 1 222 ? -12.83860 -10.81572 0.09118 1.000 19.10144 222 CYS B N 1
ATOM 2466 C CA . CYS B 1 222 ? -12.27350 -10.27732 1.32640 1.000 18.83775 222 CYS B CA 1
ATOM 2467 C C . CYS B 1 222 ? -11.77185 -11.39950 2.22388 1.000 18.01406 222 CYS B C 1
ATOM 2468 O O . CYS B 1 222 ? -12.54209 -12.27967 2.61951 1.000 19.13959 222 CYS B O 1
ATOM 2471 N N . TYR B 1 223 ? -10.48680 -11.35649 2.56218 1.000 18.03488 223 TYR B N 1
ATOM 2472 C CA . TYR B 1 223 ? -9.87888 -12.33467 3.44951 1.000 19.45434 223 TYR B CA 1
ATOM 2473 C C . TYR B 1 223 ? -9.49141 -11.65776 4.75373 1.000 16.83316 223 TYR B C 1
ATOM 2474 O O . TYR B 1 223 ? -8.95812 -10.54379 4.75194 1.000 18.36030 223 TYR B O 1
ATOM 2483 N N . GLN B 1 224 ? -9.77034 -12.33019 5.86281 1.000 20.21842 224 GLN B N 1
ATOM 2484 C CA . GLN B 1 224 ? -9.41864 -11.84681 7.19243 1.000 17.50905 224 GLN B CA 1
ATOM 2485 C C . GLN B 1 224 ? -8.29332 -12.73467 7.70596 1.000 21.04130 224 GLN B C 1
ATOM 2486 O O . GLN B 1 224 ? -8.53694 -13.81526 8.25021 1.000 23.38668 224 GLN B O 1
ATOM 2492 N N . LYS B 1 225 ? -7.06231 -12.27555 7.51773 1.000 20.23073 225 LYS B N 1
ATOM 2493 C CA . LYS B 1 225 ? -5.87532 -13.00525 7.92598 1.000 22.39628 225 LYS B CA 1
ATOM 2494 C C . LYS B 1 225 ? -5.40702 -12.48571 9.27590 1.000 20.19506 225 LYS B C 1
ATOM 2495 O O . LYS B 1 225 ? -6.02310 -11.60161 9.87656 1.000 21.21649 225 LYS B O 1
ATOM 2501 N N . GLU B 1 226 ? -4.30615 -13.04954 9.76375 1.000 21.06480 226 GLU B N 1
ATOM 2502 C CA . GLU B 1 226 ? -3.72422 -12.55894 11.00337 1.000 20.23621 226 GLU B CA 1
ATOM 2503 C C . GLU B 1 226 ? -3.33772 -11.09385 10.83263 1.000 20.64601 226 GLU B C 1
ATOM 2504 O O . GLU B 1 226 ? -2.59006 -10.74305 9.91410 1.000 21.27100 226 GLU B O 1
ATOM 2510 N N . LYS B 1 227 ? -3.85952 -10.23999 11.71190 1.000 18.71965 227 LYS B N 1
ATOM 2511 C CA . LYS B 1 227 ? -3.61169 -8.80908 11.64400 1.000 16.67524 227 LYS B CA 1
ATOM 2512 C C . LYS B 1 227 ? -2.30788 -8.49515 12.36605 1.000 15.44292 227 LYS B C 1
ATOM 2513 O O . LYS B 1 227 ? -1.98269 -9.11408 13.38107 1.000 18.92751 227 LYS B O 1
ATOM 2519 N N . VAL B 1 228 ? -1.55881 -7.53686 11.83278 1.000 16.54519 228 VAL B N 1
ATOM 2520 C CA . VAL B 1 228 ? -0.27364 -7.16815 12.40853 1.000 15.54124 228 VAL B CA 1
ATOM 2521 C C . VAL B 1 228 ? -0.28839 -5.79233 13.06003 1.000 19.54758 228 VAL B C 1
ATOM 2522 O O . VAL B 1 228 ? 0.60657 -5.50478 13.87098 1.000 17.63510 228 VAL B O 1
ATOM 2526 N N . VAL B 1 229 ? -1.25554 -4.93314 12.73279 1.000 17.78670 229 VAL B N 1
ATOM 2527 C CA . VAL B 1 229 ? -1.29545 -3.58502 13.28330 1.000 17.52791 229 VAL B CA 1
ATOM 2528 C C . VAL B 1 229 ? -2.73998 -3.12823 13.42929 1.000 15.21265 229 VAL B C 1
ATOM 2529 O O . VAL B 1 229 ? -3.63240 -3.56713 12.69785 1.000 16.67432 229 VAL B O 1
ATOM 2533 N N . LYS B 1 230 ? -2.95824 -2.24806 14.39622 1.000 13.18197 230 LYS B N 1
ATOM 2534 C CA . LYS B 1 230 ? -4.15288 -1.43168 14.52077 1.000 16.31699 230 LY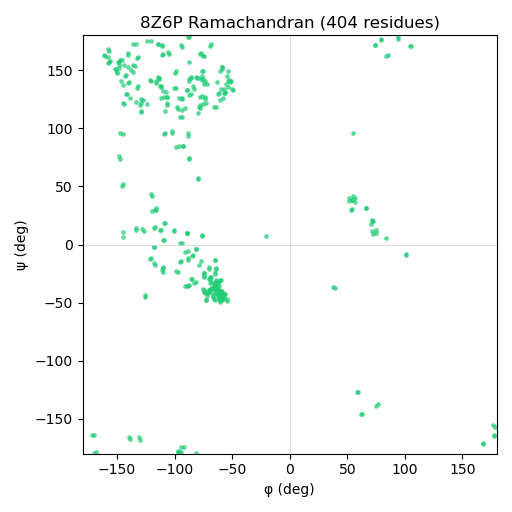S B CA 1
ATOM 2535 C C . LYS B 1 230 ? -3.74315 0.03642 14.57766 1.000 14.65847 230 LYS B C 1
ATOM 2536 O O . LYS B 1 230 ? -2.55647 0.38139 14.61665 1.000 15.74142 230 LYS B O 1
ATOM 2542 N N . ILE B 1 231 ? -4.75621 0.89929 14.59023 1.000 15.43154 231 ILE B N 1
ATOM 2543 C CA . ILE B 1 231 ? -4.64915 2.27492 15.04983 1.000 14.87124 231 ILE B CA 1
ATOM 2544 C C . ILE B 1 231 ? -5.84262 2.52916 15.96029 1.000 15.12207 231 ILE B C 1
ATOM 2545 O O . ILE B 1 231 ? -6.73595 1.69534 16.09648 1.000 16.06954 231 ILE B O 1
ATOM 2550 N N . SER B 1 232 ? -5.84980 3.68833 16.60130 1.000 13.14177 232 SER B N 1
ATOM 2551 C CA . SER B 1 232 ? -6.95855 3.99514 17.49665 1.000 19.27843 232 SER B CA 1
ATOM 2552 C C . SER B 1 232 ? -8.02734 4.88165 16.87035 1.000 17.82514 232 SER B C 1
ATOM 2553 O O . SER B 1 232 ? -9.16939 4.85751 17.33325 1.000 17.68402 232 SER B O 1
ATOM 2556 N N . GLY B 1 233 ? -7.69016 5.65179 15.84492 1.000 16.18064 233 GLY B N 1
ATOM 2557 C CA . GLY B 1 233 ? -8.67596 6.47975 15.18670 1.000 16.13730 233 GLY B CA 1
ATOM 2558 C C . GLY B 1 233 ? -8.02847 7.28544 14.08630 1.000 18.60807 233 GLY B C 1
ATOM 2559 O O . GLY B 1 233 ? -6.97421 6.91278 13.56951 1.000 16.64132 233 GLY B O 1
ATOM 2560 N N . TYR B 1 234 ? -8.66732 8.39773 13.72545 1.000 17.68798 234 TYR B N 1
ATOM 2561 C CA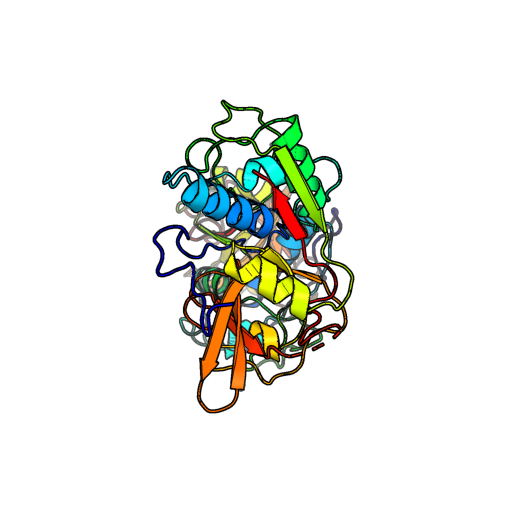 . TYR B 1 234 ? -8.11997 9.27223 12.69762 1.000 17.67121 234 TYR B CA 1
ATOM 2562 C C . TYR B 1 234 ? -8.71342 10.66233 12.87400 1.000 19.16301 234 TYR B C 1
ATOM 2563 O O . TYR B 1 234 ? -9.67874 10.85762 13.61348 1.000 17.88563 234 TYR B O 1
ATOM 2572 N N . ARG B 1 235 ? -8.13021 11.63006 12.16747 1.000 20.25948 235 ARG B N 1
ATOM 2573 C CA . ARG B 1 235 ? -8.58856 13.00903 12.23442 1.000 20.29517 235 ARG B CA 1
ATOM 2574 C C . ARG B 1 235 ? -8.61868 13.64423 10.85203 1.000 17.08271 235 ARG B C 1
ATOM 2575 O O . ARG B 1 235 ? -7.84244 13.28170 9.96942 1.000 18.12855 235 ARG B O 1
ATOM 2583 N N . ARG B 1 236 ? -9.54509 14.58820 10.67643 1.000 25.41615 236 ARG B N 1
ATOM 2584 C CA . ARG B 1 236 ? -9.70234 15.34709 9.44162 1.000 26.05375 236 ARG B CA 1
ATOM 2585 C C . ARG B 1 236 ? -9.21764 16.76798 9.67382 1.000 29.50263 236 ARG B C 1
ATOM 2586 O O . ARG B 1 236 ? -9.59106 17.39959 10.66817 1.000 29.89967 236 ARG B O 1
ATOM 2594 N N . ILE B 1 237 ? -8.37921 17.25882 8.77114 1.000 20.59426 237 ILE B N 1
ATOM 2595 C CA . ILE B 1 237 ? -7.91311 18.64434 8.85635 1.000 22.35754 237 ILE B CA 1
ATOM 2596 C C . ILE B 1 237 ? -8.96639 19.54003 8.21650 1.000 29.21166 237 ILE B C 1
ATOM 2597 O O . ILE B 1 237 ? -9.47450 19.20515 7.13229 1.000 26.47290 237 ILE B O 1
ATOM 2602 N N . PRO B 1 238 ? -9.33897 20.65633 8.84504 1.000 28.61160 238 PRO B N 1
ATOM 2603 C CA . PRO B 1 238 ? -10.35945 21.53180 8.25975 1.000 27.90590 238 PRO B CA 1
ATOM 2604 C C . PRO B 1 238 ? -10.00620 21.92298 6.83106 1.000 30.24360 238 PRO B C 1
ATOM 2605 O O . PRO B 1 238 ? -8.83144 22.01310 6.46267 1.000 26.91034 238 PRO B O 1
ATOM 2609 N N . LYS B 1 239 ? -11.04887 22.12864 6.02399 1.000 29.23877 239 LYS B N 1
ATOM 2610 C CA . LYS B 1 239 ? -10.87538 22.42372 4.60521 1.000 31.07555 239 LYS B CA 1
ATOM 2611 C C . LYS B 1 239 ? -9.98075 23.64502 4.40253 1.000 30.11894 239 LYS B C 1
ATOM 2612 O O . LYS B 1 239 ? -10.16973 24.68362 5.04879 1.000 27.14062 239 LYS B O 1
ATOM 2618 N N . ASN B 1 240 ? -8.99044 23.50352 3.51133 1.000 25.59475 240 ASN B N 1
ATOM 2619 C CA . ASN B 1 240 ? -8.14027 24.58033 3.00586 1.000 22.25836 240 ASN B CA 1
ATOM 2620 C C . ASN B 1 240 ? -7.08206 25.07649 3.98723 1.000 27.11313 240 ASN B C 1
ATOM 2621 O O . ASN B 1 240 ? -6.47070 26.11504 3.73419 1.000 34.15483 240 ASN B O 1
ATOM 2626 N N . ASP B 1 241 ? -6.82947 24.36731 5.08696 1.000 25.56186 241 ASP B N 1
ATOM 2627 C CA . ASP B 1 241 ? -5.93453 24.85477 6.14376 1.000 25.33520 241 ASP B CA 1
ATOM 2628 C C . ASP B 1 241 ? -4.52617 24.28323 5.95417 1.000 25.23383 241 ASP B C 1
ATOM 2629 O O . ASP B 1 241 ? -4.14205 23.28399 6.56201 1.000 23.63688 241 ASP B O 1
ATOM 2634 N N . GLU B 1 242 ? -3.73586 24.95479 5.10180 1.000 28.04835 242 GLU B N 1
ATOM 2635 C CA . GLU B 1 242 ? -2.35175 24.54011 4.87804 1.000 24.64820 242 GLU B CA 1
ATOM 2636 C C . GLU B 1 242 ? -1.46682 24.79546 6.08472 1.000 23.71722 242 GLU B C 1
ATOM 2637 O O . GLU B 1 242 ? -0.39082 24.19965 6.18221 1.000 22.79752 242 GLU B O 1
ATOM 2643 N N . LYS B 1 243 ? -1.87817 25.67760 6.99298 1.000 23.90120 243 LYS B N 1
ATOM 2644 C CA . LYS B 1 243 ? -1.08395 25.90408 8.19349 1.000 26.73371 243 LYS B CA 1
ATOM 2645 C C . LYS B 1 243 ? -1.20500 24.71969 9.14106 1.000 22.07971 243 LYS B C 1
ATOM 2646 O O . LYS B 1 243 ? -0.19688 24.20255 9.64054 1.000 23.57416 243 LYS B O 1
ATOM 2652 N N . LYS B 1 244 ? -2.43662 24.26738 9.39192 1.000 24.11016 244 LYS B N 1
ATOM 2653 C CA . LYS B 1 244 ? -2.62580 23.05962 10.18754 1.000 23.62341 244 LYS B CA 1
ATOM 2654 C C . LYS B 1 244 ? -2.08002 21.83473 9.46618 1.000 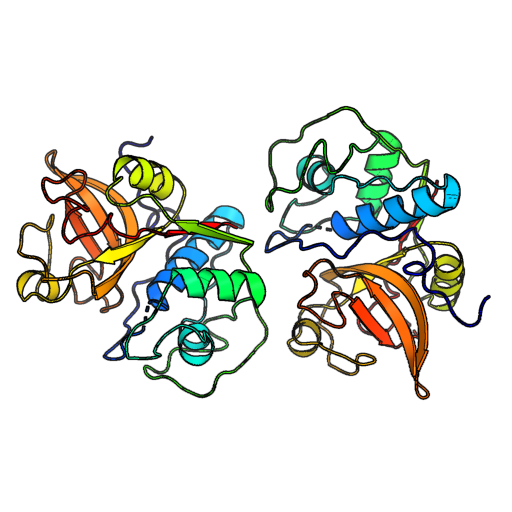22.54179 244 LYS B C 1
ATOM 2655 O O . LYS B 1 244 ? -1.55358 20.92124 10.10969 1.000 22.22989 244 LYS B O 1
ATOM 2661 N N . LEU B 1 245 ? -2.19327 21.79887 8.13659 1.000 23.96755 245 LEU B N 1
ATOM 2662 C CA . LEU B 1 245 ? -1.59038 20.71273 7.37000 1.000 19.35276 245 LEU B CA 1
ATOM 2663 C C . LEU B 1 245 ? -0.09389 20.63163 7.63359 1.000 21.80341 245 LEU B C 1
ATOM 2664 O O . LEU B 1 245 ? 0.45026 19.54481 7.86124 1.000 21.79497 245 LEU B O 1
ATOM 2669 N N . GLN B 1 246 ? 0.58652 21.78108 7.60894 1.000 17.48615 246 GLN B N 1
ATOM 2670 C CA . GLN B 1 246 ? 2.02555 21.80625 7.84510 1.000 19.00342 246 GLN B CA 1
ATOM 2671 C C . GLN B 1 246 ? 2.36329 21.39060 9.27156 1.000 20.81008 246 GLN B C 1
ATOM 2672 O O . GLN B 1 246 ? 3.37046 20.71062 9.50791 1.000 19.99141 246 GLN B O 1
ATOM 2678 N N . SER B 1 247 ? 1.54938 21.81433 10.23723 1.000 19.27255 247 SER B N 1
ATOM 2679 C CA . SER B 1 247 ? 1.75515 21.38144 11.61164 1.000 22.94535 247 SER B CA 1
ATOM 2680 C C . SER B 1 247 ? 1.72528 19.86480 11.72083 1.000 18.10490 247 SER B C 1
ATOM 2681 O O . SER B 1 247 ? 2.56019 19.26551 12.40848 1.000 21.84630 247 SER B O 1
ATOM 2684 N N . VAL B 1 248 ? 0.77859 19.22373 11.04596 1.000 15.33681 248 VAL B N 1
ATOM 2685 C CA . VAL B 1 248 ? 0.65911 17.77591 11.17440 1.000 17.33934 248 VAL B CA 1
ATOM 2686 C C . VAL B 1 248 ? 1.76275 17.06489 10.40107 1.000 18.84949 248 VAL B C 1
ATOM 2687 O O . VAL B 1 248 ? 2.30168 16.05277 10.86452 1.000 18.90483 248 VAL B O 1
ATOM 2691 N N . VAL B 1 249 ? 2.12348 17.58524 9.22064 1.000 19.78721 249 VAL B N 1
ATOM 2692 C CA . VAL B 1 249 ? 3.19039 16.98778 8.41163 1.000 18.18093 249 VAL B CA 1
ATOM 2693 C C . VAL B 1 249 ? 4.53047 17.02597 9.14298 1.000 18.68459 249 VAL B C 1
ATOM 2694 O O . VAL B 1 249 ? 5.36745 16.12568 8.98563 1.000 19.54013 249 VAL B O 1
ATOM 2698 N N . ALA B 1 250 ? 4.76498 18.05823 9.94628 1.000 19.21115 250 ALA B N 1
ATOM 2699 C CA . ALA B 1 250 ? 5.97936 18.07569 10.74379 1.000 16.80661 250 ALA B CA 1
ATOM 2700 C C . ALA B 1 250 ? 6.00124 16.96606 11.77962 1.000 18.21432 250 ALA B C 1
ATOM 2701 O O . ALA B 1 250 ? 7.06366 16.70072 12.35112 1.000 19.87383 250 ALA B O 1
ATOM 2703 N N . GLN B 1 251 ? 4.86164 16.30840 12.02514 1.000 20.06320 251 GLN B N 1
ATOM 2704 C CA . GLN B 1 251 ? 4.77460 15.23166 13.00101 1.000 17.18323 251 GLN B CA 1
ATOM 2705 C C . GLN B 1 251 ? 4.57113 13.84829 12.40069 1.000 19.21979 251 GLN B C 1
ATOM 2706 O O . GLN B 1 251 ? 4.92549 12.86274 13.05579 1.000 18.42734 251 GLN B O 1
ATOM 2712 N N . GLN B 1 252 ? 4.01937 13.74118 11.19188 1.000 19.57977 252 GLN B N 1
ATOM 2713 C CA . GLN B 1 252 ? 3.73215 12.43580 10.59841 1.000 15.85336 252 GLN B CA 1
ATOM 2714 C C . GLN B 1 252 ? 3.34256 12.61916 9.13547 1.000 14.73309 252 GLN B C 1
ATOM 2715 O O . GLN B 1 252 ? 3.27289 13.73838 8.62202 1.000 17.18420 252 GLN B O 1
ATOM 2721 N N . VAL B 1 253 ? 3.04502 11.49567 8.48180 1.000 17.43409 253 VAL B N 1
ATOM 2722 C CA . VAL B 1 253 ? 2.60190 11.46058 7.09202 1.000 16.88164 253 VAL B CA 1
ATOM 2723 C C . VAL B 1 253 ? 1.08467 11.62742 7.04025 1.000 16.01337 253 VAL B C 1
ATOM 2724 O O . VAL B 1 253 ? 0.35084 11.06832 7.86495 1.000 15.82710 253 VAL B O 1
ATOM 2728 N N . VAL B 1 254 ? 0.61058 12.38832 6.05324 1.000 14.47195 254 VAL B N 1
ATOM 2729 C CA . VAL B 1 254 ? -0.79196 12.77238 5.94253 1.000 14.87181 254 VAL B CA 1
ATOM 2730 C C . VAL B 1 254 ? -1.35116 12.27353 4.61779 1.000 15.67577 254 VAL B C 1
ATOM 2731 O O . VAL B 1 254 ? -0.66739 12.31450 3.58896 1.000 16.31758 254 VAL B O 1
ATOM 2735 N N . SER B 1 255 ? -2.60065 11.79850 4.64750 1.000 17.86855 255 SER B N 1
ATOM 2736 C CA . SER B 1 255 ? -3.32391 11.41824 3.43749 1.000 15.22057 255 SER B CA 1
ATOM 2737 C C . SER B 1 255 ? -4.07549 12.63008 2.89725 1.000 19.34608 255 SER B C 1
ATOM 2738 O O . SER B 1 255 ? -4.75267 13.33235 3.65347 1.000 14.27190 255 SER B O 1
ATOM 2741 N N . VAL B 1 256 ? -3.96107 12.87038 1.58737 1.000 16.79476 256 VAL B N 1
ATOM 2742 C CA . VAL B 1 256 ? -4.60567 14.01040 0.94629 1.000 17.85118 256 VAL B CA 1
ATOM 2743 C C . VAL B 1 256 ? -5.14616 13.60088 -0.41927 1.000 14.98141 256 VAL B C 1
ATOM 2744 O O . VAL B 1 256 ? -4.80696 12.54597 -0.95831 1.000 14.84846 256 VAL B O 1
ATOM 2748 N N . GLY B 1 257 ? -6.01909 14.44165 -0.96521 1.000 13.41734 257 GLY B N 1
ATOM 2749 C CA . GLY B 1 257 ? -6.51979 14.28394 -2.32681 1.000 15.34653 257 GLY B CA 1
ATOM 2750 C C . GLY B 1 257 ? -6.04048 15.42781 -3.20552 1.000 20.83880 257 GLY B C 1
ATOM 2751 O O . GLY B 1 257 ? -5.94692 16.57188 -2.74767 1.000 20.62818 257 GLY B O 1
ATOM 2752 N N . VAL B 1 258 ? -5.74158 15.11284 -4.47631 1.000 18.25626 258 VAL B N 1
ATOM 2753 C CA . VAL B 1 258 ? -5.28096 16.08877 -5.46023 1.000 16.84152 258 VAL B CA 1
ATOM 2754 C C . VAL B 1 258 ? -6.07128 15.93048 -6.75760 1.000 19.37964 258 VAL B C 1
ATOM 2755 O O . VAL B 1 258 ? -6.71008 14.90256 -7.00345 1.000 20.15231 258 VAL B O 1
ATOM 2759 N N . LYS B 1 259 ? -6.03147 16.98165 -7.58692 1.000 17.63155 259 LYS B N 1
ATOM 2760 C CA . LYS B 1 259 ? -6.71987 17.00418 -8.88047 1.000 17.40909 259 LYS B CA 1
ATOM 2761 C C . LYS B 1 259 ? -5.78729 16.43523 -9.94460 1.000 19.74361 259 LYS B C 1
ATOM 2762 O O . LYS B 1 259 ? -4.96465 17.15261 -10.52064 1.000 18.81888 259 LYS B O 1
ATOM 2768 N N . SER B 1 260 ? -5.93881 15.14160 -10.22875 1.000 18.78545 260 SER B N 1
ATOM 2769 C CA . SER B 1 260 ? -4.95976 14.39059 -11.00236 1.000 17.75926 260 SER B CA 1
ATOM 2770 C C . SER B 1 260 ? -5.26042 14.31142 -12.49350 1.000 18.31207 260 SER B C 1
ATOM 2771 O O . SER B 1 260 ? -4.37283 13.92030 -13.25717 1.000 14.50640 260 SER B O 1
ATOM 2774 N N . LYS B 1 261 ? -6.47335 14.64374 -12.93287 1.000 16.88578 261 LYS B N 1
ATOM 2775 C CA . LYS B 1 261 ? -6.88088 14.33380 -14.30370 1.000 18.06328 261 LYS B CA 1
ATOM 2776 C C . LYS B 1 261 ? -6.47082 15.46392 -15.25001 1.000 18.85522 261 LYS B C 1
ATOM 2777 O O . LYS B 1 261 ? -7.28012 16.27208 -15.71024 1.000 19.63245 261 LYS B O 1
ATOM 2783 N N . SER B 1 262 ? -5.17010 15.51509 -15.52966 1.000 15.97887 262 SER B N 1
ATOM 2784 C CA . SER B 1 262 ? -4.64736 16.46570 -16.50198 1.000 17.49486 262 SER B CA 1
ATOM 2785 C C . SER B 1 262 ? -3.39091 15.89498 -17.13870 1.000 15.73956 262 SER B C 1
ATOM 2786 O O . SER B 1 262 ? -2.66054 15.11876 -16.51836 1.000 17.45773 262 SER B O 1
ATOM 2789 N N . ARG B 1 263 ? -3.14443 16.29468 -18.38776 1.000 16.39776 263 ARG B N 1
ATOM 2790 C CA . ARG B 1 263 ? -1.92389 15.87405 -19.06711 1.000 13.76181 263 ARG B CA 1
ATOM 2791 C C . ARG B 1 263 ? -0.69069 16.32474 -18.29634 1.000 18.18090 263 ARG B C 1
ATOM 2792 O O . ARG B 1 263 ? 0.28780 15.57785 -18.18640 1.000 19.43593 263 ARG B O 1
ATOM 2800 N N . ASP B 1 264 ? -0.71393 17.54789 -17.75799 1.000 14.18438 264 ASP B N 1
ATOM 2801 C CA . ASP B 1 264 ? 0.43979 18.04073 -17.00629 1.000 16.15635 264 ASP B CA 1
ATOM 2802 C C . ASP B 1 264 ? 0.71071 17.19287 -15.76520 1.000 18.42537 264 ASP B C 1
ATOM 2803 O O . ASP B 1 264 ? 1.86646 16.86704 -15.46335 1.000 17.92758 264 ASP B O 1
ATOM 2808 N N . PHE B 1 265 ? -0.33779 16.82318 -15.03276 1.000 16.14863 265 PHE B N 1
ATOM 2809 C CA . PHE B 1 265 ? -0.12521 16.06196 -13.80703 1.000 15.68833 265 PHE B CA 1
ATOM 2810 C C . PHE B 1 265 ? 0.41583 14.67054 -14.11179 1.000 17.87048 265 PHE B C 1
ATOM 2811 O O . PHE B 1 265 ? 1.31938 14.18506 -13.42415 1.000 16.76967 265 PHE B O 1
ATOM 2819 N N . GLN B 1 266 ? -0.12517 14.01701 -15.14195 1.000 17.23661 266 GLN B N 1
ATOM 2820 C CA . GLN B 1 266 ? 0.30534 12.66670 -15.47928 1.000 15.89266 266 GLN B CA 1
ATOM 2821 C C . GLN B 1 266 ? 1.72152 12.64863 -16.03565 1.000 16.39023 266 GLN B C 1
ATOM 2822 O O . GLN B 1 266 ? 2.45784 11.67942 -15.81471 1.000 17.99205 266 GLN B O 1
ATOM 2828 N N . HIS B 1 267 ? 2.12091 13.70080 -16.75171 1.000 18.34184 267 HIS B N 1
ATOM 2829 C CA . HIS B 1 267 ? 3.41200 13.72410 -17.43001 1.000 22.12824 267 HIS B CA 1
ATOM 2830 C C . HIS B 1 267 ? 4.51757 14.37007 -16.60432 1.000 21.04683 267 HIS B C 1
ATOM 2831 O O . HIS B 1 267 ? 5.65774 14.45702 -17.07712 1.000 18.20305 267 HIS B O 1
ATOM 2838 N N . TYR B 1 268 ? 4.21257 14.79830 -15.38247 1.000 18.64411 268 TYR B N 1
ATOM 2839 C CA . TYR B 1 268 ? 5.20377 15.43336 -14.52828 1.000 19.21140 268 TYR B CA 1
ATOM 2840 C C . TYR B 1 268 ? 6.44373 14.55852 -14.37291 1.000 18.62929 268 TYR B C 1
ATOM 2841 O O . TYR B 1 268 ? 6.35531 13.34483 -14.15909 1.000 17.06257 268 TYR B O 1
ATOM 2850 N N . ARG B 1 269 ? 7.60161 15.18661 -14.47522 1.000 17.43114 269 ARG B N 1
ATOM 2851 C CA . ARG B 1 269 ? 8.85432 14.45380 -14.32506 1.000 18.11038 269 ARG B CA 1
ATOM 2852 C C . ARG B 1 269 ? 9.79056 15.03637 -13.27567 1.000 17.94107 269 ARG B C 1
ATOM 2853 O O . ARG B 1 269 ? 10.35067 14.27682 -12.48264 1.000 19.59020 269 ARG B O 1
ATOM 2861 N N . SER B 1 270 ? 9.95532 16.35717 -13.22701 1.000 20.71269 270 SER B N 1
ATOM 2862 C CA . SER B 1 270 ? 10.91698 16.93664 -12.29464 1.000 24.58866 270 SER B CA 1
ATOM 2863 C C . SER B 1 270 ? 10.55394 18.38318 -11.97355 1.000 25.34966 270 SER B C 1
ATOM 2864 O O . SER B 1 270 ? 9.87029 19.06626 -12.74491 1.000 19.16054 270 SER B O 1
ATOM 2867 N N . GLY B 1 271 ? 11.06104 18.84518 -10.81997 1.000 27.24183 271 GLY B N 1
ATOM 2868 C CA .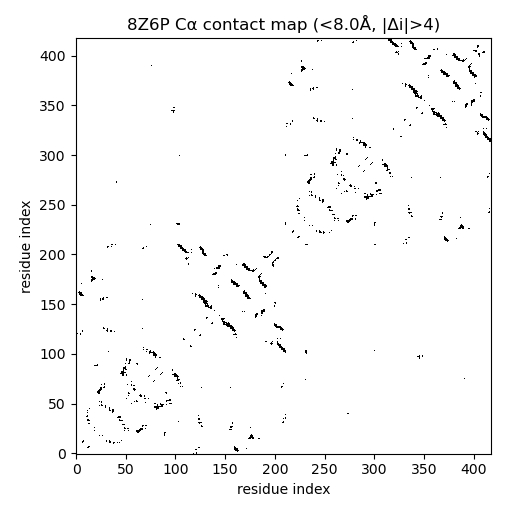 GLY B 1 271 ? 10.89127 20.21406 -10.37533 1.000 22.32114 271 GLY B CA 1
ATOM 2869 C C . GLY B 1 271 ? 9.69805 20.37475 -9.46726 1.000 19.23842 271 GLY B C 1
ATOM 2870 O O . GLY B 1 271 ? 8.96505 19.43015 -9.16098 1.000 18.32398 271 GLY B O 1
ATOM 2871 N N . VAL B 1 272 ? 9.50811 21.60821 -9.00967 1.000 20.79403 272 VAL B N 1
ATOM 2872 C CA . VAL B 1 272 ? 8.27955 21.96700 -8.30804 1.000 20.94981 272 VAL B CA 1
ATOM 2873 C C . VAL B 1 272 ? 7.18017 22.16165 -9.34221 1.000 25.01676 272 VAL B C 1
ATOM 2874 O O . VAL B 1 272 ? 7.30169 23.00379 -10.24086 1.000 21.83936 272 VAL B O 1
ATOM 2878 N N . PHE B 1 273 ? 6.11530 21.36765 -9.22120 1.000 21.41278 273 PHE B N 1
ATOM 2879 C CA . PHE B 1 273 ? 5.08511 21.30403 -10.24732 1.000 22.62699 273 PHE B CA 1
ATOM 2880 C C . PHE B 1 273 ? 4.49891 22.68302 -10.52708 1.000 16.97171 273 PHE B C 1
ATOM 2881 O O . PHE B 1 273 ? 4.09157 23.39896 -9.61034 1.000 19.64328 273 PHE B O 1
ATOM 2889 N N . SER B 1 274 ? 4.43899 23.04100 -11.81175 1.000 19.74586 274 SER B N 1
ATOM 2890 C CA . SER B 1 274 ? 3.90920 24.32973 -12.23577 1.000 20.73517 274 SER B CA 1
ATOM 2891 C C . SER B 1 274 ? 2.81596 24.19941 -13.29132 1.000 17.50600 274 SER B C 1
ATOM 2892 O O . SER B 1 274 ? 2.41120 25.21309 -13.87252 1.000 16.49966 274 SER B O 1
ATOM 2895 N N . GLY B 1 275 ? 2.30323 22.99096 -13.52189 1.000 15.53339 275 GLY B N 1
ATOM 2896 C CA . GLY B 1 275 ? 1.35469 22.74125 -14.58448 1.000 16.77673 275 GLY B CA 1
ATOM 2897 C C . GLY B 1 275 ? -0.09693 22.81083 -14.14642 1.000 18.53346 275 GLY B C 1
ATOM 2898 O O . GLY B 1 275 ? -0.43377 23.13798 -13.00647 1.000 19.07029 275 GLY B O 1
ATOM 2899 N N . ALA B 1 276 ? -0.96820 22.46201 -15.08541 1.000 18.59659 276 ALA B N 1
ATOM 2900 C CA . ALA B 1 276 ? -2.40316 22.51337 -14.86912 1.000 21.19387 276 ALA B CA 1
ATOM 2901 C C . ALA B 1 276 ? -2.87335 21.28815 -14.09449 1.000 19.87434 276 ALA B C 1
ATOM 2902 O O . ALA B 1 276 ? -2.37482 20.17517 -14.29159 1.000 17.87514 276 ALA B O 1
ATOM 2904 N N . CYS B 1 277 ? -3.84382 21.50137 -13.20992 1.000 20.98819 277 CYS B N 1
ATOM 2905 C CA . CYS B 1 277 ? -4.43452 20.43018 -12.42548 1.000 24.56056 277 CYS B CA 1
ATOM 2906 C C . CYS B 1 277 ? -5.68377 19.89900 -13.12594 1.000 22.29280 277 CYS B C 1
ATOM 2907 O O . CYS B 1 277 ? -6.17558 20.47422 -14.09898 1.000 22.31572 277 CYS B O 1
ATOM 2910 N N . GLY B 1 278 ? -6.20302 18.78646 -12.61543 1.000 17.84490 278 GLY B N 1
ATOM 2911 C CA . GLY B 1 278 ? -7.48448 18.29692 -13.05651 1.000 19.18481 278 GLY B CA 1
ATOM 2912 C C . GLY B 1 278 ? -8.61823 19.19272 -12.59655 1.000 21.12975 278 GLY B C 1
ATOM 2913 O O . GLY B 1 278 ? -8.43239 20.11064 -11.78994 1.000 21.67550 278 GLY B O 1
ATOM 2914 N N . PRO B 1 279 ? -9.82694 18.93423 -13.10249 1.000 20.02192 279 PRO B N 1
ATOM 2915 C CA . PRO B 1 279 ? -10.97671 19.76018 -12.69837 1.000 23.93937 279 PRO B CA 1
ATOM 2916 C C . PRO B 1 279 ? -11.48213 19.46718 -11.29546 1.000 25.77102 279 PRO B C 1
ATOM 2917 O O . PRO B 1 279 ? -12.04288 20.36550 -10.65234 1.000 27.66192 279 PRO B O 1
ATOM 2921 N N . ARG B 1 280 ? -11.28685 18.25113 -10.78518 1.000 22.08152 280 ARG B N 1
ATOM 2922 C CA . ARG B 1 280 ? -11.83940 17.88173 -9.49077 1.000 20.40678 280 ARG B CA 1
ATOM 2923 C C . ARG B 1 280 ? -10.84222 17.02921 -8.72347 1.000 19.11705 280 ARG B C 1
ATOM 2924 O O . ARG B 1 280 ? -9.99313 16.34985 -9.30737 1.000 20.27163 280 ARG B O 1
ATOM 2932 N N . VAL B 1 281 ? -10.93873 17.09357 -7.39896 1.000 18.80972 281 VAL B N 1
ATOM 2933 C CA . VAL B 1 281 ? -10.11501 16.23863 -6.55253 1.000 19.24752 281 VAL B CA 1
ATOM 2934 C C . VAL B 1 281 ? -10.54315 14.79401 -6.77637 1.000 19.68473 281 VAL B C 1
ATOM 2935 O O . VAL B 1 281 ? -11.69977 14.42991 -6.53498 1.000 23.09144 281 VAL B O 1
ATOM 2939 N N . ASP B 1 282 ? -9.61919 13.96695 -7.27390 1.000 19.67813 282 ASP B N 1
ATOM 2940 C CA . ASP B 1 282 ? -9.99114 12.61345 -7.66225 1.000 19.25772 282 ASP B CA 1
ATOM 2941 C C . ASP B 1 282 ? -8.91082 11.57459 -7.39996 1.000 20.92450 282 ASP B C 1
ATOM 2942 O O . ASP B 1 282 ? -9.04278 10.43685 -7.86864 1.000 20.81339 282 ASP B O 1
ATOM 2947 N N . HIS B 1 283 ? -7.85104 11.91503 -6.67588 1.000 16.43855 283 HIS B N 1
ATOM 2948 C CA . HIS B 1 283 ? -6.71647 11.01027 -6.54640 1.000 16.93134 283 HIS B CA 1
ATOM 2949 C C . HIS B 1 283 ? -6.12903 11.11783 -5.14593 1.000 17.29781 283 HIS B C 1
ATOM 2950 O O . HIS B 1 283 ? -5.71788 12.20004 -4.71609 1.000 19.34778 283 HIS B O 1
ATOM 2957 N N . ALA B 1 284 ? -6.10628 9.99805 -4.43116 1.000 17.03902 284 ALA B N 1
ATOM 2958 C CA . ALA B 1 284 ? -5.58731 9.95477 -3.07322 1.000 12.34865 284 ALA B CA 1
ATOM 2959 C C . ALA B 1 284 ? -4.08183 9.74021 -3.12633 1.000 15.13632 284 ALA B C 1
ATOM 2960 O O . ALA B 1 284 ? -3.60054 8.84096 -3.82623 1.000 17.05963 284 ALA B O 1
ATOM 2962 N N . VAL B 1 285 ? -3.34547 10.58886 -2.40945 1.000 13.90683 285 VAL B N 1
ATOM 2963 C CA . VAL B 1 285 ? -1.88816 10.53120 -2.32729 1.000 11.78046 285 VAL B CA 1
ATOM 2964 C C . VAL B 1 285 ? -1.48990 10.80315 -0.88246 1.000 14.55164 285 VAL B C 1
ATOM 2965 O O . VAL B 1 285 ? -2.34679 10.80534 0.00863 1.000 16.19497 285 VAL B O 1
ATOM 2969 N N . ASN B 1 286 ? -0.20226 11.05394 -0.63175 1.000 15.52591 286 ASN B N 1
ATOM 2970 C CA . ASN B 1 286 ? 0.28709 11.35570 0.70690 1.000 13.35152 286 ASN B CA 1
ATOM 2971 C C . ASN B 1 286 ? 1.23708 12.54184 0.65833 1.000 14.17351 286 ASN B C 1
ATOM 2972 O O . ASN B 1 286 ? 1.88112 12.79770 -0.35829 1.000 14.94791 286 ASN B O 1
ATOM 2977 N N . ILE B 1 287 ? 1.33241 13.25296 1.77492 1.000 13.88108 287 ILE B N 1
ATOM 2978 C CA . ILE B 1 287 ? 2.36629 14.25891 1.98642 1.000 13.27700 287 ILE B CA 1
ATOM 2979 C C . ILE B 1 287 ? 3.35478 13.67277 2.97820 1.000 16.01809 287 ILE B C 1
ATOM 2980 O O . ILE B 1 287 ? 2.97650 13.32842 4.10769 1.000 15.16676 287 ILE B O 1
ATOM 2985 N N . VAL B 1 288 ? 4.61366 13.55713 2.54921 1.000 16.29208 288 VAL B N 1
ATOM 2986 C CA . VAL B 1 288 ? 5.70840 12.99583 3.33425 1.000 16.09673 288 VAL B CA 1
ATOM 2987 C C . VAL B 1 288 ? 6.71715 14.04951 3.76015 1.000 15.73234 288 VAL B C 1
ATOM 2988 O O . VAL B 1 288 ? 7.74421 13.70487 4.37084 1.000 16.73377 288 VAL B O 1
ATOM 2992 N N . GLY B 1 289 ? 6.46764 15.31981 3.45853 1.000 16.19449 289 GLY B N 1
ATOM 2993 C CA . GLY B 1 289 ? 7.35385 16.36835 3.90866 1.000 14.34339 289 GLY B CA 1
ATOM 2994 C C . GLY B 1 289 ? 7.04208 17.68100 3.21991 1.000 17.37156 289 GLY B C 1
ATOM 2995 O O . GLY B 1 289 ? 6.03008 17.81657 2.52721 1.000 16.79498 289 GLY B O 1
ATOM 2996 N N . TYR B 1 290 ? 7.92823 18.65187 3.45296 1.000 17.67849 290 TYR B N 1
ATOM 2997 C CA . TYR B 1 290 ? 7.83978 19.97059 2.83177 1.000 20.68024 290 TYR B CA 1
ATOM 2998 C C . TYR B 1 290 ? 9.21556 20.61909 2.85482 1.000 20.18939 290 TYR B C 1
ATOM 2999 O O . TYR B 1 290 ? 10.06898 20.27312 3.67388 1.000 19.06382 290 TYR B O 1
ATOM 3008 N N . GLY B 1 291 ? 9.42362 21.55173 1.93852 1.000 20.14086 291 GLY B N 1
ATOM 3009 C CA . GLY B 1 291 ? 10.68926 22.25158 1.87739 1.000 19.21685 291 GLY B CA 1
ATOM 3010 C C . GLY B 1 291 ? 10.64038 23.40050 0.89533 1.000 23.16632 291 GLY B C 1
ATOM 3011 O O . GLY B 1 291 ? 9.56637 23.84012 0.48267 1.000 22.65367 291 GLY B O 1
ATOM 3012 N N . SER B 1 292 ? 11.82563 23.88418 0.52340 1.000 21.51673 292 SER B N 1
ATOM 3013 C CA . SER B 1 292 ? 11.95729 25.00325 -0.39925 1.000 28.44364 292 SER B CA 1
ATOM 3014 C C . SER B 1 292 ? 13.18491 24.79617 -1.27197 1.000 33.66795 292 SER B C 1
ATOM 3015 O O . SER B 1 292 ? 14.24647 24.39276 -0.78451 1.000 31.89922 292 SER B O 1
ATOM 3018 N N . GLU B 1 293 ? 13.02537 25.07440 -2.56487 1.000 30.41065 293 GLU B N 1
ATOM 3019 C CA . GLU B 1 293 ? 14.11516 25.03722 -3.52812 1.000 29.40959 293 GLU B CA 1
ATOM 3020 C C . GLU B 1 293 ? 13.98410 26.22890 -4.45760 1.000 36.46739 293 GLU B C 1
ATOM 3021 O O . GLU B 1 293 ? 12.91518 26.44712 -5.03700 1.000 36.22482 293 GLU B O 1
ATOM 3027 N N . GLY B 1 294 ? 15.05110 27.01128 -4.57455 1.000 41.97081 294 GLY B N 1
ATOM 3028 C CA . GLY B 1 294 ? 15.06978 28.08418 -5.55732 1.000 44.35198 294 GLY B CA 1
ATOM 3029 C C . GLY B 1 294 ? 13.92306 29.06349 -5.45387 1.000 43.04618 294 GLY B C 1
ATOM 3030 O O . GLY B 1 294 ? 13.35093 29.45780 -6.47892 1.000 38.22262 294 GLY B O 1
ATOM 3031 N N . GLY B 1 295 ? 13.55685 29.45044 -4.23729 1.000 48.41462 295 GLY B N 1
ATOM 3032 C CA . GLY B 1 295 ? 12.45989 30.38119 -4.09363 1.000 46.09361 295 GLY B CA 1
ATOM 3033 C C . GLY B 1 295 ? 11.08637 29.81216 -4.36815 1.000 44.76634 295 GLY B C 1
ATOM 3034 O O . GLY B 1 295 ? 10.18088 30.56302 -4.73080 1.000 41.39568 295 GLY B O 1
ATOM 3035 N N . VAL B 1 296 ? 10.91547 28.49765 -4.30596 1.000 30.43143 296 VAL B N 1
ATOM 3036 C CA . VAL B 1 296 ? 9.58650 27.90239 -4.36140 1.000 29.18634 296 VAL B CA 1
ATOM 3037 C C . VAL B 1 296 ? 9.37783 27.02508 -3.13235 1.000 27.70289 296 VAL B C 1
ATOM 3038 O O . VAL B 1 296 ? 10.15620 26.09414 -2.89909 1.000 30.51385 296 VAL B O 1
ATOM 3042 N N . ASN B 1 297 ? 8.36034 27.33474 -2.32990 1.000 27.89380 297 ASN B N 1
ATOM 3043 C CA . ASN B 1 297 ? 7.98361 26.45849 -1.22354 1.000 26.87178 297 ASN B CA 1
ATOM 3044 C C . ASN B 1 297 ? 7.16939 25.28804 -1.76896 1.000 21.94969 297 ASN B C 1
ATOM 3045 O O . ASN B 1 297 ? 6.37871 25.45077 -2.70082 1.000 21.72779 297 ASN B O 1
ATOM 3048 N N . TYR B 1 298 ? 7.35685 24.10083 -1.19084 1.000 20.68122 298 TYR B N 1
ATOM 3049 C CA . TYR B 1 298 ? 6.67990 22.92587 -1.72869 1.000 18.52046 298 TYR B CA 1
ATOM 3050 C C . TYR B 1 298 ? 6.34215 21.92716 -0.63346 1.000 15.01006 298 TYR B C 1
ATOM 3051 O O . TYR B 1 298 ? 6.94820 21.91295 0.44416 1.000 16.82997 298 TYR B O 1
ATOM 3060 N N . TRP B 1 299 ? 5.36295 21.08282 -0.94614 1.000 14.82237 299 TRP B N 1
ATOM 3061 C CA . TRP B 1 299 ? 5.07060 19.85143 -0.23017 1.000 14.07676 299 TRP B CA 1
ATOM 3062 C C . TRP B 1 299 ? 5.70683 18.70846 -1.00625 1.000 16.38294 299 TRP B C 1
ATOM 3063 O O . TRP B 1 299 ? 5.81194 18.76508 -2.23153 1.000 18.26234 299 TRP B O 1
ATOM 3074 N N . ILE B 1 300 ? 6.11101 17.66029 -0.29475 1.000 14.90861 300 ILE B N 1
ATOM 3075 C CA . ILE B 1 300 ? 6.60325 16.43780 -0.92257 1.000 15.27113 300 ILE B CA 1
ATOM 3076 C C . ILE B 1 300 ? 5.46001 15.43283 -0.95724 1.000 16.23762 300 ILE B C 1
ATOM 3077 O O . ILE B 1 300 ? 4.95355 15.03292 0.09732 1.000 15.43291 300 ILE B O 1
ATOM 3082 N N . VAL B 1 301 ? 5.04858 15.02606 -2.16312 1.000 16.47381 301 VAL B N 1
ATOM 3083 C CA . VAL B 1 301 ? 3.84065 14.22300 -2.37173 1.000 13.60318 301 VAL B CA 1
ATOM 3084 C C . VAL B 1 301 ? 4.20513 12.81668 -2.83634 1.000 15.36356 301 VAL B C 1
ATOM 3085 O O . VAL B 1 301 ? 4.91522 12.64458 -3.83538 1.000 16.03735 301 VAL B O 1
ATOM 3089 N N . ARG B 1 302 ? 3.70157 11.81418 -2.12100 1.000 13.38320 302 ARG B N 1
ATOM 3090 C CA . ARG B 1 302 ? 3.87738 10.42044 -2.49132 1.000 13.77305 302 ARG B CA 1
ATOM 3091 C C . ARG B 1 302 ? 2.68063 9.98214 -3.32055 1.000 13.22549 302 ARG B C 1
ATOM 3092 O O . ARG B 1 302 ? 1.53719 10.14711 -2.89573 1.000 15.51104 302 ARG B O 1
ATOM 3100 N N . ASN B 1 303 ? 2.94622 9.44403 -4.50749 1.000 14.22814 303 ASN B N 1
ATOM 3101 C CA . ASN B 1 303 ? 1.92466 8.87110 -5.37415 1.000 15.07391 303 ASN B CA 1
ATOM 3102 C C . ASN B 1 303 ? 2.12378 7.36096 -5.42669 1.000 15.90852 303 ASN B C 1
ATOM 3103 O O . ASN B 1 303 ? 3.12204 6.82682 -4.92540 1.000 13.57947 303 ASN B O 1
ATOM 3108 N N . SER B 1 304 ? 1.15175 6.67192 -6.03222 1.000 14.92076 304 SER B N 1
ATOM 3109 C CA . SER B 1 304 ? 1.17621 5.22036 -6.20795 1.000 14.38016 304 SER B CA 1
ATOM 3110 C C . SER B 1 304 ? 1.13145 4.83542 -7.68327 1.000 13.70249 304 SER B C 1
ATOM 3111 O O . SER B 1 304 ? 0.44799 3.88669 -8.08234 1.000 13.38501 304 SER B O 1
ATOM 3114 N N . TRP B 1 305 ? 1.88630 5.56646 -8.50364 1.000 13.43809 305 TRP B N 1
ATOM 3115 C CA . TRP B 1 305 ? 2.00085 5.32058 -9.93463 1.000 14.24843 305 TRP B CA 1
ATOM 3116 C C . TRP B 1 305 ? 3.36812 4.74847 -10.31131 1.000 17.50416 305 TRP B C 1
ATOM 3117 O O . TRP B 1 305 ? 3.75582 4.79650 -11.48397 1.000 16.58654 305 TRP B O 1
ATOM 3128 N N . GLY B 1 306 ? 4.10325 4.20021 -9.33920 1.000 15.92622 306 GLY B N 1
ATOM 3129 C CA . GLY B 1 306 ? 5.41024 3.63545 -9.61011 1.000 17.88394 306 GLY B CA 1
ATOM 3130 C C . GLY B 1 306 ? 6.48174 4.70493 -9.71180 1.000 19.51762 306 GLY B C 1
ATOM 3131 O O . GLY B 1 306 ? 6.22637 5.90802 -9.61791 1.000 16.89449 306 GLY B O 1
ATOM 3132 N N . THR B 1 307 ? 7.72023 4.24463 -9.90243 1.000 19.19162 307 THR B N 1
ATOM 3133 C CA . THR B 1 307 ? 8.86724 5.14208 -9.86094 1.000 18.64652 307 THR B CA 1
ATOM 3134 C C . THR B 1 307 ? 9.14252 5.84375 -11.18537 1.000 18.37185 307 THR B C 1
ATOM 3135 O O . THR B 1 307 ? 9.96590 6.76549 -11.21385 1.000 20.63357 307 THR B O 1
ATOM 3139 N N . ASN B 1 308 ? 8.48331 5.44287 -12.27071 1.000 21.51711 308 ASN B N 1
ATOM 3140 C CA . ASN B 1 308 ? 8.66347 6.09572 -13.56453 1.000 21.66779 308 ASN B CA 1
ATOM 3141 C C . ASN B 1 308 ? 7.85299 7.37700 -13.70222 1.000 24.07179 308 ASN B C 1
ATOM 3142 O O . ASN B 1 308 ? 7.96427 8.05233 -14.73122 1.000 30.52609 308 ASN B O 1
ATOM 3147 N N . TRP B 1 309 ? 7.03745 7.71475 -12.70921 1.000 18.13640 309 TRP B N 1
ATOM 3148 C CA . TRP B 1 309 ? 6.28369 8.96000 -12.68649 1.000 17.79867 309 TRP B CA 1
ATOM 3149 C C . TRP B 1 309 ? 7.00425 9.94051 -11.77187 1.000 15.19764 309 TRP B C 1
ATOM 3150 O O . TRP B 1 309 ? 7.41441 9.56912 -10.66858 1.000 15.24520 309 TRP B O 1
ATOM 3161 N N . GLY B 1 310 ? 7.14848 11.18481 -12.22460 1.000 17.80602 310 GLY B N 1
ATOM 3162 C CA . GLY B 1 310 ? 7.70376 12.22936 -11.37715 1.000 17.68866 310 GLY B CA 1
ATOM 3163 C C . GLY B 1 310 ? 9.13569 11.96943 -10.93440 1.000 18.35562 310 GLY B C 1
ATOM 3164 O O . GLY B 1 310 ? 9.95475 11.38570 -11.65295 1.000 20.60236 310 GLY B O 1
ATOM 3165 N N . GLU B 1 311 ? 9.44096 12.41158 -9.71110 1.000 17.63909 311 GLU B N 1
ATOM 3166 C CA . GLU B 1 311 ? 10.78665 12.30198 -9.14324 1.000 17.27339 311 GLU B CA 1
ATOM 3167 C C . GLU B 1 311 ? 10.88234 11.00200 -8.34454 1.000 15.25249 311 GLU B C 1
ATOM 3168 O O . GLU B 1 311 ? 10.69216 10.95434 -7.12514 1.000 20.10152 311 GLU B O 1
ATOM 3174 N N . ASN B 1 312 ? 11.18317 9.92490 -9.06826 1.000 17.26067 312 ASN B N 1
ATOM 3175 C CA . ASN B 1 312 ? 11.21258 8.56894 -8.51891 1.000 15.56227 312 ASN B CA 1
ATOM 3176 C C . ASN B 1 312 ? 9.91011 8.19764 -7.81468 1.000 15.87855 312 ASN B C 1
ATOM 3177 O O . ASN B 1 312 ? 9.90270 7.50742 -6.79407 1.000 16.04195 312 ASN B O 1
ATOM 3182 N N . GLY B 1 313 ? 8.79019 8.63991 -8.37738 1.000 16.65142 313 GLY B N 1
ATOM 3183 C CA . GLY B 1 313 ? 7.48580 8.34487 -7.82226 1.000 14.72000 313 GLY B CA 1
ATOM 3184 C C . GLY B 1 313 ? 6.86855 9.46992 -7.01937 1.000 15.85989 313 GLY B C 1
ATOM 3185 O O . GLY B 1 313 ? 5.68742 9.37434 -6.65867 1.000 14.42010 313 GLY B O 1
ATOM 3186 N N . TYR B 1 314 ? 7.61948 10.53601 -6.74523 1.000 16.97250 314 TYR B N 1
ATOM 3187 C CA . TYR B 1 314 ? 7.13954 11.65500 -5.95387 1.000 15.50757 314 TYR B CA 1
ATOM 3188 C C . TYR B 1 314 ? 6.94673 12.88334 -6.83112 1.000 15.62777 314 TYR B C 1
ATOM 3189 O O . TYR B 1 314 ? 7.42827 12.94568 -7.96127 1.000 18.32898 314 TYR B O 1
ATOM 3198 N N . MET B 1 315 ? 6.20308 13.85324 -6.29681 1.000 15.48474 315 MET B N 1
ATOM 3199 C CA . MET B 1 315 ? 6.03222 15.15799 -6.91997 1.000 17.20590 315 MET B CA 1
ATOM 3200 C C . MET B 1 315 ? 6.24396 16.22911 -5.86104 1.000 17.30398 315 MET B C 1
ATOM 3201 O O . MET B 1 315 ? 5.70730 16.12760 -4.75274 1.000 17.99221 315 MET B O 1
ATOM 3206 N N . ARG B 1 316 ? 7.00628 17.26045 -6.20026 1.000 18.42572 316 ARG B N 1
ATOM 3207 C CA . ARG B 1 316 ? 7.04647 18.46043 -5.37868 1.000 17.18192 316 ARG B CA 1
ATOM 3208 C C . ARG B 1 316 ? 5.98643 19.42256 -5.89859 1.000 20.10446 316 ARG B C 1
ATOM 3209 O O . ARG B 1 316 ? 6.02908 19.83985 -7.06421 1.000 19.88826 316 ARG B O 1
ATOM 3217 N N . ILE B 1 317 ? 5.00807 19.72232 -5.04894 1.000 18.79129 317 ILE B N 1
ATOM 3218 C CA . ILE B 1 317 ? 3.84990 20.52754 -5.42893 1.000 18.57569 317 ILE B CA 1
ATOM 3219 C C . ILE B 1 317 ? 3.87730 21.81357 -4.60888 1.000 16.71495 317 ILE B C 1
ATOM 3220 O O . ILE B 1 317 ? 4.27354 21.78997 -3.43402 1.000 19.55545 317 ILE B O 1
ATOM 3225 N N . PRO B 1 318 ? 3.53558 22.95735 -5.19269 1.000 16.10991 318 PRO B N 1
ATOM 3226 C CA . PRO B 1 318 ? 3.63855 24.21962 -4.45418 1.000 21.83207 318 PRO B CA 1
ATOM 3227 C C . PRO B 1 318 ? 2.90679 24.19683 -3.11628 1.000 18.64649 318 PRO B C 1
ATOM 3228 O O . PRO B 1 318 ? 1.82133 23.62868 -2.97759 1.000 19.79744 318 PRO B O 1
ATOM 3232 N N . ARG B 1 319 ? 3.53074 24.81943 -2.12505 1.000 17.71648 319 ARG B N 1
ATOM 3233 C CA . ARG B 1 319 ? 2.99570 24.94113 -0.78270 1.000 20.86283 319 ARG B CA 1
ATOM 3234 C C . ARG B 1 319 ? 2.66940 26.40573 -0.56894 1.000 24.14392 319 ARG B C 1
ATOM 3235 O O . ARG B 1 319 ? 3.46467 27.28040 -0.92755 1.000 25.87306 319 ARG B O 1
ATOM 3243 N N . ASN B 1 320 ? 1.49974 26.66642 0.00644 1.000 24.82798 320 ASN B N 1
ATOM 3244 C CA . ASN B 1 320 ? 0.99957 28.03188 0.14797 1.000 28.18273 320 ASN B CA 1
ATOM 3245 C C . ASN B 1 320 ? 0.94847 28.74012 -1.20924 1.000 31.84161 320 ASN B C 1
ATOM 3246 O O . ASN B 1 320 ? 0.93185 29.96799 -1.28014 1.000 34.21457 320 ASN B O 1
ATOM 3251 N N . GLY B 1 325 ? -7.87038 26.30246 -1.69075 1.000 22.16789 325 GLY B N 1
ATOM 3252 C CA . GLY B 1 325 ? -7.79463 24.88173 -1.38836 1.000 22.16080 325 GLY B CA 1
ATOM 3253 C C . GLY B 1 325 ? -6.43700 24.23452 -1.59340 1.000 23.92136 325 GLY B C 1
ATOM 3254 O O . GLY B 1 325 ? -6.31147 23.01634 -1.47655 1.000 21.16961 325 GLY B O 1
ATOM 3255 N N . GLY B 1 326 ? -5.42373 25.04806 -1.88802 1.000 26.83893 326 GLY B N 1
ATOM 3256 C CA . GLY B 1 326 ? -4.08816 24.56915 -2.18679 1.000 21.45005 326 GLY B CA 1
ATOM 3257 C C . GLY B 1 326 ? -3.90785 24.19198 -3.64950 1.000 22.45462 326 GLY B C 1
ATOM 3258 O O . GLY B 1 326 ? -4.86213 24.00303 -4.40056 1.000 21.78567 326 GLY B O 1
ATOM 3259 N N . TYR B 1 327 ? -2.64289 24.09022 -4.05710 1.000 19.92026 327 TYR B N 1
ATOM 3260 C CA . TYR B 1 327 ? -2.33011 23.69783 -5.42536 1.000 18.86281 327 TYR B CA 1
ATOM 3261 C C . TYR B 1 327 ? -2.85423 22.29584 -5.70318 1.000 22.63535 327 TYR B C 1
ATOM 3262 O O . TYR B 1 327 ? -2.60179 21.35945 -4.93681 1.000 21.57202 327 TYR B O 1
ATOM 3271 N N . CYS B 1 328 ? -3.58200 22.15765 -6.81327 1.000 20.01849 328 CYS B N 1
ATOM 3272 C CA . CYS B 1 328 ? -4.24885 20.90243 -7.18092 1.000 22.59009 328 CYS B CA 1
ATOM 3273 C C . CYS B 1 328 ? -5.13283 20.36031 -6.05526 1.000 18.84326 328 CYS B C 1
ATOM 3274 O O . CYS B 1 328 ? -5.33761 19.15047 -5.93895 1.000 17.20588 328 CYS B O 1
ATOM 3277 N N . GLY B 1 329 ? -5.67354 21.25984 -5.23062 1.000 19.38222 329 GLY B N 1
ATOM 3278 C CA . GLY B 1 329 ? -6.61046 20.88614 -4.18596 1.000 18.95123 329 GLY B CA 1
ATOM 3279 C C . GLY B 1 329 ? -6.01011 20.14840 -3.01570 1.000 20.34894 329 GLY B C 1
ATOM 3280 O O . GLY B 1 329 ? -6.74179 19.49420 -2.26746 1.000 17.42825 329 GLY B O 1
ATOM 3281 N N . ILE B 1 330 ? -4.69697 20.27115 -2.80960 1.000 19.61485 330 ILE B N 1
ATOM 3282 C CA . ILE B 1 330 ? -3.99517 19.39384 -1.87510 1.000 20.00143 330 ILE B CA 1
ATOM 3283 C C . ILE B 1 330 ? -4.46369 19.58660 -0.43742 1.000 18.59811 330 ILE B C 1
ATOM 3284 O O . ILE B 1 330 ? -4.38974 18.65430 0.37250 1.000 18.61315 330 ILE B O 1
ATOM 3289 N N . ALA B 1 331 ? -4.98444 20.76442 -0.10095 1.000 18.40987 331 ALA B N 1
ATOM 3290 C CA . ALA B 1 331 ? -5.41363 21.03502 1.26243 1.000 18.30851 331 ALA B CA 1
ATOM 3291 C C . ALA B 1 331 ? -6.91507 20.90315 1.44763 1.000 18.12194 331 ALA B C 1
ATOM 3292 O O . ALA B 1 331 ? -7.42913 21.27621 2.50182 1.000 17.26894 331 ALA B O 1
ATOM 3294 N N . VAL B 1 332 ? -7.62766 20.34662 0.46461 1.000 18.74568 332 VAL B N 1
ATOM 3295 C CA . VAL B 1 332 ? -9.08577 20.31484 0.55576 1.000 22.24189 332 VAL B CA 1
ATOM 3296 C C . VAL B 1 332 ? -9.56030 19.28393 1.57867 1.000 20.11001 332 VAL B C 1
ATOM 3297 O O . VAL B 1 332 ? -10.49766 19.54208 2.34461 1.000 21.07149 332 VAL B O 1
ATOM 3301 N N . GLN B 1 333 ? -8.93260 18.11003 1.61871 1.000 17.17730 333 GLN B N 1
ATOM 3302 C CA . GLN B 1 333 ? -9.49393 16.99186 2.37400 1.000 20.81760 333 GLN B CA 1
ATOM 3303 C C . GLN B 1 333 ? -8.39872 16.14554 3.01228 1.000 22.59866 333 GLN B C 1
ATOM 3304 O O . GLN B 1 333 ? -8.35881 14.92339 2.86138 1.000 25.46749 333 GLN B O 1
ATOM 3310 N N . ALA B 1 334 ? -7.50233 16.79298 3.75020 1.000 17.85645 334 ALA B N 1
ATOM 3311 C CA . ALA B 1 334 ? -6.40206 16.09387 4.39652 1.000 15.78062 334 ALA B CA 1
ATOM 3312 C C . ALA B 1 334 ? -6.89303 15.34109 5.63120 1.000 18.87830 334 ALA B C 1
ATOM 3313 O O . ALA B 1 334 ? -7.74774 15.83071 6.37638 1.000 19.07003 334 ALA B O 1
ATOM 3315 N N . ALA B 1 335 ? -6.34457 14.14270 5.84363 1.000 15.66767 335 ALA B N 1
ATOM 3316 C CA . ALA B 1 335 ? -6.66750 13.33340 7.01403 1.000 16.89783 335 ALA B CA 1
ATOM 3317 C C . ALA B 1 335 ? -5.45633 12.49014 7.39293 1.000 18.02823 335 ALA B C 1
ATOM 3318 O O . ALA B 1 335 ? -4.58992 12.20158 6.56536 1.000 15.40272 335 ALA B O 1
ATOM 3320 N N . TYR B 1 336 ? -5.40947 12.07805 8.65600 1.000 18.05340 336 TYR B N 1
ATOM 3321 C CA . TYR B 1 336 ? -4.25247 11.32754 9.12450 1.000 18.65002 336 TYR B CA 1
ATOM 3322 C C . TYR B 1 336 ? -4.67869 10.37511 10.23004 1.000 18.29867 336 TYR B C 1
ATOM 3323 O O . TYR B 1 336 ? -5.62802 10.66716 10.97171 1.000 15.45708 336 TYR B O 1
ATOM 3332 N N . PRO B 1 337 ? -4.01803 9.22525 10.34935 1.000 16.33942 337 PRO B N 1
ATOM 3333 C CA . PRO B 1 337 ? -4.36244 8.27140 11.40930 1.000 20.23882 337 PRO B CA 1
ATOM 3334 C C . PRO B 1 337 ? -3.82867 8.72386 12.75891 1.000 17.37027 337 PRO B C 1
ATOM 3335 O O . PRO B 1 337 ? -2.78424 9.37558 12.85422 1.000 16.02826 337 PRO B O 1
ATOM 3339 N N . VAL B 1 338 ? -4.56317 8.35814 13.81151 1.000 17.30474 338 VAL B N 1
ATOM 3340 C CA . VAL B 1 338 ? -4.12944 8.54649 15.19456 1.000 19.26748 338 VAL B CA 1
ATOM 3341 C C . VAL B 1 338 ? -3.74312 7.18146 15.75586 1.000 16.64794 338 VAL B C 1
ATOM 3342 O O . VAL B 1 338 ? -4.53387 6.23210 15.69585 1.000 17.65139 338 VAL B O 1
ATOM 3346 N N . TYR B 1 339 ? -2.53370 7.08933 16.30488 1.000 16.23874 339 TYR B N 1
ATOM 3347 C CA . TYR B 1 339 ? -1.95770 5.82499 16.77571 1.000 16.05280 339 TYR B CA 1
ATOM 3348 C C . TYR B 1 339 ? -2.82331 5.18629 17.85012 1.000 17.41102 339 TYR B C 1
ATOM 3349 O O . TYR B 1 339 ? -3.28217 5.87106 18.76620 1.000 19.89451 339 TYR B O 1
#

Radius of gyration: 24.43 Å; Cα contacts (8 Å, |Δi|>4): 1068; chains: 2; bounding box: 38×61×69 Å

Secondary structure (DSSP, 8-state):
--S-EEGGGGT--PPP-B-TTSB--HHHHHHHHHHHHHHHHS----B-HHHHHHH-TTS-TTB---HHHHHHHHHHH-B-BTTTS---SS----------B---EEEEPPTT-HHHHHHHHTTS-EEEEE---SHHHHH--SSB--SPPPSS--EEEEEEEEEEETTEEEEEEE-SB-TTSTBTTEEEEESS-SSTTSGGGTTSS-EEEE-/--S-EEGGGGT--PPP-B--SSB--HHHHHHHHHHHHHHHHS----B-HHHHHHH-TTS-TTB---HHHHHHHHHHH-B-BTTTS---SS----------B---EEEEPPTT-HHHHHHHHTTS-EEEEE---SHHHHH--SSB--SPPPSS--EEEEEEEEEEETTEEEEEEE-SB-TTSTBTTEEEEE----GGGTTSS-EEEE-

Organism: Calotropis procera (NCBI:txid141467)

InterPro domains:
  IPR000169 Cysteine peptidase, cysteine active site [PS00139] (146-157)
  IPR000668 Peptidase C1A, papain C-terminal [PF00112] (128-338)
  IPR000668 Peptidase C1A, papain C-terminal [PR00705] (146-161)
  IPR000668 Peptidase C1A, papain C-terminal [PR00705] (283-293)
  IPR000668 Peptidase C1A, papain C-terminal [PR00705] (298-304)
  IPR000668 Peptidase C1A, papain C-terminal [SM00645] (128-338)
  IPR013128 Peptidase C1A [PTHR12411] (25-337)
  IPR013201 Cathepsin propeptide inhibitor domain (I29) [PF08246] (33-92)
  IPR013201 Cathepsin propeptide inhibitor domain (I29) [SM00848] (33-92)
  IPR025660 Cysteine peptidase, histidine active site [PS00639] (281-291)
  IPR025661 Cysteine peptidase, asparagine active site [PS00640] (298-317)
  IPR038765 Papain-like cysteine peptidase superfamily [SSF54001] (24-338)
  IPR039417 Papain-like cysteine endopeptidase [cd02248] (129-337)

B-factor: mean 18.06, std 6.18, range [8.98, 55.04]